Protein AF-0000000077480469 (afdb_homodimer)

pLDDT: mean 70.74, std 19.58, range [23.97, 96.94]

Solvent-accessible surface area (backbone atoms only — not comparable to full-atom values): 40826 Å² total; per-residue (Å²): 110,70,62,58,50,52,50,52,51,50,50,51,48,53,49,49,29,50,50,43,4,53,52,49,20,65,62,45,32,63,58,49,52,54,52,47,52,54,53,40,50,50,45,47,51,54,48,46,47,43,47,53,44,51,50,44,43,53,49,56,66,67,48,74,85,67,79,74,70,73,76,74,74,77,72,80,72,83,73,70,67,66,59,78,51,94,85,62,87,48,58,48,53,83,56,41,56,63,47,47,49,54,48,52,45,53,49,50,46,52,51,46,47,64,65,38,66,86,33,78,68,73,58,77,48,67,44,64,62,43,70,35,17,56,51,55,48,50,48,50,46,49,50,30,38,52,34,40,63,63,62,38,61,59,78,58,79,47,76,80,64,48,75,65,72,46,33,60,72,44,18,29,51,48,32,45,26,47,33,64,16,17,16,35,30,52,72,68,70,86,45,70,68,40,40,54,48,49,52,56,50,32,68,55,36,32,27,53,45,52,49,49,45,51,51,51,49,49,53,51,49,51,51,48,50,50,53,20,49,55,46,27,73,70,38,91,51,58,64,67,57,35,46,51,50,42,51,50,49,52,50,51,49,47,46,41,64,59,43,55,51,49,18,53,54,47,13,70,72,70,73,42,52,60,68,53,25,45,45,39,52,50,36,47,42,64,17,17,11,36,36,84,67,56,90,81,62,50,80,82,56,86,68,58,72,64,59,53,52,50,50,52,51,46,50,64,52,33,32,46,52,46,50,48,50,39,48,52,50,30,49,51,57,52,46,54,50,49,50,51,48,51,47,47,51,48,49,50,46,48,50,48,51,51,51,54,49,52,53,51,55,56,54,55,56,60,61,62,65,68,69,68,77,69,78,82,78,76,84,121,110,71,63,56,49,51,51,52,50,51,51,51,46,53,50,51,30,50,52,42,4,53,51,49,20,64,60,46,30,62,57,48,52,54,52,47,51,53,54,39,50,50,44,47,51,54,49,46,48,43,48,53,44,51,50,47,42,53,50,58,66,67,46,72,83,66,77,72,69,73,76,75,73,78,70,79,71,83,70,69,66,65,57,76,52,95,85,62,86,54,67,48,55,84,55,41,56,61,46,47,48,55,47,53,46,51,48,48,47,50,50,47,46,63,64,37,67,85,33,78,62,62,58,77,49,67,44,65,62,42,71,34,15,56,50,56,49,48,48,50,46,48,50,32,40,52,34,39,65,62,60,39,61,59,78,59,79,46,75,78,64,48,74,67,74,45,33,59,72,45,18,29,52,48,33,46,27,48,31,65,16,17,17,35,30,52,71,70,68,85,45,70,69,40,38,54,47,49,52,56,51,34,66,54,36,31,27,52,45,51,48,50,44,50,51,50,49,49,53,51,50,50,50,46,49,50,54,22,49,56,46,29,74,69,38,92,51,58,65,68,57,34,46,50,49,41,51,49,49,53,48,51,49,46,45,41,64,59,42,53,51,51,19,53,54,46,13,68,72,70,72,42,53,61,66,55,24,45,45,39,52,49,37,46,42,64,17,17,11,36,35,83,69,54,90,82,61,50,79,83,56,84,67,55,71,64,59,54,52,50,50,51,52,48,50,62,54,32,32,46,52,47,50,50,51,41,49,52,49,29,48,50,56,51,47,54,50,49,49,51,48,51,46,47,50,47,48,49,47,49,50,48,52,50,52,52,50,53,54,51,55,55,54,56,59,60,59,64,67,68,69,69,77,71,78,80,77,77,83,125

Structure (mmCIF, N/CA/C/O backbone):
data_AF-0000000077480469-model_v1
#
loop_
_entity.id
_entity.type
_entity.pdbx_description
1 polymer 'KCNK10 protein'
#
loop_
_atom_site.group_PDB
_atom_site.id
_atom_site.type_symbol
_atom_site.label_atom_id
_atom_site.label_alt_id
_atom_site.label_comp_id
_atom_site.label_asym_id
_atom_site.label_entity_id
_atom_site.label_seq_id
_atom_site.pdbx_PDB_ins_code
_atom_site.Cartn_x
_atom_site.Cartn_y
_atom_site.Cartn_z
_atom_site.occupancy
_atom_site.B_iso_or_equiv
_atom_site.auth_seq_id
_atom_site.auth_comp_id
_atom_site.auth_asym_id
_atom_site.auth_atom_id
_atom_site.pdbx_PDB_model_num
ATOM 1 N N . MET A 1 1 ? -15.312 21 28.672 1 48.06 1 MET A N 1
ATOM 2 C CA . MET A 1 1 ? -16.234 20.984 27.547 1 48.06 1 MET A CA 1
ATOM 3 C C . MET A 1 1 ? -15.523 20.594 26.266 1 48.06 1 MET A C 1
ATOM 5 O O . MET A 1 1 ? -16.016 19.766 25.5 1 48.06 1 MET A O 1
ATOM 9 N N . ARG A 1 2 ? -14.258 20.906 26.156 1 62.62 2 ARG A N 1
ATOM 10 C CA . ARG A 1 2 ? -13.492 20.578 24.969 1 62.62 2 ARG A CA 1
ATOM 11 C C . ARG A 1 2 ? -13.133 19.109 24.938 1 62.62 2 ARG A C 1
ATOM 13 O O . ARG A 1 2 ? -13.18 18.469 23.875 1 62.62 2 ARG A O 1
ATOM 20 N N . ASN A 1 3 ? -13.156 18.547 26.141 1 72 3 ASN A N 1
ATOM 21 C CA . ASN A 1 3 ? -12.812 17.125 26.219 1 72 3 ASN A CA 1
ATOM 22 C C . ASN A 1 3 ? -14.008 16.25 25.875 1 72 3 ASN A C 1
ATOM 24 O O . ASN A 1 3 ? -13.852 15.203 25.234 1 72 3 ASN A O 1
ATOM 28 N N . LEU A 1 4 ? -15.125 16.781 26.234 1 70 4 LEU A N 1
ATOM 29 C CA . LEU A 1 4 ? -16.328 16.016 25.938 1 70 4 LEU A CA 1
ATOM 30 C C . LEU A 1 4 ? -16.609 16.016 24.438 1 70 4 LEU A C 1
ATOM 32 O O . LEU A 1 4 ? -17.062 15.008 23.891 1 70 4 LEU A O 1
ATOM 36 N N . TRP A 1 5 ? -16.281 17.047 23.891 1 79.62 5 TRP A N 1
ATOM 37 C CA . TRP A 1 5 ? -16.453 17.141 22.438 1 79.62 5 TRP A CA 1
ATOM 38 C C . TRP A 1 5 ? -15.492 16.219 21.719 1 79.62 5 TRP A C 1
ATOM 40 O O . TRP A 1 5 ? -15.875 15.531 20.766 1 79.62 5 TRP A O 1
ATOM 50 N N . LEU A 1 6 ? -14.344 16.172 22.172 1 82.5 6 LEU A N 1
ATOM 51 C CA . LEU A 1 6 ? -13.352 15.289 21.562 1 82.5 6 LEU A CA 1
ATOM 52 C C . LEU A 1 6 ? -13.742 13.828 21.75 1 82.5 6 LEU A C 1
ATOM 54 O O . LEU A 1 6 ? -13.555 13.008 20.844 1 82.5 6 LEU A O 1
ATOM 58 N N . PHE A 1 7 ? -14.289 13.586 22.891 1 85.06 7 PHE A N 1
ATOM 59 C CA . PHE A 1 7 ? -14.727 12.227 23.156 1 85.06 7 PHE A CA 1
ATOM 60 C C . PHE A 1 7 ? -15.891 11.844 22.25 1 85.06 7 PHE A C 1
ATOM 62 O O . PHE A 1 7 ? -15.953 10.719 21.75 1 85.06 7 PHE A O 1
ATOM 69 N N . GLY A 1 8 ? -16.797 12.742 22.062 1 85.94 8 GLY A N 1
ATOM 70 C CA . GLY A 1 8 ? -17.891 12.508 21.141 1 85.94 8 GLY A CA 1
ATOM 71 C C . GLY A 1 8 ? -17.438 12.305 19.703 1 85.94 8 GLY A C 1
ATOM 72 O O . GLY A 1 8 ? -17.969 11.445 19 1 85.94 8 GLY A O 1
ATOM 73 N N . LEU A 1 9 ? -16.453 13.008 19.328 1 87.25 9 LEU A N 1
ATOM 74 C CA . LEU A 1 9 ? -15.922 12.898 17.984 1 87.25 9 LEU A CA 1
ATOM 75 C C . LEU A 1 9 ? -15.211 11.562 17.797 1 87.25 9 LEU A C 1
ATOM 77 O O . LEU A 1 9 ? -15.281 10.961 16.719 1 87.25 9 LEU A O 1
ATOM 81 N N . VAL A 1 10 ? -14.578 11.109 18.828 1 87.56 10 VAL A N 1
ATOM 82 C CA . VAL A 1 10 ? -13.883 9.828 18.766 1 87.56 10 VAL A CA 1
ATOM 83 C C . VAL A 1 10 ? -14.898 8.695 18.656 1 87.56 10 VAL A C 1
ATOM 85 O O . VAL A 1 10 ? -14.703 7.754 17.875 1 87.56 10 VAL A O 1
ATOM 88 N N . LEU A 1 11 ? -15.977 8.812 19.359 1 89.81 11 LEU A N 1
ATOM 89 C CA . LEU A 1 11 ? -17.031 7.809 19.281 1 89.81 11 LEU A CA 1
ATOM 90 C C . LEU A 1 11 ? -17.672 7.809 17.906 1 89.81 11 LEU A C 1
ATOM 92 O O . LEU A 1 11 ? -17.984 6.746 17.359 1 89.81 11 LEU A O 1
ATOM 96 N N . ALA A 1 12 ? -17.891 8.992 17.391 1 90.44 12 ALA A N 1
ATOM 97 C CA . ALA A 1 12 ? -18.453 9.109 16.047 1 90.44 12 ALA A CA 1
ATOM 98 C C . ALA A 1 12 ? -17.5 8.5 15.008 1 90.44 12 ALA A C 1
ATOM 100 O O . ALA A 1 12 ? -17.953 7.898 14.023 1 90.44 12 ALA A O 1
ATOM 101 N N . PHE A 1 13 ? -16.312 8.656 15.273 1 91.5 13 PHE A N 1
ATOM 102 C CA . PHE A 1 13 ? -15.312 8.109 14.367 1 91.5 13 PHE A CA 1
ATOM 103 C C . PHE A 1 13 ? -15.312 6.586 14.414 1 91.5 13 PHE A C 1
ATOM 105 O O . PHE A 1 13 ? -15.227 5.93 13.375 1 91.5 13 PHE A O 1
ATOM 112 N N . VAL A 1 14 ? -15.414 6 15.609 1 90.44 14 VAL A N 1
ATOM 113 C CA . VAL A 1 14 ? -15.461 4.547 15.758 1 90.44 14 VAL A CA 1
ATOM 114 C C . VAL A 1 14 ? -16.703 3.992 15.062 1 90.44 14 VAL A C 1
ATOM 116 O O . VAL A 1 14 ? -16.625 2.98 14.359 1 90.44 14 VAL A O 1
ATOM 119 N N . PHE A 1 15 ? -17.766 4.688 15.219 1 94.19 15 PHE A N 1
ATOM 120 C CA . PHE A 1 15 ? -18.984 4.281 14.547 1 94.19 15 PHE A CA 1
ATOM 121 C C . PHE A 1 15 ? -18.844 4.398 13.031 1 94.19 15 PHE A C 1
ATOM 123 O O . PHE A 1 15 ? -19.328 3.547 12.289 1 94.19 15 PHE A O 1
ATOM 130 N N . TYR A 1 16 ? -18.219 5.461 12.609 1 95.31 16 TYR A N 1
ATOM 131 C CA . TYR A 1 16 ? -17.969 5.672 11.188 1 95.31 16 TYR A CA 1
ATOM 132 C C . TYR A 1 16 ? -17.141 4.539 10.609 1 95.31 16 TYR A C 1
ATOM 134 O O . TYR A 1 16 ? -17.422 4.055 9.508 1 95.31 16 TYR A O 1
ATOM 142 N N . VAL A 1 17 ? -16.156 4.07 11.336 1 95 17 VAL A N 1
ATOM 143 C CA . VAL A 1 17 ? -15.281 3.004 10.883 1 95 17 VAL A CA 1
ATOM 144 C C . VAL A 1 17 ? -16.047 1.684 10.836 1 95 17 VAL A C 1
ATOM 1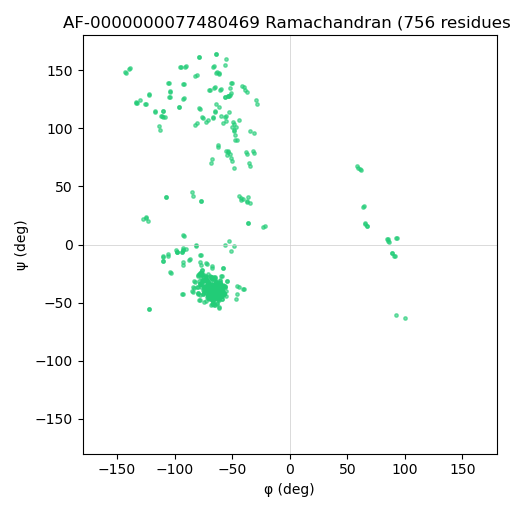46 O O . VAL A 1 17 ? -15.891 0.896 9.898 1 95 17 VAL A O 1
ATOM 149 N N . LEU A 1 18 ? -16.906 1.455 11.812 1 94.88 18 LEU A N 1
ATOM 150 C CA . LEU A 1 18 ? -17.703 0.226 11.852 1 94.88 18 LEU A CA 1
ATOM 151 C C . LEU A 1 18 ? -18.703 0.196 10.711 1 94.88 18 LEU A C 1
ATOM 153 O O . LEU A 1 18 ? -18.922 -0.848 10.086 1 94.88 18 LEU A O 1
ATOM 157 N N . VAL A 1 19 ? -19.297 1.36 10.43 1 95.88 19 VAL A N 1
ATOM 158 C CA . VAL A 1 19 ? -20.25 1.448 9.32 1 95.88 19 VAL A CA 1
ATOM 159 C C . VAL A 1 19 ? -19.531 1.185 8 1 95.88 19 VAL A C 1
ATOM 161 O O . VAL A 1 19 ? -20.047 0.48 7.133 1 95.88 19 VAL A O 1
ATOM 164 N N . GLY A 1 20 ? -18.375 1.766 7.879 1 96.19 20 GLY A N 1
ATOM 165 C CA . GLY A 1 20 ? -17.594 1.486 6.684 1 96.19 20 GLY A CA 1
ATOM 166 C C . GLY A 1 20 ? -17.266 0.016 6.52 1 96.19 20 GLY A C 1
ATOM 167 O O . GLY A 1 20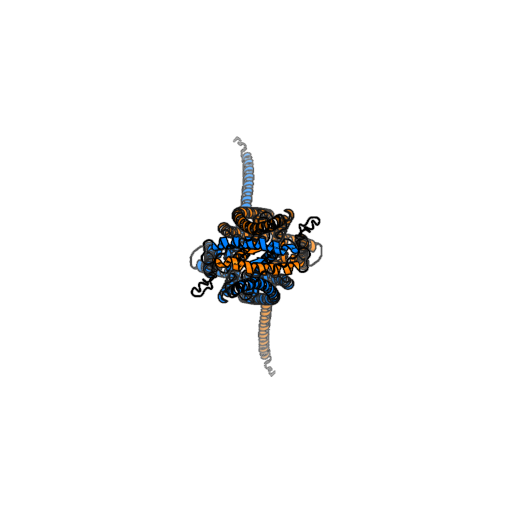 ? -17.359 -0.529 5.418 1 96.19 20 GLY A O 1
ATOM 168 N N . GLY A 1 21 ? -16.844 -0.607 7.648 1 94.88 21 GLY A N 1
ATOM 169 C CA . GLY A 1 21 ? -16.562 -2.031 7.609 1 94.88 21 GLY A CA 1
ATOM 170 C C . GLY A 1 21 ? -17.75 -2.871 7.184 1 94.88 21 GLY A C 1
ATOM 171 O O . GLY A 1 21 ? -17.609 -3.812 6.402 1 94.88 21 GLY A O 1
ATOM 172 N N . ALA A 1 22 ? -18.906 -2.529 7.637 1 95.19 22 ALA A N 1
ATOM 173 C CA . ALA A 1 22 ? -20.109 -3.27 7.301 1 95.19 22 ALA A CA 1
ATOM 174 C C . ALA A 1 22 ? -20.469 -3.1 5.828 1 95.19 22 ALA A C 1
ATOM 176 O O . ALA A 1 22 ? -20.844 -4.066 5.16 1 95.19 22 ALA A O 1
ATOM 177 N N . VAL A 1 23 ? -20.344 -1.902 5.332 1 95.69 23 VAL A N 1
ATOM 178 C CA . VAL A 1 23 ? -20.703 -1.63 3.939 1 95.69 23 VAL A CA 1
ATOM 179 C C . VAL A 1 23 ? -19.703 -2.334 3.014 1 95.69 23 VAL A C 1
ATOM 181 O O . VAL A 1 23 ? -20.109 -2.973 2.037 1 95.69 23 VAL A O 1
ATOM 184 N N . PHE A 1 24 ? -18.422 -2.268 3.312 1 94.75 24 PHE A N 1
ATOM 185 C CA . PHE A 1 24 ? -17.422 -2.924 2.486 1 94.75 24 PHE A CA 1
ATOM 186 C C . PHE A 1 24 ? -17.609 -4.438 2.508 1 94.75 24 PHE A C 1
ATOM 188 O O . PHE A 1 24 ? -17.406 -5.105 1.49 1 94.75 24 PHE A O 1
ATOM 195 N N . HIS A 1 25 ? -17.906 -4.922 3.73 1 92.5 25 HIS A N 1
ATOM 196 C CA . HIS A 1 25 ? -18.172 -6.352 3.836 1 92.5 25 HIS A CA 1
ATOM 197 C C . HIS A 1 25 ? -19.312 -6.766 2.93 1 92.5 25 HIS A C 1
ATOM 199 O O . HIS A 1 25 ? -19.234 -7.781 2.234 1 92.5 25 HIS A O 1
ATOM 205 N N . HIS A 1 26 ? -20.344 -5.984 2.896 1 92.25 26 HIS A N 1
ATOM 206 C CA . HIS A 1 26 ? -21.531 -6.312 2.102 1 92.25 26 HIS A CA 1
ATOM 207 C C . HIS A 1 26 ? -21.234 -6.168 0.609 1 92.25 26 HIS A C 1
ATOM 209 O O . HIS A 1 26 ? -21.703 -6.98 -0.196 1 92.25 26 HIS A O 1
ATOM 215 N N . LEU A 1 27 ? -20.484 -5.242 0.192 1 91.31 27 LEU A N 1
ATOM 216 C CA . LEU A 1 27 ? -20.25 -4.949 -1.219 1 91.31 27 LEU A CA 1
ATOM 217 C C . LEU A 1 27 ? -19.219 -5.914 -1.81 1 91.31 27 LEU A C 1
ATOM 219 O O . LEU A 1 27 ? -19.344 -6.316 -2.971 1 91.31 27 LEU A O 1
ATOM 223 N N . GLU A 1 28 ? -18.219 -6.293 -1.037 1 89.5 28 GLU A N 1
ATOM 224 C CA . GLU A 1 28 ? -17.094 -7.012 -1.609 1 89.5 28 GLU A CA 1
ATOM 225 C C . GLU A 1 28 ? -17.156 -8.5 -1.275 1 89.5 28 GLU A C 1
ATOM 227 O O . GLU A 1 28 ? -16.531 -9.32 -1.953 1 89.5 28 GLU A O 1
ATOM 232 N N . TYR A 1 29 ? -17.797 -8.883 -0.271 1 85 29 TYR A N 1
ATOM 233 C CA . TYR A 1 29 ? -17.828 -10.266 0.19 1 85 29 TYR A CA 1
ATOM 234 C C . TYR A 1 29 ? -18.391 -11.188 -0.88 1 85 29 TYR A C 1
ATOM 236 O O . TYR A 1 29 ? -17.875 -12.281 -1.114 1 85 29 TYR A O 1
ATOM 244 N N . ALA A 1 30 ? -19.438 -10.766 -1.524 1 82.12 30 ALA A N 1
ATOM 245 C CA . ALA A 1 30 ? -20.094 -11.594 -2.535 1 82.12 30 ALA A CA 1
ATOM 246 C C . ALA A 1 30 ? -19.156 -11.859 -3.711 1 82.12 30 ALA A C 1
ATOM 248 O O . ALA A 1 30 ? -19.109 -12.977 -4.23 1 82.12 30 ALA A O 1
ATOM 249 N N . GLU A 1 31 ? -18.453 -10.836 -4.137 1 80.19 31 GLU A N 1
ATOM 250 C CA . GLU A 1 31 ? -17.516 -10.992 -5.254 1 80.19 31 GLU A CA 1
ATOM 251 C C . GLU A 1 31 ? -16.359 -11.906 -4.879 1 80.19 31 GLU A C 1
ATOM 253 O O . GLU A 1 31 ? -15.891 -12.695 -5.699 1 80.19 31 GLU A O 1
ATOM 258 N N . GLU A 1 32 ? -15.891 -11.766 -3.672 1 79.31 32 GLU A N 1
ATOM 259 C CA . GLU A 1 32 ? -14.812 -12.633 -3.207 1 79.31 32 GLU A CA 1
ATOM 260 C C . GLU A 1 32 ? -15.234 -14.102 -3.213 1 79.31 32 GLU A C 1
ATOM 262 O O . GLU A 1 32 ? -14.445 -14.977 -3.574 1 79.31 32 GLU A O 1
ATOM 267 N N . GLU A 1 33 ? -16.438 -14.328 -2.801 1 76.88 33 GLU A N 1
ATOM 268 C CA . GLU A 1 33 ? -16.938 -15.695 -2.756 1 76.88 33 GLU A CA 1
ATOM 269 C C . GLU A 1 33 ? -17 -16.312 -4.152 1 76.88 33 GLU A C 1
ATOM 271 O O . GLU A 1 33 ? -16.703 -17.484 -4.332 1 76.88 33 GLU A O 1
ATOM 276 N N . LYS A 1 34 ? -17.359 -15.492 -5.051 1 75 34 LYS A N 1
ATOM 277 C CA . LYS A 1 34 ? -17.406 -15.961 -6.43 1 75 34 LYS A CA 1
ATOM 278 C C . LYS A 1 34 ? -16.016 -16.359 -6.926 1 75 34 LYS A C 1
ATOM 280 O O . LYS A 1 34 ? -15.844 -17.406 -7.555 1 75 34 LYS A O 1
ATOM 285 N N . ILE A 1 35 ? -15.039 -15.492 -6.602 1 70.81 35 ILE A N 1
ATOM 286 C CA . ILE A 1 35 ? -13.672 -15.734 -7.051 1 70.81 35 ILE A CA 1
ATOM 287 C C . ILE A 1 35 ? -13.109 -16.969 -6.355 1 70.81 35 ILE A C 1
ATOM 289 O O . ILE A 1 35 ? -12.414 -17.781 -6.977 1 70.81 35 ILE A O 1
ATOM 293 N N . ARG A 1 36 ? -13.383 -17.109 -5.086 1 73.06 36 ARG A N 1
ATOM 294 C CA . ARG A 1 36 ? -12.914 -18.266 -4.316 1 73.06 36 ARG A CA 1
ATOM 295 C C . ARG A 1 36 ? -13.453 -19.562 -4.898 1 73.06 36 ARG A C 1
ATOM 297 O O . ARG A 1 36 ? -12.734 -20.562 -4.973 1 73.06 36 ARG A O 1
ATOM 304 N N . LYS A 1 37 ? -14.656 -19.547 -5.309 1 70.56 37 LYS A N 1
ATOM 305 C CA . LYS A 1 37 ? -15.258 -20.734 -5.891 1 70.56 37 LYS A CA 1
ATOM 306 C C . LYS A 1 37 ? -14.586 -21.109 -7.207 1 70.56 37 LYS A C 1
ATOM 308 O O . LYS A 1 37 ? -14.383 -22.297 -7.488 1 70.56 37 LYS A O 1
ATOM 313 N N . GLU A 1 38 ? -14.203 -20.125 -7.891 1 67.06 38 GLU A N 1
ATOM 314 C CA . GLU A 1 38 ? -13.547 -20.375 -9.164 1 67.06 38 GLU A CA 1
ATOM 315 C C . GLU A 1 38 ? -12.148 -20.969 -8.961 1 67.06 38 GLU A C 1
ATOM 317 O O . GLU A 1 38 ? -11.742 -21.891 -9.68 1 67.06 38 GLU A O 1
ATOM 322 N N . VAL A 1 39 ? -11.445 -20.375 -7.988 1 64.19 39 VAL A N 1
ATOM 323 C CA . VAL A 1 39 ? -10.086 -20.844 -7.711 1 64.19 39 VAL A CA 1
ATOM 324 C C . VAL A 1 39 ? -10.133 -22.25 -7.145 1 64.19 39 VAL A C 1
ATOM 326 O O . VAL A 1 39 ? -9.297 -23.094 -7.488 1 64.19 39 VAL A O 1
ATOM 329 N N . PHE A 1 40 ? -11.086 -22.5 -6.289 1 65.31 40 PHE A N 1
ATOM 330 C CA . PHE A 1 40 ? -11.227 -23.828 -5.695 1 65.31 40 PHE A CA 1
ATOM 331 C C . PHE A 1 40 ? -11.578 -24.859 -6.75 1 65.31 40 PHE A C 1
ATOM 333 O O . PHE A 1 40 ? -11.109 -26 -6.695 1 65.31 40 PHE A O 1
ATOM 340 N N . LYS A 1 41 ? -12.344 -24.391 -7.641 1 64.56 41 LYS A N 1
ATOM 341 C CA . LYS A 1 41 ? -12.672 -25.297 -8.734 1 64.56 41 LYS A CA 1
ATOM 342 C C . LYS A 1 41 ? -11.422 -25.719 -9.5 1 64.56 41 LYS A C 1
ATOM 344 O O . LYS A 1 41 ? -11.273 -26.875 -9.883 1 64.56 41 LYS A O 1
ATOM 349 N N . MET A 1 42 ? -10.578 -24.812 -9.57 1 62.5 42 MET A N 1
ATOM 350 C CA . MET A 1 42 ? -9.328 -25.094 -10.266 1 62.5 42 MET A CA 1
ATOM 351 C C . MET A 1 42 ? -8.492 -26.109 -9.508 1 62.5 42 MET A C 1
ATOM 353 O O . MET A 1 42 ? -7.953 -27.047 -10.102 1 62.5 42 MET A O 1
ATOM 357 N N . HIS A 1 43 ? -8.359 -25.891 -8.188 1 61.97 43 HIS A N 1
ATOM 358 C CA . HIS A 1 43 ? -7.574 -26.812 -7.371 1 61.97 43 HIS A CA 1
ATOM 359 C C . HIS A 1 43 ? -8.211 -28.188 -7.336 1 61.97 43 HIS A C 1
ATOM 361 O O . HIS A 1 43 ? -7.512 -29.203 -7.32 1 61.97 43 HIS A O 1
ATOM 367 N N . LYS A 1 44 ? -9.5 -28.125 -7.328 1 63.09 44 LYS A N 1
ATOM 368 C CA . LYS A 1 44 ? -10.203 -29.406 -7.344 1 63.09 44 LYS A CA 1
ATOM 369 C C . LYS A 1 44 ? -9.898 -30.188 -8.625 1 63.09 44 LYS A C 1
ATOM 371 O O . LYS A 1 44 ? -9.742 -31.406 -8.594 1 63.09 44 LYS A O 1
ATOM 376 N N . ASP A 1 45 ? -9.742 -29.406 -9.641 1 61.28 45 ASP A N 1
ATOM 377 C CA . ASP A 1 45 ? -9.414 -30.047 -10.914 1 61.28 45 ASP A CA 1
ATOM 378 C C . ASP A 1 45 ? -8.039 -30.703 -10.859 1 61.28 45 ASP A C 1
ATOM 380 O O . ASP A 1 45 ? -7.859 -31.828 -11.336 1 61.28 45 ASP A O 1
ATOM 384 N N . VAL A 1 46 ? -7.105 -30.078 -10.18 1 60.94 46 VAL A N 1
ATOM 385 C CA . VAL A 1 46 ? -5.746 -30.594 -10.086 1 60.94 46 VAL A CA 1
ATOM 386 C C . VAL A 1 46 ? -5.715 -31.797 -9.148 1 60.94 46 VAL A C 1
ATOM 388 O O . VAL A 1 46 ? -5.035 -32.781 -9.422 1 60.94 46 VAL A O 1
ATOM 391 N N . ASP A 1 47 ? -6.5 -31.609 -8.031 1 60.25 47 ASP A N 1
ATOM 392 C CA . ASP A 1 47 ? -6.578 -32.719 -7.082 1 60.25 47 ASP A CA 1
ATOM 393 C C . ASP A 1 47 ? -7.238 -33.938 -7.715 1 60.25 47 ASP A C 1
ATOM 395 O O . ASP A 1 47 ? -6.828 -35.062 -7.461 1 60.25 47 ASP A O 1
ATOM 399 N N . ASP A 1 48 ? -8.258 -33.594 -8.461 1 60.75 48 ASP A N 1
ATOM 400 C CA . ASP A 1 48 ? -8.945 -34.688 -9.141 1 60.75 48 ASP A CA 1
ATOM 401 C C . ASP A 1 48 ? -8.016 -35.375 -10.141 1 60.75 48 ASP A C 1
ATOM 403 O O . ASP A 1 48 ? -8.039 -36.594 -10.266 1 60.75 48 ASP A O 1
ATOM 407 N N . MET A 1 49 ? -7.258 -34.656 -10.719 1 58.03 49 MET A N 1
ATOM 408 C CA . MET A 1 49 ? -6.293 -35.219 -11.656 1 58.03 49 MET A CA 1
ATOM 409 C C . MET A 1 49 ? -5.297 -36.125 -10.93 1 58.03 49 MET A C 1
ATOM 411 O O . MET A 1 49 ? -4.965 -37.219 -11.414 1 58.03 49 MET A O 1
ATOM 415 N N . LYS A 1 50 ? -4.902 -35.656 -9.758 1 55.47 50 LYS A N 1
ATOM 416 C CA . LYS A 1 50 ? -3.992 -36.438 -8.93 1 55.47 50 LYS A CA 1
ATOM 417 C C . LYS A 1 50 ? -4.664 -37.719 -8.438 1 55.47 50 LYS A C 1
ATOM 419 O O . LYS A 1 50 ? -4.078 -38.812 -8.508 1 55.47 50 LYS A O 1
ATOM 424 N N . ARG A 1 51 ? -5.844 -37.469 -7.879 1 57 51 ARG A N 1
ATOM 425 C CA . ARG A 1 51 ? -6.562 -38.625 -7.324 1 57 51 ARG A CA 1
ATOM 426 C C . ARG A 1 51 ? -6.84 -39.688 -8.398 1 57 51 ARG A C 1
ATOM 428 O O . ARG A 1 51 ? -6.703 -40.875 -8.148 1 57 51 ARG A O 1
ATOM 435 N N . ASN A 1 52 ? -7.277 -39.156 -9.508 1 54.66 52 ASN A N 1
ATOM 436 C CA . ASN A 1 52 ? -7.57 -40.094 -10.602 1 54.66 52 ASN A CA 1
ATOM 437 C C . ASN A 1 52 ? -6.324 -40.875 -11.023 1 54.66 52 ASN A C 1
ATOM 439 O O . ASN A 1 52 ? -6.406 -42.062 -11.328 1 54.66 52 ASN A O 1
ATOM 443 N N . THR A 1 53 ? -5.27 -40.219 -10.875 1 49.62 53 THR A N 1
ATOM 444 C CA . THR A 1 53 ? -4.027 -40.875 -11.258 1 49.62 53 THR A CA 1
ATOM 445 C C . THR A 1 53 ? -3.58 -41.875 -10.18 1 49.62 53 THR A C 1
ATOM 447 O O . THR A 1 53 ? -3.162 -43 -10.492 1 49.62 53 THR A O 1
ATOM 450 N N . THR A 1 54 ? -3.707 -41.406 -8.953 1 48.03 54 THR A N 1
ATOM 451 C CA . THR A 1 54 ? -3.295 -42.281 -7.852 1 48.03 54 THR A CA 1
ATOM 452 C C . THR A 1 54 ? -4.215 -43.5 -7.742 1 48.03 54 THR A C 1
ATOM 454 O O . THR A 1 54 ? -3.752 -44.594 -7.496 1 48.03 54 THR A O 1
ATOM 457 N N . GLU A 1 55 ? -5.516 -43.188 -7.848 1 52.19 55 GLU A N 1
ATOM 458 C CA . GLU A 1 55 ? -6.469 -44.312 -7.82 1 52.19 55 GLU A CA 1
ATOM 459 C C . GLU A 1 55 ? -6.254 -45.25 -8.992 1 52.19 55 GLU A C 1
ATOM 461 O O . GLU A 1 55 ? -6.367 -46.469 -8.844 1 52.19 55 GLU A O 1
ATOM 466 N N . GLY A 1 56 ? -6.023 -44.688 -10.141 1 46.62 56 GLY A N 1
ATOM 467 C CA . GLY A 1 56 ? -5.688 -45.531 -11.281 1 46.62 56 GLY A CA 1
ATOM 468 C C . GLY A 1 56 ? -4.465 -46.375 -11.047 1 46.62 56 GLY A C 1
ATOM 469 O O . GLY A 1 56 ? -4.441 -47.562 -11.438 1 46.62 56 GLY A O 1
ATOM 470 N N . MET A 1 57 ? -3.562 -45.812 -10.352 1 46.97 57 MET A N 1
ATOM 471 C CA . MET A 1 57 ? -2.352 -46.562 -10.023 1 46.97 57 MET A CA 1
ATOM 472 C C . MET A 1 57 ? -2.66 -47.719 -9.047 1 46.97 57 MET A C 1
ATOM 474 O O . MET A 1 57 ? -2.139 -48.812 -9.195 1 46.97 57 MET A O 1
ATOM 478 N N . GLU A 1 58 ? -3.459 -47.375 -8.062 1 47.03 58 GLU A N 1
ATOM 479 C CA . GLU A 1 58 ? -3.834 -48.375 -7.066 1 47.03 58 GLU A CA 1
ATOM 480 C C . GLU A 1 58 ? -4.613 -49.5 -7.707 1 47.03 58 GLU A C 1
ATOM 482 O O . GLU A 1 58 ? -4.402 -50.688 -7.371 1 47.03 58 GLU A O 1
ATOM 487 N N . ASN A 1 59 ? -5.555 -49.188 -8.562 1 46.28 59 ASN A N 1
ATOM 488 C CA . ASN A 1 59 ? -6.363 -50.188 -9.242 1 46.28 59 ASN A CA 1
ATOM 489 C C . ASN A 1 59 ? -5.52 -51.062 -10.195 1 46.28 59 ASN A C 1
ATOM 491 O O . ASN A 1 59 ? -5.777 -52.25 -10.359 1 46.28 59 ASN A O 1
ATOM 495 N N . ALA A 1 60 ? -4.645 -50.406 -10.797 1 43.75 60 ALA A N 1
ATOM 496 C CA . ALA A 1 60 ? -3.754 -51.156 -11.695 1 43.75 60 ALA A CA 1
ATOM 497 C C . ALA A 1 60 ? -2.896 -52.156 -10.922 1 43.75 60 ALA A C 1
ATOM 499 O O . ALA A 1 60 ? -2.531 -53.188 -11.453 1 43.75 60 ALA A O 1
ATOM 500 N N . CYS A 1 61 ? -2.65 -51.719 -9.797 1 41.41 61 CYS A N 1
ATOM 501 C CA . CYS A 1 61 ? -1.876 -52.625 -8.961 1 41.41 61 CYS A CA 1
ATOM 502 C C . CYS A 1 61 ? -2.719 -53.812 -8.531 1 41.41 61 CYS A C 1
ATOM 504 O O . CYS A 1 61 ? -2.193 -54.906 -8.32 1 41.41 61 CYS A O 1
ATOM 506 N N . LEU A 1 62 ? -4.023 -53.625 -8.258 1 37.44 62 LEU A N 1
ATOM 507 C CA . LEU A 1 62 ? -4.891 -54.719 -7.801 1 37.44 62 LEU A CA 1
ATOM 508 C C . LEU A 1 62 ? -5.293 -55.625 -8.953 1 37.44 62 LEU A C 1
ATOM 510 O O . LEU A 1 62 ? -5.777 -56.719 -8.742 1 37.44 62 LEU A O 1
ATOM 514 N N . LEU A 1 63 ? -5.523 -55.062 -10.172 1 32.81 63 LEU A N 1
ATOM 515 C CA . LEU A 1 63 ? -5.949 -55.938 -11.25 1 32.81 63 LEU A CA 1
ATOM 516 C C . LEU A 1 63 ? -4.852 -56.938 -11.602 1 32.81 63 LEU A C 1
ATOM 518 O O . LEU A 1 63 ? -3.676 -56.562 -11.672 1 32.81 63 LEU A O 1
ATOM 522 N N . PRO A 1 64 ? -5.094 -58.219 -11.383 1 29.59 64 PRO A N 1
ATOM 523 C CA . PRO A 1 64 ? -4.184 -59.25 -11.914 1 29.59 64 PRO A CA 1
ATOM 524 C C . PRO A 1 64 ? -3.68 -58.906 -13.312 1 29.59 64 PRO A C 1
ATOM 526 O O . PRO A 1 64 ? -4.344 -58.188 -14.055 1 29.59 64 PRO A O 1
ATOM 529 N N . THR A 1 65 ? -2.359 -59 -13.648 1 31.42 65 THR A N 1
ATOM 530 C CA . THR A 1 65 ? -1.643 -58.844 -14.906 1 31.42 65 THR A CA 1
ATOM 531 C C . THR A 1 65 ? -2.459 -59.375 -16.078 1 31.42 65 THR A C 1
ATOM 533 O O . THR A 1 65 ? -2.221 -60.5 -16.547 1 31.42 65 THR A O 1
ATOM 536 N N . SER A 1 66 ? -3.73 -59.594 -16.078 1 27.11 66 SER A N 1
ATOM 537 C CA . SER A 1 66 ? -4.148 -60.156 -17.375 1 27.11 66 SER A CA 1
ATOM 538 C C . SER A 1 66 ? -3.65 -59.281 -18.516 1 27.11 66 SER A C 1
ATOM 540 O O . SER A 1 66 ? -3.477 -58.062 -18.359 1 27.11 66 SER A O 1
ATOM 542 N N . THR A 1 67 ? -3.074 -59.906 -19.578 1 28.44 67 THR A N 1
ATOM 543 C CA . THR A 1 67 ? -2.551 -59.531 -20.891 1 28.44 67 THR A CA 1
ATOM 544 C C . THR A 1 67 ? -3.469 -58.531 -21.578 1 28.44 67 THR A C 1
ATOM 546 O O . THR A 1 67 ? -4.508 -58.906 -22.125 1 28.44 67 THR A O 1
ATOM 549 N N . GLN A 1 68 ? -4.016 -57.688 -21.047 1 28.05 68 GLN A N 1
ATOM 550 C CA . GLN A 1 68 ? -4.832 -56.906 -21.953 1 28.05 68 GLN A CA 1
ATOM 551 C C . GLN A 1 68 ? -4.055 -56.531 -23.219 1 28.05 68 GLN A C 1
ATOM 553 O O . GLN A 1 68 ? -3.021 -55.875 -23.141 1 28.05 68 GLN A O 1
ATOM 558 N N . ARG A 1 69 ? -4.121 -57.406 -24.266 1 27.28 69 ARG A N 1
ATOM 559 C CA . ARG A 1 69 ? -3.75 -57.25 -25.656 1 27.28 69 ARG A CA 1
ATOM 560 C C . ARG A 1 69 ? -4.105 -55.844 -26.156 1 27.28 69 ARG A C 1
ATOM 562 O O . ARG A 1 69 ? -5.273 -55.469 -26.141 1 27.28 69 ARG A O 1
ATOM 569 N N . LEU A 1 70 ? -3.365 -54.938 -25.875 1 27.73 70 LEU A N 1
ATOM 570 C CA . LEU A 1 70 ? -3.479 -53.75 -26.703 1 27.73 70 LEU A CA 1
ATOM 571 C C . LEU A 1 70 ? -3.867 -54.125 -28.141 1 27.73 70 LEU A C 1
ATOM 573 O O . LEU A 1 70 ? -3.166 -54.906 -28.797 1 27.73 70 LEU A O 1
ATOM 577 N N . VAL A 1 71 ? -5.164 -54.375 -28.375 1 25.5 71 VAL A N 1
ATOM 578 C CA . VAL A 1 71 ? -5.672 -54.562 -29.734 1 25.5 71 VAL A CA 1
ATOM 579 C C . VAL A 1 71 ? -4.895 -53.656 -30.703 1 25.5 71 VAL A C 1
ATOM 581 O O . VAL A 1 71 ? -4.832 -52.438 -30.5 1 25.5 71 VAL A O 1
ATOM 584 N N . ASN A 1 72 ? -3.902 -54.219 -31.375 1 25.11 72 ASN A N 1
ATOM 585 C CA . ASN A 1 72 ? -3.256 -53.781 -32.625 1 25.11 72 ASN A CA 1
ATOM 586 C C . ASN A 1 72 ? -4.281 -53.344 -33.656 1 25.11 72 ASN A C 1
ATOM 588 O O . ASN A 1 72 ? -4.832 -54.188 -34.375 1 25.11 72 ASN A O 1
ATOM 592 N N . SER A 1 73 ? -5.332 -52.625 -33.375 1 27.17 73 SER A N 1
ATOM 593 C CA . SER A 1 73 ? -6.02 -52.281 -34.625 1 27.17 73 SER A CA 1
ATOM 594 C C . SER A 1 73 ? -5.047 -51.719 -35.656 1 27.17 73 SER A C 1
ATOM 596 O O . SER A 1 73 ? -4.262 -50.812 -35.344 1 27.17 73 SER A O 1
ATOM 598 N N . LYS A 1 74 ? -4.699 -52.469 -36.656 1 30.12 74 LYS A N 1
ATOM 599 C CA . LYS A 1 74 ? -4.117 -52.25 -38 1 30.12 74 LYS A CA 1
ATOM 600 C C . LYS A 1 74 ? -4.676 -50.969 -38.656 1 30.12 74 LYS A C 1
ATOM 602 O O . LYS A 1 74 ? -5.66 -51.031 -39.375 1 30.12 74 LYS A O 1
ATOM 607 N N . VAL A 1 75 ? -4.938 -49.906 -38 1 29.52 75 VAL A N 1
ATOM 608 C CA . VAL A 1 75 ? -5.242 -48.812 -38.938 1 29.52 75 VAL A CA 1
ATOM 609 C C . VAL A 1 75 ? -4.066 -48.625 -39.906 1 29.52 75 VAL A C 1
ATOM 611 O O . VAL A 1 75 ? -2.91 -48.594 -39.469 1 29.52 75 VAL A O 1
ATOM 614 N N . GLY A 1 76 ? -4.199 -48.969 -41.188 1 27.5 76 GLY A N 1
ATOM 615 C CA . GLY A 1 76 ? -3.414 -48.688 -42.375 1 27.5 76 GLY A CA 1
ATOM 616 C C . GLY A 1 76 ? -2.682 -47.375 -42.344 1 27.5 76 GLY A C 1
ATOM 617 O O . GLY A 1 76 ? -3.162 -46.406 -41.719 1 27.5 76 GLY A O 1
ATOM 618 N N . SER A 1 77 ? -1.367 -47.375 -42.531 1 30.36 77 SER A N 1
ATOM 619 C CA . SER A 1 77 ? -0.12 -46.625 -42.5 1 30.36 77 SER A CA 1
ATOM 620 C C . SER A 1 77 ? -0.241 -45.312 -43.281 1 30.36 77 SER A C 1
ATOM 622 O O . SER A 1 77 ? 0.762 -44.656 -43.531 1 30.36 77 SER A O 1
ATOM 624 N N . LYS A 1 78 ? -1.282 -44.969 -43.969 1 34.72 78 LYS A N 1
ATOM 625 C CA . LYS A 1 78 ? -0.9 -43.875 -44.875 1 34.72 78 LYS A CA 1
ATOM 626 C C . LYS A 1 78 ? -0.574 -42.625 -44.062 1 34.72 78 LYS A C 1
ATOM 628 O O . LYS A 1 78 ? -1.473 -41.969 -43.531 1 34.72 78 LYS A O 1
ATOM 633 N N . ILE A 1 79 ? 0.479 -42.594 -43.438 1 33.25 79 ILE A N 1
ATOM 634 C CA . ILE A 1 79 ? 1.16 -41.594 -42.625 1 33.25 79 ILE A CA 1
ATOM 635 C C . ILE A 1 79 ? 1.363 -40.312 -43.438 1 33.25 79 ILE A C 1
ATOM 637 O O . ILE A 1 79 ? 2.053 -39.375 -43 1 33.25 79 ILE A O 1
ATOM 641 N N . ASP A 1 80 ? 0.959 -40.219 -44.688 1 30.34 80 ASP A N 1
ATOM 642 C CA . ASP A 1 80 ? 1.572 -39.188 -45.531 1 30.34 80 ASP A CA 1
ATOM 643 C C . ASP A 1 80 ? 1.393 -37.812 -44.906 1 30.34 80 ASP A C 1
ATOM 645 O O . ASP A 1 80 ? 2.113 -36.875 -45.25 1 30.34 80 ASP A O 1
ATOM 649 N N . ASP A 1 81 ? 0.185 -37.5 -44.344 1 31.75 81 ASP A N 1
ATOM 650 C CA . ASP A 1 81 ? -0.266 -36.188 -44.75 1 31.75 81 ASP A CA 1
ATOM 651 C C . ASP A 1 81 ? 0.341 -35.094 -43.844 1 31.75 81 ASP A C 1
ATOM 653 O O . ASP A 1 81 ? -0.092 -34.938 -42.719 1 31.75 81 ASP A O 1
ATOM 657 N N . VAL A 1 82 ? 1.64 -35.125 -43.531 1 33.19 82 VAL A N 1
ATOM 658 C CA . VAL A 1 82 ? 2.219 -33.844 -43.094 1 33.19 82 VAL A CA 1
ATOM 659 C C . VAL A 1 82 ? 1.571 -32.688 -43.875 1 33.19 82 VAL A C 1
ATOM 661 O O . VAL A 1 82 ? 1.604 -32.656 -45.094 1 33.19 82 VAL A O 1
ATOM 664 N N . CYS A 1 83 ? 0.332 -32.438 -43.594 1 32.81 83 CYS A N 1
ATOM 665 C CA . CYS A 1 83 ? -0.191 -31.312 -44.375 1 32.81 83 CYS A CA 1
ATOM 666 C C . CYS A 1 83 ? 0.699 -30.094 -44.219 1 32.81 83 CYS A C 1
ATOM 668 O O . CYS A 1 83 ? 1.009 -29.672 -43.094 1 32.81 83 CYS A O 1
ATOM 670 N N . GLU A 1 84 ? 1.814 -30 -44.938 1 32.28 84 GLU A N 1
ATOM 671 C CA . GLU A 1 84 ? 2.531 -28.75 -45.188 1 32.28 84 GLU A CA 1
ATOM 672 C C . GLU A 1 84 ? 1.567 -27.578 -45.312 1 32.28 84 GLU A C 1
ATOM 674 O O . GLU A 1 84 ? 0.992 -27.344 -46.375 1 32.28 84 GLU A O 1
ATOM 679 N N . LYS A 1 85 ? 0.459 -27.531 -44.562 1 33.06 85 LYS A N 1
ATOM 680 C CA . LYS A 1 85 ? -0.087 -26.234 -44.938 1 33.06 85 LYS A CA 1
ATOM 681 C C . LYS A 1 85 ? 0.932 -25.125 -44.688 1 33.06 85 LYS A C 1
ATOM 683 O O . LYS A 1 85 ? 1.855 -25.281 -43.906 1 33.06 85 LYS A O 1
ATOM 688 N N . GLU A 1 86 ? 0.846 -24.016 -45.406 1 29.94 86 GLU A N 1
ATOM 689 C CA . GLU A 1 86 ? 1.505 -22.719 -45.344 1 29.94 86 GLU A CA 1
ATOM 690 C C . GLU A 1 86 ? 1.598 -22.188 -43.906 1 29.94 86 GLU A C 1
ATOM 692 O O . GLU A 1 86 ? 0.578 -22.031 -43.25 1 29.94 86 GLU A O 1
ATOM 697 N N . GLY A 1 87 ? 2.84 -22.109 -43.062 1 35.66 87 GLY A N 1
ATOM 698 C CA . GLY A 1 87 ? 3.604 -21.594 -41.938 1 35.66 87 GLY A CA 1
ATOM 699 C C . GLY A 1 87 ? 3.488 -22.438 -40.688 1 35.66 87 GLY A C 1
ATOM 700 O O . GLY A 1 87 ? 4.34 -22.375 -39.812 1 35.66 87 GLY A O 1
ATOM 701 N N . ALA A 1 88 ? 2.287 -22.672 -40.062 1 36.41 88 ALA A N 1
ATOM 702 C CA . ALA A 1 88 ? 2.156 -23.25 -38.75 1 36.41 88 ALA A CA 1
ATOM 703 C C . ALA A 1 88 ? 2.258 -24.781 -38.812 1 36.41 88 ALA A C 1
ATOM 705 O O . ALA A 1 88 ? 1.709 -25.406 -39.719 1 36.41 88 ALA A O 1
ATOM 706 N N . SER A 1 89 ? 3.377 -25.359 -38.438 1 39.41 89 SER A N 1
ATOM 707 C CA . SER A 1 89 ? 3.605 -26.797 -38.375 1 39.41 89 SER A CA 1
ATOM 708 C C . SER A 1 89 ? 2.486 -27.5 -37.594 1 39.41 89 SER A C 1
ATOM 710 O O . SER A 1 89 ? 2.225 -27.188 -36.438 1 39.41 89 SER A O 1
ATOM 712 N N . CYS A 1 90 ? 1.348 -27.594 -38.156 1 44.25 90 CYS A N 1
ATOM 713 C CA . CYS A 1 90 ? 0.227 -28.281 -37.531 1 44.25 90 CYS A CA 1
ATOM 714 C C . CYS A 1 90 ? 0.45 -29.797 -37.5 1 44.25 90 CYS A C 1
ATOM 716 O O . CYS A 1 90 ? 0.984 -30.359 -38.469 1 44.25 90 CYS A O 1
ATOM 718 N N . ILE A 1 91 ? 0.722 -30.375 -36.438 1 47.53 91 ILE A N 1
ATOM 719 C CA . ILE A 1 91 ? 0.816 -31.812 -36.281 1 47.53 91 ILE A CA 1
ATOM 720 C C . ILE A 1 91 ? -0.549 -32.469 -36.531 1 47.53 91 ILE A C 1
ATOM 722 O O . ILE A 1 91 ? -1.573 -31.938 -36.094 1 47.53 91 ILE A O 1
ATOM 726 N N . SER A 1 92 ? -0.622 -33.312 -37.438 1 49.81 92 SER A N 1
ATOM 727 C CA . SER A 1 92 ? -1.849 -34.031 -37.781 1 49.81 92 SER A CA 1
ATOM 728 C C . SER A 1 92 ? -2.441 -34.719 -36.562 1 49.81 92 SER A C 1
ATOM 730 O O . SER A 1 92 ? -1.708 -35.25 -35.719 1 49.81 92 SER A O 1
ATOM 732 N N . VAL A 1 93 ? -3.691 -34.531 -36.25 1 55.81 93 VAL A N 1
ATOM 733 C CA . VAL A 1 93 ? -4.496 -35.031 -35.125 1 55.81 93 VAL A CA 1
ATOM 734 C C . VAL A 1 93 ? -4.422 -36.562 -35.062 1 55.81 93 VAL A C 1
ATOM 736 O O . VAL A 1 93 ? -4.473 -37.125 -33.969 1 55.81 93 VAL A O 1
ATOM 739 N N . GLN A 1 94 ? -4.27 -37.281 -36.25 1 51.66 94 GLN A N 1
ATOM 740 C CA . GLN A 1 94 ? -4.355 -38.75 -36.25 1 51.66 94 GLN A CA 1
ATOM 741 C C . GLN A 1 94 ? -3.096 -39.375 -35.656 1 51.66 94 GLN A C 1
ATOM 743 O O . GLN A 1 94 ? -3.166 -40.406 -34.969 1 51.66 94 GLN A O 1
ATOM 748 N N . SER A 1 95 ? -1.944 -38.719 -35.938 1 53.94 95 SER A N 1
ATOM 749 C CA . SER A 1 95 ? -0.683 -39.312 -35.5 1 53.94 95 SER A CA 1
ATOM 750 C C . SER A 1 95 ? -0.282 -38.781 -34.125 1 53.94 95 SER A C 1
ATOM 752 O O . SER A 1 95 ? 0.592 -39.344 -33.469 1 53.94 95 SER A O 1
ATOM 754 N N . LEU A 1 96 ? -1.022 -37.906 -33.594 1 59.62 96 LEU A N 1
ATOM 755 C CA . LEU A 1 96 ? -0.63 -37.156 -32.406 1 59.62 96 LEU A CA 1
ATOM 756 C C . LEU A 1 96 ? -0.626 -38.062 -31.188 1 59.62 96 LEU A C 1
ATOM 758 O O . LEU A 1 96 ? 0.326 -38.031 -30.406 1 59.62 96 LEU A O 1
ATOM 762 N N . PRO A 1 97 ? -1.717 -38.906 -31.125 1 60.34 97 PRO A N 1
ATOM 763 C CA . PRO A 1 97 ? -1.716 -39.719 -29.891 1 60.34 97 PRO A CA 1
ATOM 764 C C . PRO A 1 97 ? -0.547 -40.688 -29.828 1 60.34 97 PRO A C 1
ATOM 766 O O . PRO A 1 97 ? 0.05 -40.875 -28.766 1 60.34 97 PRO A O 1
ATOM 769 N N . ASN A 1 98 ? -0.191 -41.25 -30.984 1 59.12 98 ASN A N 1
ATOM 770 C CA . ASN A 1 98 ? 0.882 -42.25 -31 1 59.12 98 ASN A CA 1
ATOM 771 C C . ASN A 1 98 ? 2.244 -41.594 -30.781 1 59.12 98 ASN A C 1
ATOM 773 O O . ASN A 1 98 ? 3.094 -42.125 -30.078 1 59.12 98 ASN A O 1
ATOM 777 N N . ILE A 1 99 ? 2.406 -40.438 -31.297 1 58.59 99 ILE A N 1
ATOM 778 C CA . ILE A 1 99 ? 3.668 -39.719 -31.156 1 58.59 99 ILE A CA 1
ATOM 779 C C . ILE A 1 99 ? 3.832 -39.281 -29.703 1 58.59 99 ILE A C 1
ATOM 781 O O . ILE A 1 99 ? 4.906 -39.406 -29.109 1 58.59 99 ILE A O 1
ATOM 785 N N . LEU A 1 100 ? 2.76 -38.781 -29.25 1 62.97 100 LEU A N 1
ATOM 786 C CA . LEU A 1 100 ? 2.793 -38.281 -27.875 1 62.97 100 LEU A CA 1
ATOM 787 C C . LEU A 1 100 ? 3.027 -39.406 -26.875 1 62.97 100 LEU A C 1
ATOM 789 O O . LEU A 1 100 ? 3.744 -39.219 -25.891 1 62.97 100 LEU A O 1
ATOM 793 N N . LYS A 1 101 ? 2.395 -40.531 -27.172 1 62.78 101 LYS A N 1
ATOM 794 C CA . LYS A 1 101 ? 2.57 -41.688 -26.312 1 62.78 101 LYS A CA 1
ATOM 795 C C . LYS A 1 101 ? 4.043 -42.094 -26.203 1 62.78 101 LYS A C 1
ATOM 797 O O . LYS A 1 101 ? 4.547 -42.344 -25.109 1 62.78 101 LYS A O 1
ATOM 802 N N . GLY A 1 102 ? 4.742 -42.062 -27.359 1 59.12 102 GLY A N 1
ATOM 803 C CA . GLY A 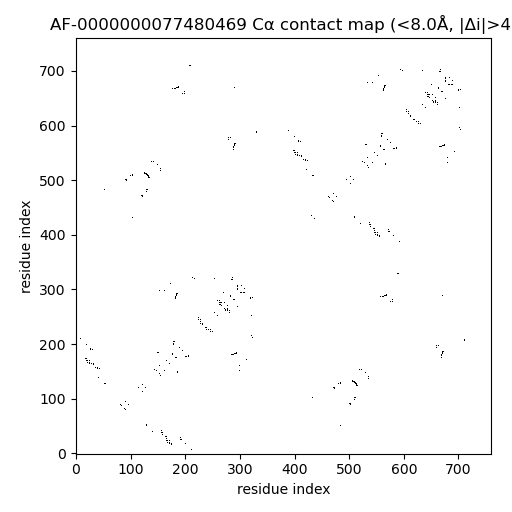1 102 ? 6.145 -42.438 -27.359 1 59.12 102 GLY A CA 1
ATOM 804 C C . GLY A 1 102 ? 7.035 -41.469 -26.625 1 59.12 102 GLY A C 1
ATOM 805 O O . GLY A 1 102 ? 7.891 -41.844 -25.828 1 59.12 102 GLY A O 1
ATOM 806 N N . ILE A 1 103 ? 6.824 -40.281 -26.797 1 61.59 103 ILE A N 1
ATOM 807 C CA . ILE A 1 103 ? 7.68 -39.25 -26.219 1 61.59 103 ILE A CA 1
ATOM 808 C C . ILE A 1 103 ? 7.438 -39.156 -24.719 1 61.59 103 ILE A C 1
ATOM 810 O O . ILE A 1 103 ? 8.391 -39.094 -23.938 1 61.59 103 ILE A O 1
ATOM 814 N N . ILE A 1 104 ? 6.137 -39.094 -24.375 1 63.69 104 ILE A N 1
ATOM 815 C CA . ILE A 1 104 ? 5.781 -38.906 -22.969 1 63.69 104 ILE A CA 1
ATOM 816 C C . ILE A 1 104 ? 6.262 -40.125 -22.156 1 63.69 104 ILE A C 1
ATOM 818 O O . ILE A 1 104 ? 6.75 -39.969 -21.047 1 63.69 104 ILE A O 1
ATOM 822 N N . LEU A 1 105 ? 6.195 -41.312 -22.828 1 65.31 105 LEU A N 1
ATOM 823 C CA . LEU A 1 105 ? 6.637 -42.5 -22.125 1 65.31 105 LEU A CA 1
ATOM 824 C C . LEU A 1 105 ? 8.141 -42.469 -21.906 1 65.31 105 LEU A C 1
ATOM 826 O O . LEU A 1 105 ? 8.617 -42.875 -20.844 1 65.31 105 LEU A O 1
ATOM 830 N N . ARG A 1 106 ? 8.844 -42.031 -22.875 1 63.34 106 ARG A N 1
ATOM 831 C CA . ARG A 1 106 ? 10.289 -41.969 -22.734 1 63.34 106 ARG A CA 1
ATOM 832 C C . ARG A 1 106 ? 10.68 -40.969 -21.641 1 63.34 106 ARG A C 1
ATOM 834 O O . ARG A 1 106 ? 11.586 -41.25 -20.844 1 63.34 106 ARG A O 1
ATOM 841 N N . ARG A 1 107 ? 10.008 -39.938 -21.594 1 65.44 107 ARG A N 1
ATOM 842 C CA . ARG A 1 107 ? 10.312 -38.906 -20.594 1 65.44 107 ARG A CA 1
ATOM 843 C C . ARG A 1 107 ? 9.914 -39.375 -19.203 1 65.44 107 ARG A C 1
ATOM 845 O O . ARG A 1 107 ? 10.633 -39.125 -18.234 1 65.44 107 ARG A O 1
ATOM 852 N N . LEU A 1 108 ? 8.766 -39.906 -19.188 1 67.69 108 LEU A N 1
ATOM 853 C CA . LEU A 1 108 ? 8.297 -40.406 -17.906 1 67.69 108 LEU A CA 1
ATOM 854 C C . LEU A 1 108 ? 9.25 -41.438 -17.344 1 67.69 108 LEU A C 1
ATOM 856 O O . LEU A 1 108 ? 9.57 -41.438 -16.156 1 67.69 108 LEU A O 1
ATOM 860 N N . THR A 1 109 ? 9.688 -42.281 -18.25 1 65.88 109 THR A N 1
ATOM 861 C CA . THR A 1 109 ? 10.602 -43.344 -17.828 1 65.88 109 THR A CA 1
ATOM 862 C C . THR A 1 109 ? 11.914 -42.75 -17.328 1 65.88 109 THR A C 1
ATOM 864 O O . THR A 1 109 ? 12.477 -43.188 -16.328 1 65.88 109 THR A O 1
ATOM 867 N N . ALA A 1 110 ? 12.328 -41.75 -18.062 1 67.94 110 ALA A N 1
ATOM 868 C CA . ALA A 1 110 ? 13.57 -41.094 -17.656 1 67.94 110 ALA A CA 1
ATOM 869 C C . ALA A 1 110 ? 13.414 -40.375 -16.328 1 67.94 110 ALA A C 1
ATOM 871 O O . ALA A 1 110 ? 14.305 -40.438 -15.469 1 67.94 110 ALA A O 1
ATOM 872 N N . GLN A 1 111 ? 12.352 -39.688 -16.094 1 71.5 111 GLN A N 1
ATOM 873 C CA . GLN A 1 111 ? 12.109 -38.969 -14.859 1 71.5 111 GLN A CA 1
ATOM 874 C C . GLN A 1 111 ? 11.953 -39.938 -13.68 1 71.5 111 GLN A C 1
ATOM 876 O O . GLN A 1 111 ? 12.445 -39.656 -12.578 1 71.5 111 GLN A O 1
ATOM 881 N N . VAL A 1 112 ? 11.242 -41 -13.906 1 68.19 112 VAL A N 1
ATOM 882 C CA . VAL A 1 112 ? 11.031 -41.969 -12.844 1 68.19 112 VAL A CA 1
ATOM 883 C C . VAL A 1 112 ? 12.352 -42.625 -12.484 1 68.19 112 VAL A C 1
ATOM 885 O O . VAL A 1 112 ? 12.633 -42.906 -11.312 1 68.19 112 VAL A O 1
ATOM 888 N N . ALA A 1 113 ? 13.109 -42.875 -13.555 1 68.06 113 ALA A N 1
ATOM 889 C CA . ALA A 1 113 ? 14.414 -43.469 -13.312 1 68.06 113 ALA A CA 1
ATOM 890 C C . ALA A 1 113 ? 15.297 -42.562 -12.461 1 68.06 113 ALA A C 1
ATOM 892 O O . ALA A 1 113 ? 16 -43.062 -11.57 1 68.06 113 ALA A O 1
ATOM 893 N N . ASN A 1 114 ? 15.219 -41.312 -12.758 1 70.31 114 ASN A N 1
ATOM 894 C CA . ASN A 1 114 ? 16 -40.344 -11.992 1 70.31 114 ASN A CA 1
ATOM 895 C C . ASN A 1 114 ? 15.477 -40.219 -10.555 1 70.31 114 ASN A C 1
ATOM 897 O O . ASN A 1 114 ? 16.266 -40.062 -9.625 1 70.31 114 ASN A O 1
ATOM 901 N N . LEU A 1 115 ? 14.172 -40.281 -10.414 1 71.25 115 LEU A N 1
ATOM 902 C CA . LEU A 1 115 ? 13.547 -40.156 -9.102 1 71.25 115 LEU A CA 1
ATOM 903 C C . LEU A 1 115 ? 13.82 -41.406 -8.25 1 71.25 115 LEU A C 1
ATOM 905 O O . LEU A 1 115 ? 13.977 -41.312 -7.027 1 71.25 115 LEU A O 1
ATOM 909 N N . THR A 1 116 ? 13.914 -42.656 -8.969 1 62.06 116 THR A N 1
ATOM 910 C CA . THR A 1 116 ? 14.047 -43.906 -8.242 1 62.06 116 THR A CA 1
ATOM 911 C C . THR A 1 116 ? 15.523 -44.281 -8.07 1 62.06 116 THR A C 1
ATOM 913 O O . THR A 1 116 ? 15.844 -45.219 -7.359 1 62.06 116 THR A O 1
ATOM 916 N N . ALA A 1 117 ? 16.359 -43.625 -8.828 1 61.84 117 ALA A N 1
ATOM 917 C CA . ALA A 1 117 ? 17.75 -44.094 -8.852 1 61.84 117 ALA A CA 1
ATOM 918 C C . ALA A 1 117 ? 18.266 -44.344 -7.438 1 61.84 117 ALA A C 1
ATOM 920 O O . ALA A 1 117 ? 18.938 -45.344 -7.195 1 61.84 117 ALA A O 1
ATOM 921 N N . ASP A 1 118 ? 18.062 -43.469 -6.52 1 56.56 118 ASP A N 1
ATOM 922 C CA . ASP A 1 118 ? 18.703 -43.688 -5.227 1 56.56 118 ASP A CA 1
ATOM 923 C C . ASP A 1 118 ? 17.672 -43.719 -4.105 1 56.56 118 ASP A C 1
ATOM 925 O O . ASP A 1 118 ? 18.016 -43.625 -2.928 1 56.56 118 ASP A O 1
ATOM 929 N N . LYS A 1 119 ? 16.484 -43.969 -4.555 1 58.75 119 LYS A N 1
ATOM 930 C CA . LYS A 1 119 ? 15.531 -43.938 -3.447 1 58.75 119 LYS A CA 1
ATOM 931 C C . LYS A 1 119 ? 14.641 -45.188 -3.441 1 58.75 119 LYS A C 1
ATOM 933 O O . LYS A 1 119 ? 14.266 -45.688 -4.5 1 58.75 119 LYS A O 1
ATOM 938 N N . ASP A 1 120 ? 14.609 -45.938 -2.332 1 52.5 120 ASP A N 1
ATOM 939 C CA . ASP A 1 120 ? 13.758 -47.125 -2.166 1 52.5 120 ASP A CA 1
ATOM 940 C C . ASP A 1 120 ? 12.289 -46.719 -2.105 1 52.5 120 ASP A C 1
ATOM 942 O O . ASP A 1 120 ? 11.414 -47.5 -2.465 1 52.5 120 ASP A O 1
ATOM 946 N N . CYS A 1 121 ? 12.039 -45.406 -1.589 1 51.22 121 CYS A N 1
ATOM 947 C CA . CYS A 1 121 ? 10.664 -44.969 -1.418 1 51.22 121 CYS A CA 1
ATOM 948 C C . CYS A 1 121 ? 10.484 -43.562 -1.979 1 51.22 121 CYS A C 1
ATOM 950 O O . CYS A 1 121 ? 11.344 -42.688 -1.8 1 51.22 121 CYS A O 1
ATOM 952 N N . ILE A 1 122 ? 9.562 -43.5 -2.904 1 60.56 122 ILE A N 1
ATOM 953 C CA . ILE A 1 122 ? 9.25 -42.188 -3.467 1 60.56 122 ILE A CA 1
ATOM 954 C C . ILE A 1 122 ? 7.93 -41.688 -2.889 1 60.56 122 ILE A C 1
ATOM 956 O O . ILE A 1 122 ? 6.961 -42.438 -2.791 1 60.56 122 ILE A O 1
ATOM 960 N N . GLU A 1 123 ? 7.926 -40.531 -2.352 1 61.94 123 GLU A N 1
ATOM 961 C CA . GLU A 1 123 ? 6.711 -39.906 -1.838 1 61.94 123 GLU A CA 1
ATOM 962 C C . GLU A 1 123 ? 5.688 -39.688 -2.949 1 61.94 123 GLU A C 1
ATOM 964 O O . GLU A 1 123 ? 6.055 -39.438 -4.102 1 61.94 123 GLU A O 1
ATOM 969 N N . ASP A 1 124 ? 4.402 -39.781 -2.645 1 61.22 124 ASP A N 1
ATOM 970 C CA . ASP A 1 124 ? 3.293 -39.656 -3.586 1 61.22 124 ASP A CA 1
ATOM 971 C C . ASP A 1 124 ? 3.357 -38.312 -4.332 1 61.22 124 ASP A C 1
ATOM 973 O O . ASP A 1 124 ? 3.096 -38.25 -5.535 1 61.22 124 ASP A O 1
ATOM 977 N N . ASP A 1 125 ? 3.783 -37.312 -3.602 1 64.31 125 ASP A N 1
ATOM 978 C CA . ASP A 1 125 ? 3.738 -35.969 -4.188 1 64.31 125 ASP A CA 1
ATOM 979 C C . ASP A 1 125 ? 4.895 -35.75 -5.164 1 64.31 125 ASP A C 1
ATOM 981 O O . ASP A 1 125 ? 4.879 -34.812 -5.965 1 64.31 125 ASP A O 1
ATOM 985 N N . ASP A 1 126 ? 5.812 -36.719 -5.168 1 66.62 126 ASP A N 1
ATOM 986 C CA . ASP A 1 126 ? 6.973 -36.594 -6.047 1 66.62 126 ASP A CA 1
ATOM 987 C C . ASP A 1 126 ? 6.781 -37.375 -7.336 1 66.62 126 ASP A C 1
ATOM 989 O O . ASP A 1 126 ? 7.598 -37.281 -8.258 1 66.62 126 ASP A O 1
ATOM 993 N N . ILE A 1 127 ? 5.688 -38.125 -7.398 1 65.88 127 ILE A N 1
ATOM 994 C CA . ILE A 1 127 ? 5.414 -38.906 -8.586 1 65.88 127 ILE A CA 1
ATOM 995 C C . ILE A 1 127 ? 4.848 -38.031 -9.695 1 65.88 127 ILE A C 1
ATOM 997 O O . ILE A 1 127 ? 3.914 -37.25 -9.461 1 65.88 127 ILE A O 1
ATOM 1001 N N . PRO A 1 128 ? 5.555 -37.906 -10.82 1 68.88 128 PRO A N 1
ATOM 1002 C CA . PRO A 1 128 ? 5.074 -37.094 -11.93 1 68.88 128 PRO A CA 1
ATOM 1003 C C . PRO A 1 128 ? 3.758 -37.594 -12.523 1 68.88 128 PRO A C 1
ATOM 1005 O O . PRO A 1 128 ? 3.764 -38.375 -13.477 1 68.88 128 PRO A O 1
ATOM 1008 N N . VAL A 1 129 ? 2.625 -37.156 -11.852 1 63.78 129 VAL A N 1
ATOM 1009 C CA . VAL A 1 129 ? 1.31 -37.656 -12.234 1 63.78 129 VAL A CA 1
ATOM 1010 C C . VAL A 1 129 ? 0.542 -36.594 -13 1 63.78 129 VAL A C 1
ATOM 1012 O O . VAL A 1 129 ? -0.436 -36.875 -13.688 1 63.78 129 VAL A O 1
ATOM 1015 N N . LEU A 1 130 ? 1.079 -35.438 -13.031 1 69.75 130 LEU A N 1
ATOM 1016 C CA . LEU A 1 130 ? 0.324 -34.312 -13.625 1 69.75 130 LEU A CA 1
ATOM 1017 C C . LEU A 1 130 ? 0.733 -34.125 -15.078 1 69.75 130 LEU A C 1
ATOM 1019 O O . LEU A 1 130 ? 1.917 -33.938 -15.375 1 69.75 130 LEU A O 1
ATOM 1023 N N . ILE A 1 131 ? -0.214 -34.281 -15.969 1 71.12 131 ILE A N 1
ATOM 1024 C CA . ILE A 1 131 ? -0.009 -34 -17.391 1 71.12 131 ILE A CA 1
ATOM 1025 C C . ILE A 1 131 ? -0.808 -32.75 -17.797 1 71.12 131 ILE A C 1
ATOM 1027 O O . ILE A 1 131 ? -2.025 -32.719 -17.609 1 71.12 131 ILE A O 1
ATOM 1031 N N . MET A 1 132 ? -0.117 -31.797 -18.141 1 73.12 132 MET A N 1
ATOM 1032 C CA . MET A 1 132 ? -0.805 -30.562 -18.5 1 73.12 132 MET A CA 1
ATOM 1033 C C . MET A 1 132 ? -0.15 -29.922 -19.734 1 73.12 132 MET A C 1
ATOM 1035 O O . MET A 1 132 ? 0.998 -30.219 -20.047 1 73.12 132 MET A O 1
ATOM 1039 N N 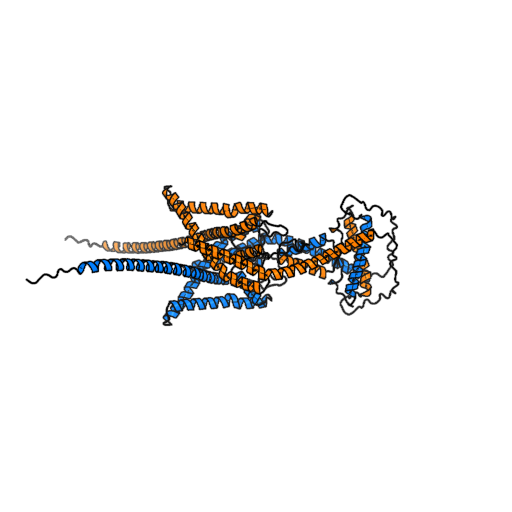. SER A 1 133 ? -1.01 -29.172 -20.5 1 71.44 133 SER A N 1
ATOM 1040 C CA . SER A 1 133 ? -0.484 -28.359 -21.594 1 71.44 133 SER A CA 1
ATOM 1041 C C . SER A 1 133 ? 0.123 -27.062 -21.062 1 71.44 133 SER A C 1
ATOM 1043 O O . SER A 1 133 ? -0.083 -26.688 -19.906 1 71.44 133 SER A O 1
ATOM 1045 N N . ARG A 1 134 ? 0.942 -26.438 -21.859 1 70.44 134 ARG A N 1
ATOM 1046 C CA . ARG A 1 134 ? 1.546 -25.172 -21.5 1 70.44 134 ARG A CA 1
ATOM 1047 C C . ARG A 1 134 ? 0.477 -24.125 -21.188 1 70.44 134 ARG A C 1
ATOM 1049 O O . ARG A 1 134 ? 0.598 -23.375 -20.219 1 70.44 134 ARG A O 1
ATOM 1056 N N . ARG A 1 135 ? -0.491 -24.125 -21.984 1 73 135 ARG A N 1
ATOM 1057 C CA . ARG A 1 135 ? -1.56 -23.141 -21.781 1 73 135 ARG A CA 1
ATOM 1058 C C . ARG A 1 135 ? -2.301 -23.391 -20.484 1 73 135 ARG A C 1
ATOM 1060 O O . ARG A 1 135 ? -2.646 -22.438 -19.766 1 73 135 ARG A O 1
ATOM 1067 N N . GLN A 1 136 ? -2.545 -24.688 -20.219 1 75.44 136 GLN A N 1
ATOM 1068 C CA . GLN A 1 136 ? -3.199 -25.016 -18.953 1 75.44 136 GLN A CA 1
ATOM 1069 C C . GLN A 1 136 ? -2.324 -24.641 -17.766 1 75.44 136 GLN A C 1
ATOM 1071 O O . GLN A 1 136 ? -2.822 -24.141 -16.766 1 75.44 136 GLN A O 1
ATOM 1076 N N . PHE A 1 137 ? -1.087 -24.938 -17.969 1 75.44 137 PHE A N 1
ATOM 1077 C CA . PHE A 1 137 ? -0.13 -24.594 -16.922 1 75.44 137 PHE A CA 1
ATOM 1078 C C . PHE A 1 137 ? -0.106 -23.094 -16.688 1 75.44 137 PHE A C 1
ATOM 1080 O O . PHE A 1 137 ? -0.194 -22.641 -15.547 1 75.44 137 PHE A O 1
ATOM 1087 N N . GLU A 1 138 ? -0.066 -22.344 -17.766 1 74.5 138 GLU A N 1
ATOM 1088 C CA . GLU A 1 138 ? -0.048 -20.891 -17.656 1 74.5 138 GLU A CA 1
ATOM 1089 C C . GLU A 1 138 ? -1.345 -20.359 -17.047 1 74.5 138 GLU A C 1
ATOM 1091 O O . GLU A 1 138 ? -1.332 -19.375 -16.297 1 74.5 138 GLU A O 1
ATOM 1096 N N . ARG A 1 139 ? -2.361 -21 -17.406 1 75.5 139 ARG A N 1
ATOM 1097 C CA . ARG A 1 139 ? -3.646 -20.594 -16.844 1 75.5 139 ARG A CA 1
ATOM 1098 C C . ARG A 1 139 ? -3.678 -20.812 -15.336 1 75.5 139 ARG A C 1
ATOM 1100 O O . ARG A 1 139 ? -4.184 -19.969 -14.594 1 75.5 139 ARG A O 1
ATOM 1107 N N . HIS A 1 140 ? -3.07 -21.906 -14.969 1 73.38 140 HIS A N 1
ATOM 1108 C CA . HIS A 1 140 ? -3.035 -22.188 -13.539 1 73.38 140 HIS A CA 1
ATOM 1109 C C . HIS A 1 140 ? -2.152 -21.188 -12.797 1 73.38 140 HIS A C 1
ATOM 1111 O O . HIS A 1 140 ? -2.496 -20.75 -11.703 1 73.38 140 HIS A O 1
ATOM 1117 N N . ILE A 1 141 ? -1.105 -20.859 -13.414 1 73.62 141 ILE A N 1
ATOM 1118 C CA . ILE A 1 141 ? -0.191 -19.891 -12.812 1 73.62 141 ILE A CA 1
ATOM 1119 C C . ILE A 1 141 ? -0.869 -18.531 -12.719 1 73.62 141 ILE A C 1
ATOM 1121 O O . ILE A 1 141 ? -0.757 -17.844 -11.695 1 73.62 141 ILE A O 1
ATOM 1125 N N . ARG A 1 142 ? -1.559 -18.172 -13.75 1 72.94 142 ARG A N 1
ATOM 1126 C CA . ARG A 1 142 ? -2.246 -16.891 -13.773 1 72.94 142 ARG A CA 1
ATOM 1127 C C . ARG A 1 142 ? -3.344 -16.844 -12.711 1 72.94 142 ARG A C 1
ATOM 1129 O O . ARG A 1 142 ? -3.512 -15.828 -12.031 1 72.94 142 ARG A O 1
ATOM 1136 N N . GLU A 1 143 ? -4.031 -17.906 -12.688 1 72.94 143 GLU A N 1
ATOM 1137 C CA . GLU A 1 143 ? -5.109 -17.969 -11.703 1 72.94 143 GLU A CA 1
ATOM 1138 C C . GLU A 1 143 ? -4.562 -17.922 -10.281 1 72.94 143 GLU A C 1
ATOM 1140 O O . GLU A 1 143 ? -5.141 -17.281 -9.398 1 72.94 143 GLU A O 1
ATOM 1145 N N . ALA A 1 144 ? -3.465 -18.672 -10.133 1 71.5 144 ALA A N 1
ATOM 1146 C CA . ALA A 1 144 ? -2.818 -18.641 -8.82 1 71.5 144 ALA A CA 1
ATOM 1147 C C . ALA A 1 144 ? -2.295 -17.234 -8.5 1 71.5 144 ALA A C 1
ATOM 1149 O O . ALA A 1 144 ? -2.377 -16.781 -7.359 1 71.5 144 ALA A O 1
ATOM 1150 N N . TYR A 1 145 ? -1.874 -16.578 -9.477 1 71.19 145 TYR A N 1
ATOM 1151 C CA . TYR A 1 145 ? -1.36 -15.227 -9.312 1 71.19 145 TYR A CA 1
ATOM 1152 C C . TYR A 1 145 ? -2.479 -14.258 -8.938 1 71.19 145 TYR A C 1
ATOM 1154 O O . TYR A 1 145 ? -2.314 -13.438 -8.031 1 71.19 145 TYR A O 1
ATOM 1162 N N . VAL A 1 146 ? -3.529 -14.414 -9.656 1 68.56 146 VAL A N 1
ATOM 1163 C CA . VAL A 1 146 ? -4.664 -13.539 -9.383 1 68.56 146 VAL A CA 1
ATOM 1164 C C . VAL A 1 146 ? -5.211 -13.812 -7.984 1 68.56 146 VAL A C 1
ATOM 1166 O O . VAL A 1 146 ? -5.578 -12.883 -7.262 1 68.56 146 VAL A O 1
ATOM 1169 N N . ALA A 1 147 ? -5.211 -15.078 -7.652 1 67.25 147 ALA A N 1
ATOM 1170 C CA . ALA A 1 147 ? -5.652 -15.445 -6.309 1 67.25 147 ALA A CA 1
ATOM 1171 C C . ALA A 1 147 ? -4.73 -14.852 -5.246 1 67.25 147 ALA A C 1
ATOM 1173 O O . ALA A 1 147 ? -5.199 -14.359 -4.219 1 67.25 147 ALA A O 1
ATOM 1174 N N . GLY A 1 148 ? -3.508 -14.906 -5.539 1 66.5 148 GLY A N 1
ATOM 1175 C CA . GLY A 1 148 ? -2.531 -14.344 -4.621 1 66.5 148 GLY A CA 1
ATOM 1176 C C . GLY A 1 148 ? -2.646 -12.836 -4.48 1 66.5 148 GLY A C 1
ATOM 1177 O O . GLY A 1 148 ? -2.504 -12.297 -3.381 1 66.5 148 GLY A O 1
ATOM 1178 N N . GLN A 1 149 ? -2.939 -12.203 -5.59 1 64.44 149 GLN A N 1
ATOM 1179 C CA . GLN A 1 149 ? -3.096 -10.75 -5.566 1 64.44 149 GLN A CA 1
ATOM 1180 C C . GLN A 1 149 ? -4.297 -10.336 -4.723 1 64.44 149 GLN A C 1
ATOM 1182 O O . GLN A 1 149 ? -4.32 -9.242 -4.156 1 64.44 149 GLN A O 1
ATOM 1187 N N . ARG A 1 150 ? -5.215 -11.273 -4.707 1 60.5 150 ARG A N 1
ATOM 1188 C CA . ARG A 1 150 ? -6.43 -10.984 -3.949 1 60.5 150 ARG A CA 1
ATOM 1189 C C . ARG A 1 150 ? -6.316 -11.484 -2.516 1 60.5 150 ARG A C 1
ATOM 1191 O O . ARG A 1 150 ? -7.316 -11.586 -1.805 1 60.5 150 ARG A O 1
ATOM 1198 N N . GLY A 1 151 ? -5.082 -11.953 -2.158 1 60.88 151 GLY A N 1
ATOM 1199 C CA . GLY A 1 151 ? -4.805 -12.297 -0.772 1 60.88 151 GLY A CA 1
ATOM 1200 C C . GLY A 1 151 ? -5.055 -13.758 -0.46 1 60.88 151 GLY A C 1
ATOM 1201 O O . GLY A 1 151 ? -5.105 -14.148 0.708 1 60.88 151 GLY A O 1
ATOM 1202 N N . MET A 1 152 ? -5.355 -14.508 -1.476 1 63.44 152 MET A N 1
ATOM 1203 C CA . MET A 1 152 ? -5.602 -15.93 -1.248 1 63.44 152 MET A CA 1
ATOM 1204 C C . MET A 1 152 ? -4.324 -16.734 -1.426 1 63.44 152 MET A C 1
ATOM 1206 O O . MET A 1 152 ? -3.449 -16.359 -2.209 1 63.44 152 MET A O 1
ATOM 1210 N N . ASP A 1 153 ? -4.121 -17.688 -0.542 1 62.81 153 ASP A N 1
ATOM 1211 C CA . ASP A 1 153 ? -2.994 -18.594 -0.735 1 62.81 153 ASP A CA 1
ATOM 1212 C C . ASP A 1 153 ? -3.193 -19.469 -1.975 1 62.81 153 ASP A C 1
ATOM 1214 O O . ASP A 1 153 ? -4.141 -20.25 -2.043 1 62.81 153 ASP A O 1
ATOM 1218 N N . PRO A 1 154 ? -2.424 -19.172 -2.922 1 63 154 PRO A N 1
ATOM 1219 C CA . PRO A 1 154 ? -2.613 -19.922 -4.16 1 63 154 PRO A CA 1
ATOM 1220 C C . PRO A 1 154 ? -2.471 -21.438 -3.955 1 63 154 PRO A C 1
ATOM 1222 O O . PRO A 1 154 ? -2.969 -22.219 -4.766 1 63 154 PRO A O 1
ATOM 1225 N N . MET A 1 155 ? -1.795 -21.766 -2.846 1 60.97 155 MET A N 1
ATOM 1226 C CA . MET A 1 155 ? -1.53 -23.172 -2.623 1 60.97 155 MET A CA 1
ATOM 1227 C C . MET A 1 155 ? -2.613 -23.797 -1.752 1 60.97 155 MET A C 1
ATOM 1229 O O . MET A 1 155 ? -2.631 -25.016 -1.555 1 60.97 155 MET A O 1
ATOM 1233 N N . SER A 1 156 ? -3.473 -23 -1.261 1 58.09 156 SER A N 1
ATOM 1234 C CA . SER A 1 156 ? -4.422 -23.562 -0.305 1 58.09 156 SER A CA 1
ATOM 1235 C C . SER A 1 156 ? -5.5 -24.375 -1.011 1 58.09 156 SER A C 1
ATOM 1237 O O . SER A 1 156 ? -6.066 -23.938 -2.01 1 58.09 156 SER A O 1
ATOM 1239 N N . THR A 1 157 ? -5.5 -25.672 -0.879 1 53.25 157 THR A N 1
ATOM 1240 C CA . THR A 1 157 ? -6.438 -26.641 -1.446 1 53.25 157 THR A CA 1
ATOM 1241 C C . THR A 1 157 ? -7.82 -26.484 -0.814 1 53.25 157 THR A C 1
ATOM 1243 O O . THR A 1 157 ? -8.797 -27.078 -1.289 1 53.25 157 THR A O 1
ATOM 1246 N N . ASP A 1 158 ? -8.008 -25.859 0.312 1 49.97 158 ASP A N 1
ATOM 1247 C CA . ASP A 1 158 ? -9.281 -25.844 1.023 1 49.97 158 ASP A CA 1
ATOM 1248 C C . ASP A 1 158 ? -9.906 -24.453 1.008 1 49.97 158 ASP A C 1
ATOM 1250 O O . ASP A 1 158 ? -9.219 -23.469 1.269 1 49.97 158 ASP A O 1
ATOM 1254 N N . THR A 1 159 ? -11.023 -24.328 0.251 1 52.97 159 THR A N 1
ATOM 1255 C CA . THR A 1 159 ? -11.797 -23.094 0.224 1 52.97 159 THR A CA 1
ATOM 1256 C C . THR A 1 159 ? -11.906 -22.484 1.623 1 52.97 159 THR A C 1
ATOM 1258 O O . THR A 1 159 ? -11.992 -21.266 1.776 1 52.97 159 THR A O 1
ATOM 1261 N N . ASN A 1 160 ? -12.055 -23.391 2.617 1 50.72 160 ASN A N 1
ATOM 1262 C CA . ASN A 1 160 ? -12.375 -22.969 3.975 1 50.72 160 ASN A CA 1
ATOM 1263 C C . ASN A 1 160 ? -11.125 -22.625 4.773 1 50.72 160 ASN A C 1
ATOM 1265 O O . ASN A 1 160 ? -11.211 -22.156 5.91 1 50.72 160 ASN A O 1
ATOM 1269 N N . SER A 1 161 ? -9.969 -23.016 4.211 1 53.62 161 SER A N 1
ATOM 1270 C CA . SER A 1 161 ? -8.781 -22.938 5.055 1 53.62 161 SER A CA 1
ATOM 1271 C C . SER A 1 161 ? -8.281 -21.5 5.164 1 53.62 161 SER A C 1
ATOM 1273 O O . SER A 1 161 ? -7.594 -21.141 6.129 1 53.62 161 SER A O 1
ATOM 1275 N N . SER A 1 162 ? -8.633 -20.688 4.164 1 61.19 162 SER A N 1
ATOM 1276 C CA . SER A 1 162 ? -8.133 -19.328 4.344 1 61.19 162 SER A CA 1
ATOM 1277 C C . SER A 1 162 ? -9.273 -18.359 4.633 1 61.19 162 SER A C 1
ATOM 1279 O O . SER A 1 162 ? -10.305 -18.375 3.959 1 61.19 162 SER A O 1
ATOM 1281 N N . PRO A 1 163 ? -9.258 -17.891 5.895 1 66.62 163 PRO A N 1
ATOM 1282 C CA . PRO A 1 163 ? -10.305 -16.922 6.195 1 66.62 163 PRO A CA 1
ATOM 1283 C C . PRO A 1 163 ? -10.516 -15.914 5.066 1 66.62 163 PRO A C 1
ATOM 1285 O O . PRO A 1 163 ? -9.57 -15.586 4.34 1 66.62 163 PRO A O 1
ATOM 1288 N N . PRO A 1 164 ? -11.898 -15.727 4.836 1 74.12 164 PRO A N 1
ATOM 1289 C CA . PRO A 1 164 ? -12.195 -14.727 3.805 1 74.12 164 PRO A CA 1
ATOM 1290 C C . PRO A 1 164 ? -11.461 -13.414 4.039 1 74.12 164 PRO A C 1
ATOM 1292 O O . PRO A 1 164 ? -11.273 -13 5.188 1 74.12 164 PRO A O 1
ATOM 1295 N N . GLN A 1 165 ? -10.977 -12.844 3.002 1 77.38 165 GLN A N 1
ATOM 1296 C CA . GLN A 1 165 ? -10.258 -11.578 3.09 1 77.38 165 GLN A CA 1
ATOM 1297 C C . GLN A 1 165 ? -11.195 -10.445 3.488 1 77.38 165 GLN A C 1
ATOM 1299 O O . GLN A 1 165 ? -10.781 -9.484 4.145 1 77.38 165 GLN A O 1
ATOM 1304 N N . TRP A 1 166 ? -12.492 -10.664 3.061 1 86.06 166 TRP A N 1
ATOM 1305 C CA . TRP A 1 166 ? -13.445 -9.602 3.352 1 86.06 166 TRP A CA 1
ATOM 1306 C C . TRP A 1 166 ? -14.414 -10.023 4.457 1 86.06 166 TRP A C 1
ATOM 1308 O O . TRP A 1 166 ? -15.617 -9.789 4.359 1 86.06 166 TRP A O 1
ATOM 1318 N N . SER A 1 167 ? -13.828 -10.703 5.469 1 83.62 167 SER A N 1
ATOM 1319 C CA . SER A 1 167 ? -14.602 -10.914 6.688 1 83.62 167 SER A CA 1
ATOM 1320 C C . SER A 1 167 ? -14.93 -9.586 7.367 1 83.62 167 SER A C 1
ATOM 1322 O O . SER A 1 167 ? -14.336 -8.555 7.043 1 83.62 167 SER A O 1
ATOM 1324 N N . PHE A 1 168 ? -15.891 -9.633 8.266 1 87.56 168 PHE A N 1
ATOM 1325 C CA . PHE A 1 168 ? -16.297 -8.391 8.914 1 87.56 168 PHE A CA 1
ATOM 1326 C C . PHE A 1 168 ? -15.109 -7.746 9.633 1 87.56 168 PHE A C 1
ATOM 1328 O O . PHE A 1 168 ? -14.883 -6.543 9.508 1 87.56 168 PHE A O 1
ATOM 1335 N N . SER A 1 169 ? -14.391 -8.547 10.383 1 85.69 169 SER A N 1
ATOM 1336 C CA . SER A 1 169 ? -13.25 -8.016 11.117 1 85.69 169 SER A CA 1
ATOM 1337 C C . SER A 1 169 ? -12.203 -7.441 10.172 1 85.69 169 SER A C 1
ATOM 1339 O O . SER A 1 169 ? -11.633 -6.383 10.438 1 85.69 169 SER A O 1
ATOM 1341 N N . SER A 1 170 ? -11.984 -8.102 9.047 1 86.75 170 SER A N 1
ATOM 1342 C CA . SER A 1 170 ? -11.008 -7.629 8.07 1 86.75 170 SER A CA 1
ATOM 1343 C C . SER A 1 170 ? -11.508 -6.379 7.355 1 86.75 170 SER A C 1
ATOM 1345 O O . SER A 1 170 ? -10.719 -5.488 7.031 1 86.75 170 SER A O 1
ATOM 1347 N N . ALA A 1 171 ? -12.82 -6.367 7.152 1 91.62 171 ALA A N 1
ATOM 1348 C CA . ALA A 1 171 ? -13.406 -5.203 6.5 1 91.62 171 ALA A CA 1
ATOM 1349 C C . ALA A 1 171 ? -13.312 -3.967 7.391 1 91.62 171 ALA A C 1
ATOM 1351 O O . ALA A 1 171 ? -13.094 -2.857 6.898 1 91.62 171 ALA A O 1
ATOM 1352 N N . VAL A 1 172 ? -13.438 -4.191 8.648 1 92 172 VAL A N 1
ATOM 1353 C CA . VAL A 1 172 ? -13.305 -3.094 9.602 1 92 172 VAL A CA 1
ATOM 1354 C C . VAL A 1 172 ? -11.859 -2.6 9.609 1 92 172 VAL A C 1
ATOM 1356 O O . VAL A 1 172 ? -11.609 -1.392 9.625 1 92 172 VAL A O 1
ATOM 1359 N N . GLY A 1 173 ? -10.977 -3.564 9.609 1 90.44 173 GLY A N 1
ATOM 1360 C CA . GLY A 1 173 ? -9.578 -3.191 9.508 1 90.44 173 GLY A CA 1
ATOM 1361 C C . GLY A 1 173 ? -9.258 -2.406 8.258 1 90.44 173 GLY A C 1
ATOM 1362 O O . GLY A 1 173 ? -8.516 -1.422 8.305 1 90.44 173 GLY A O 1
ATOM 1363 N N . PHE A 1 174 ? -9.883 -2.797 7.227 1 92.94 174 PHE A N 1
ATOM 1364 C CA . PHE A 1 174 ? -9.703 -2.107 5.953 1 92.94 174 PHE A CA 1
ATOM 1365 C C . PHE A 1 174 ? -10.242 -0.682 6.031 1 92.94 174 PHE A C 1
ATOM 1367 O O . PHE A 1 174 ? -9.586 0.258 5.574 1 92.94 174 PHE A O 1
ATOM 1374 N N . SER A 1 175 ? -11.359 -0.557 6.566 1 95.62 175 SER A N 1
ATOM 1375 C CA . SER A 1 175 ? -11.977 0.757 6.711 1 95.62 175 SER A CA 1
ATOM 1376 C C . SER A 1 175 ? -11.102 1.696 7.531 1 95.62 175 SER A C 1
ATOM 1378 O O . SER A 1 175 ? -10.977 2.879 7.207 1 95.62 175 SER A O 1
ATOM 1380 N N . LEU A 1 176 ? -10.508 1.187 8.516 1 94.06 176 LEU A N 1
ATOM 1381 C CA . LEU A 1 176 ? -9.625 1.979 9.359 1 94.06 176 LEU A CA 1
ATOM 1382 C C . LEU A 1 176 ? -8.391 2.426 8.586 1 94.06 176 LEU A C 1
ATOM 1384 O O . LEU A 1 176 ? -7.953 3.574 8.711 1 94.06 176 LEU A O 1
ATOM 1388 N N . THR A 1 177 ? -7.855 1.563 7.793 1 93.81 177 THR A N 1
ATOM 1389 C CA . THR A 1 177 ? -6.66 1.896 7.027 1 93.81 177 THR A CA 1
ATOM 1390 C C . THR A 1 177 ? -6.973 2.939 5.961 1 93.81 177 THR A C 1
ATOM 1392 O O . THR A 1 177 ? -6.102 3.727 5.582 1 93.81 177 THR A O 1
ATOM 1395 N N . VAL A 1 178 ? -8.18 2.957 5.504 1 96.38 178 VAL A N 1
ATOM 1396 C CA . VAL A 1 178 ? -8.602 3.926 4.492 1 96.38 178 VAL A CA 1
ATOM 1397 C C . VAL A 1 178 ? -8.664 5.32 5.113 1 96.38 178 VAL A C 1
ATOM 1399 O O . VAL A 1 178 ? -8.102 6.273 4.57 1 96.38 178 VAL A O 1
ATOM 1402 N N . VAL A 1 179 ? -9.258 5.406 6.246 1 95.38 179 VAL A N 1
ATOM 1403 C CA . VAL A 1 179 ? -9.492 6.711 6.859 1 95.38 179 VAL A CA 1
ATOM 1404 C C . VAL A 1 179 ? -8.195 7.242 7.457 1 95.38 179 VAL A C 1
ATOM 1406 O O . VAL A 1 179 ? -7.984 8.461 7.516 1 95.38 179 VAL A O 1
ATOM 1409 N N . THR A 1 180 ? -7.289 6.355 7.82 1 94.06 180 THR A N 1
ATOM 1410 C CA . THR A 1 180 ? -6 6.766 8.375 1 94.06 180 THR A CA 1
ATOM 1411 C C . THR A 1 180 ? -4.953 6.891 7.27 1 94.06 180 THR A C 1
ATOM 1413 O O . THR A 1 180 ? -3.805 7.25 7.535 1 94.06 180 THR A O 1
ATOM 1416 N N . THR A 1 181 ? -5.273 6.543 6.055 1 94.5 181 THR A N 1
ATOM 1417 C CA . THR A 1 181 ? -4.484 6.641 4.832 1 94.5 181 THR A CA 1
ATOM 1418 C C . THR A 1 181 ? -3.266 5.723 4.898 1 94.5 181 THR A C 1
ATOM 1420 O O . THR A 1 181 ? -2.25 5.984 4.254 1 94.5 181 THR A O 1
ATOM 1423 N N . ILE A 1 182 ? -3.26 4.742 5.789 1 94.94 182 ILE A N 1
ATOM 1424 C CA . ILE A 1 182 ? -2.205 3.732 5.805 1 94.94 182 ILE A CA 1
ATOM 1425 C C . ILE A 1 182 ? -2.215 2.955 4.488 1 94.94 182 ILE A C 1
ATOM 1427 O O . ILE A 1 182 ? -1.203 2.902 3.785 1 94.94 182 ILE A O 1
ATOM 1431 N N . GLY A 1 183 ? -3.363 2.365 4.094 1 92.88 183 GLY A N 1
ATOM 1432 C CA . GLY A 1 183 ? -3.578 1.729 2.803 1 92.88 183 GLY A CA 1
ATOM 1433 C C . GLY A 1 183 ? -2.621 0.583 2.535 1 92.88 183 GLY A C 1
ATOM 1434 O O . GLY A 1 183 ? -1.878 0.603 1.553 1 92.88 183 GLY A O 1
ATOM 1435 N N . TYR A 1 184 ? -2.629 -0.472 3.195 1 88.31 184 TYR A N 1
ATOM 1436 C CA . TYR A 1 184 ? -1.729 -1.607 3.025 1 88.31 184 TYR A CA 1
ATOM 1437 C C . TYR A 1 184 ? -1.821 -2.17 1.612 1 88.31 184 TYR A C 1
ATOM 1439 O O . TYR A 1 184 ? -0.821 -2.623 1.051 1 88.31 184 TYR A O 1
ATOM 1447 N N . GLY A 1 185 ? -3.023 -2.232 1.043 1 85.31 185 GLY A N 1
ATOM 1448 C CA . GLY A 1 185 ? -3.193 -2.645 -0.341 1 85.31 185 GLY A CA 1
ATOM 1449 C C . GLY A 1 185 ? -3.359 -4.145 -0.501 1 85.31 185 GLY A C 1
ATOM 1450 O O . GLY A 1 185 ? -3.551 -4.637 -1.615 1 85.31 185 GLY A O 1
ATOM 1451 N N . HIS A 1 186 ? -3.176 -4.898 0.592 1 78.62 186 HIS A N 1
ATOM 1452 C CA . HIS A 1 186 ? -3.389 -6.34 0.485 1 78.62 186 HIS A CA 1
ATOM 1453 C C . HIS A 1 186 ? -4.844 -6.656 0.156 1 78.62 186 HIS A C 1
ATOM 1455 O O . HIS A 1 186 ? -5.141 -7.711 -0.413 1 78.62 186 HIS A O 1
ATOM 1461 N N . ILE A 1 187 ? -5.738 -5.832 0.626 1 81.88 187 ILE A N 1
ATOM 1462 C CA . ILE A 1 187 ? -7.145 -5.883 0.236 1 81.88 187 ILE A CA 1
ATOM 1463 C C . ILE A 1 187 ? -7.566 -4.539 -0.352 1 81.88 187 ILE A C 1
ATOM 1465 O O . ILE A 1 187 ? -7.16 -3.484 0.138 1 81.88 187 ILE A O 1
ATOM 1469 N N . ALA A 1 188 ? -8.156 -4.586 -1.474 1 87.81 188 ALA A N 1
ATOM 1470 C CA . ALA A 1 188 ? -8.656 -3.381 -2.127 1 87.81 188 ALA A CA 1
ATOM 1471 C C . ALA A 1 188 ? -9.977 -3.656 -2.84 1 87.81 188 ALA A C 1
ATOM 1473 O O . ALA A 1 188 ? -10.242 -4.785 -3.254 1 87.81 188 ALA A O 1
ATOM 1474 N N . PRO A 1 189 ? -10.789 -2.684 -2.904 1 89.44 189 PRO A N 1
ATOM 1475 C CA . PRO A 1 189 ? -12.07 -2.885 -3.582 1 89.44 189 PRO A CA 1
ATOM 1476 C C . PRO A 1 189 ? -11.914 -3.268 -5.051 1 89.44 189 PRO A C 1
ATOM 1478 O O . PRO A 1 189 ? -11.086 -2.686 -5.758 1 89.44 189 PRO A O 1
ATOM 1481 N N . SER A 1 190 ? -12.641 -4.281 -5.449 1 84.06 190 SER A N 1
ATOM 1482 C CA . SER A 1 190 ? -12.57 -4.758 -6.824 1 84.06 190 SER A CA 1
ATOM 1483 C C . SER A 1 190 ? -13.852 -4.445 -7.586 1 84.06 190 SER A C 1
ATOM 1485 O O . SER A 1 190 ? -13.859 -4.445 -8.82 1 84.06 190 SER A O 1
ATOM 1487 N N . THR A 1 191 ? -14.883 -4.078 -6.844 1 88.19 191 THR A N 1
ATOM 1488 C CA . THR A 1 191 ? -16.172 -3.775 -7.469 1 88.19 191 THR A CA 1
ATOM 1489 C C . THR A 1 191 ? -16.312 -2.277 -7.715 1 88.19 191 THR A C 1
ATOM 1491 O O . THR A 1 191 ? -15.703 -1.466 -7.016 1 88.19 191 THR A O 1
ATOM 1494 N N . VAL A 1 192 ? -17.109 -1.916 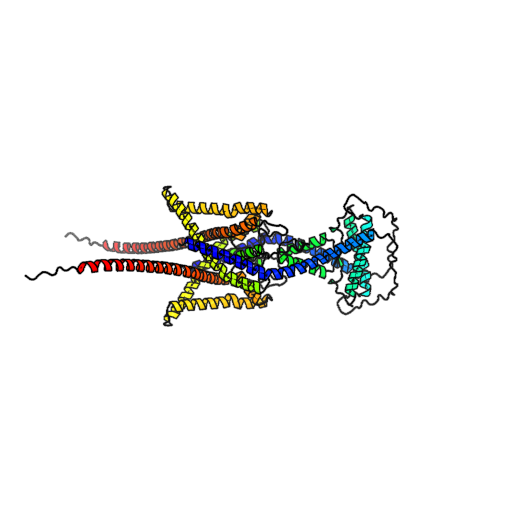-8.719 1 91.25 192 VAL A N 1
ATOM 1495 C CA . VAL A 1 192 ? -17.344 -0.513 -9.047 1 91.25 192 VAL A CA 1
ATOM 1496 C C . VAL A 1 192 ? -18 0.194 -7.871 1 91.25 192 VAL A C 1
ATOM 1498 O O . VAL A 1 192 ? -17.641 1.324 -7.535 1 91.25 192 VAL A O 1
ATOM 1501 N N . GLY A 1 193 ? -18.953 -0.545 -7.312 1 92.25 193 GLY A N 1
ATOM 1502 C CA . GLY A 1 193 ? -19.609 0.009 -6.133 1 92.25 193 GLY A CA 1
ATOM 1503 C C . GLY A 1 193 ? -18.656 0.211 -4.969 1 92.25 193 GLY A C 1
ATOM 1504 O O . GLY A 1 193 ? -18.719 1.231 -4.281 1 92.25 193 GLY A O 1
ATOM 1505 N N . GLY A 1 194 ? -17.781 -0.769 -4.738 1 93.75 194 GLY A N 1
ATOM 1506 C CA . GLY A 1 194 ? -16.797 -0.658 -3.678 1 93.75 194 GLY A CA 1
ATOM 1507 C C . GLY A 1 194 ? -15.797 0.469 -3.904 1 93.75 194 GLY A C 1
ATOM 1508 O O . GLY A 1 194 ? -15.43 1.174 -2.965 1 93.75 194 GLY A O 1
ATOM 1509 N N . MET A 1 195 ? -15.422 0.704 -5.176 1 95 195 MET A N 1
ATOM 1510 C CA . MET A 1 195 ? -14.477 1.762 -5.527 1 95 195 MET A CA 1
ATOM 1511 C C . MET A 1 195 ? -15.102 3.139 -5.316 1 95 195 MET A C 1
ATOM 1513 O O . MET A 1 195 ? -14.469 4.023 -4.734 1 95 195 MET A O 1
ATOM 1517 N N . ALA A 1 196 ? -16.281 3.258 -5.773 1 94.31 196 ALA A N 1
ATOM 1518 C CA . ALA A 1 196 ? -16.984 4.531 -5.617 1 94.31 196 ALA A CA 1
ATOM 1519 C C . ALA A 1 196 ? -17.219 4.848 -4.141 1 94.31 196 ALA A C 1
ATOM 1521 O O . ALA A 1 196 ? -17.016 5.98 -3.703 1 94.31 196 ALA A O 1
ATOM 1522 N N . PHE A 1 197 ? -17.688 3.828 -3.41 1 96.25 197 PHE A N 1
ATOM 1523 C CA . PHE A 1 197 ? -17.922 4.02 -1.983 1 96.25 197 PHE A CA 1
ATOM 1524 C C . PHE A 1 197 ? -16.625 4.379 -1.267 1 96.25 197 PHE A C 1
ATOM 1526 O O . PHE A 1 197 ? -16.625 5.195 -0.344 1 96.25 197 PHE A O 1
ATOM 1533 N N . CYS A 1 198 ? -15.531 3.73 -1.655 1 96.56 198 CYS A N 1
ATOM 1534 C CA . CYS A 1 198 ? -14.234 3.979 -1.033 1 96.56 198 CYS A CA 1
ATOM 1535 C C . CYS A 1 198 ? -13.836 5.441 -1.18 1 96.56 198 CYS A C 1
ATOM 1537 O O . CYS A 1 198 ? -13.344 6.051 -0.228 1 96.56 198 CYS A O 1
ATOM 1539 N N . VAL A 1 199 ? -14.094 6.031 -2.33 1 94.62 199 VAL A N 1
ATOM 1540 C CA . VAL A 1 199 ? -13.727 7.414 -2.607 1 94.62 199 VAL A CA 1
ATOM 1541 C C . VAL A 1 199 ? -14.539 8.352 -1.721 1 94.62 199 VAL A C 1
ATOM 1543 O O . VAL A 1 199 ? -13.984 9.219 -1.042 1 94.62 199 VAL A O 1
ATOM 1546 N N . VAL A 1 200 ? -15.789 8.141 -1.668 1 95.25 200 VAL A N 1
ATOM 1547 C CA . VAL A 1 200 ? -16.672 8.992 -0.876 1 95.25 200 VAL A CA 1
ATOM 1548 C C . VAL A 1 200 ? -16.375 8.805 0.61 1 95.25 200 VAL A C 1
ATOM 1550 O O . VAL A 1 200 ? -16.328 9.781 1.365 1 95.25 200 VAL A O 1
ATOM 1553 N N . TYR A 1 201 ? -16.219 7.555 0.999 1 96.94 201 TYR A N 1
ATOM 1554 C CA . TYR A 1 201 ? -15.914 7.203 2.381 1 96.94 201 TYR A CA 1
ATOM 1555 C C . TYR A 1 201 ? -14.633 7.891 2.844 1 96.94 201 TYR A C 1
ATOM 1557 O O . TYR A 1 201 ? -14.57 8.43 3.951 1 96.94 201 TYR A O 1
ATOM 1565 N N . ALA A 1 202 ? -13.648 7.902 1.981 1 96.5 202 ALA A N 1
ATOM 1566 C CA . ALA A 1 202 ? -12.352 8.5 2.312 1 96.5 202 ALA A CA 1
ATOM 1567 C C . ALA A 1 202 ? -12.453 10.023 2.35 1 96.5 202 ALA A C 1
ATOM 1569 O O . ALA A 1 202 ? -11.812 10.672 3.182 1 96.5 202 ALA A O 1
ATOM 1570 N N . LEU A 1 203 ? -13.219 10.57 1.49 1 93.5 203 LEU A N 1
ATOM 1571 C CA . LEU A 1 203 ? -13.375 12.023 1.406 1 93.5 203 LEU A CA 1
ATOM 1572 C C . LEU A 1 203 ? -13.922 12.586 2.711 1 93.5 203 LEU A C 1
ATOM 1574 O O . LEU A 1 203 ? -13.531 13.672 3.137 1 93.5 203 LEU A O 1
ATOM 1578 N N . ILE A 1 204 ? -14.727 11.836 3.336 1 93.69 204 ILE A N 1
ATOM 1579 C CA . ILE A 1 204 ? -15.352 12.289 4.574 1 93.69 204 ILE A CA 1
ATOM 1580 C C . ILE A 1 204 ? -14.516 11.828 5.77 1 93.69 204 ILE A C 1
ATOM 1582 O O . ILE A 1 204 ? -14.312 12.586 6.723 1 93.69 204 ILE A O 1
ATOM 1586 N N . GLY A 1 205 ? -14.094 10.672 5.699 1 95.12 205 GLY A N 1
ATOM 1587 C CA . GLY A 1 205 ? -13.43 10.047 6.832 1 95.12 205 GLY A CA 1
ATOM 1588 C C . GLY A 1 205 ? -12.07 10.648 7.125 1 95.12 205 GLY A C 1
ATOM 1589 O O . GLY A 1 205 ? -11.688 10.797 8.289 1 95.12 205 GLY A O 1
ATOM 1590 N N . ILE A 1 206 ? -11.25 11.031 6.133 1 94.12 206 ILE A N 1
ATOM 1591 C CA . ILE A 1 206 ? -9.883 11.5 6.316 1 94.12 206 ILE A CA 1
ATOM 1592 C C . ILE A 1 206 ? -9.891 12.828 7.062 1 94.12 206 ILE A C 1
ATOM 1594 O O . ILE A 1 206 ? -9.211 12.984 8.086 1 94.12 206 ILE A O 1
ATOM 1598 N N . PRO A 1 207 ? -10.703 13.805 6.633 1 92.38 207 PRO A N 1
ATOM 1599 C CA . PRO A 1 207 ? -10.742 15.055 7.395 1 92.38 207 PRO A CA 1
ATOM 1600 C C . PRO A 1 207 ? -11.234 14.859 8.828 1 92.38 207 PRO A C 1
ATOM 1602 O O . PRO A 1 207 ? -10.734 15.516 9.742 1 92.38 207 PRO A O 1
ATOM 1605 N N . LEU A 1 208 ? -12.164 13.992 8.961 1 91.25 208 LEU A N 1
ATOM 1606 C CA . LEU A 1 208 ? -12.648 13.688 10.297 1 91.25 208 LEU A CA 1
ATOM 1607 C C . LEU A 1 208 ? -11.523 13.148 11.172 1 91.25 208 LEU A C 1
ATOM 1609 O O . LEU A 1 208 ? -11.383 13.555 12.328 1 91.25 208 LEU A O 1
ATOM 1613 N N . TYR A 1 209 ? -10.789 12.312 10.656 1 92.12 209 TYR A N 1
ATOM 1614 C CA . TYR A 1 209 ? -9.664 11.727 11.375 1 92.12 209 TYR A CA 1
ATOM 1615 C C . TYR A 1 209 ? -8.617 12.781 11.688 1 92.12 209 TYR A C 1
ATOM 1617 O O . TYR A 1 209 ? -8.023 12.781 12.773 1 92.12 209 TYR A O 1
ATOM 1625 N N . LEU A 1 210 ? -8.367 13.664 10.773 1 88.75 210 LEU A N 1
ATOM 1626 C CA . LEU A 1 210 ? -7.375 14.711 10.961 1 88.75 210 LEU A CA 1
ATOM 1627 C C . LEU A 1 210 ? -7.77 15.633 12.109 1 88.75 210 LEU A C 1
ATOM 1629 O O . LEU A 1 210 ? -6.914 16.094 12.867 1 88.75 210 LEU A O 1
ATOM 1633 N N . VAL A 1 211 ? -9.062 15.883 12.211 1 89.25 211 VAL A N 1
ATOM 1634 C CA . VAL A 1 211 ? -9.562 16.719 13.297 1 89.25 211 VAL A CA 1
ATOM 1635 C C . VAL A 1 211 ? -9.312 16.031 14.641 1 89.25 211 VAL A C 1
ATOM 1637 O O . VAL A 1 211 ? -8.883 16.656 15.602 1 89.25 211 VAL A O 1
ATOM 1640 N N . ILE A 1 212 ? -9.562 14.797 14.633 1 87.69 212 ILE A N 1
ATOM 1641 C CA . ILE A 1 212 ? -9.367 14.016 15.852 1 87.69 212 ILE A CA 1
ATOM 1642 C C . ILE A 1 212 ? -7.887 13.984 16.219 1 87.69 212 ILE A C 1
ATOM 1644 O O . ILE A 1 212 ? -7.52 14.141 17.375 1 87.69 212 ILE A O 1
ATOM 1648 N N . LEU A 1 213 ? -7.074 13.789 15.211 1 85.62 213 LEU A N 1
ATOM 1649 C CA . LEU A 1 213 ? -5.629 13.742 15.43 1 85.62 213 LEU A CA 1
ATOM 1650 C C . LEU A 1 213 ? -5.125 15.047 16.031 1 85.62 213 LEU A C 1
ATOM 1652 O O . LEU A 1 213 ? -4.309 15.039 16.953 1 85.62 213 LEU A O 1
ATOM 1656 N N . ASP A 1 214 ? -5.629 16.062 15.539 1 83.06 214 ASP A N 1
ATOM 1657 C CA . ASP A 1 214 ? -5.246 17.375 16.047 1 83.06 214 ASP A CA 1
ATOM 1658 C C . ASP A 1 214 ? -5.719 17.578 17.484 1 83.06 214 ASP A C 1
ATOM 1660 O O . ASP A 1 214 ? -4.996 18.141 18.312 1 83.06 214 ASP A O 1
ATOM 1664 N N . GLY A 1 215 ? -6.945 17.156 17.719 1 83.12 215 GLY A N 1
ATOM 1665 C CA . GLY A 1 215 ? -7.496 17.281 19.062 1 83.12 215 GLY A CA 1
ATOM 1666 C C . GLY A 1 215 ? -6.746 16.453 20.078 1 83.12 215 GLY A C 1
ATOM 1667 O O . GLY A 1 215 ? -6.414 16.953 21.156 1 83.12 215 GLY A O 1
ATOM 1668 N N . VAL A 1 216 ? -6.414 15.297 19.734 1 82.75 216 VAL A N 1
ATOM 1669 C CA . VAL A 1 216 ? -5.695 14.406 20.656 1 82.75 216 VAL A CA 1
ATOM 1670 C C . VAL A 1 216 ? -4.273 14.914 20.859 1 82.75 216 VAL A C 1
ATOM 1672 O O . VAL A 1 216 ? -3.734 14.852 21.969 1 82.75 216 VAL A O 1
ATOM 1675 N N . GLY A 1 217 ? -3.691 15.398 19.812 1 78.69 217 GLY A N 1
ATOM 1676 C CA . GLY A 1 217 ? -2.371 15.992 19.922 1 78.69 217 GLY A CA 1
ATOM 1677 C C . GLY A 1 217 ? -2.328 17.172 20.875 1 78.69 217 GLY A C 1
ATOM 1678 O O . GLY A 1 217 ? -1.393 17.312 21.656 1 78.69 217 GLY A O 1
ATOM 1679 N N . THR A 1 218 ? -3.328 17.969 20.812 1 80 218 THR A N 1
ATOM 1680 C CA . THR A 1 218 ? -3.404 19.141 21.672 1 80 218 THR A CA 1
ATOM 1681 C C . THR A 1 218 ? -3.588 18.719 23.125 1 80 218 THR A C 1
ATOM 1683 O O . THR A 1 218 ? -3.008 19.328 24.031 1 80 218 THR A O 1
ATOM 1686 N N . LEU A 1 219 ? -4.402 17.75 23.297 1 80.94 219 LEU A N 1
ATOM 1687 C CA . LEU A 1 219 ? -4.617 17.234 24.641 1 80.94 219 LEU A CA 1
ATOM 1688 C C . LEU A 1 219 ? -3.324 16.688 25.234 1 80.94 219 LEU A C 1
ATOM 1690 O O . LEU A 1 219 ? -3.014 16.938 26.391 1 80.94 219 LEU A O 1
ATOM 1694 N N . LEU A 1 220 ? -2.602 16.016 24.438 1 77.69 220 LEU A N 1
ATOM 1695 C CA . LEU A 1 220 ? -1.33 15.445 24.875 1 77.69 220 LEU A CA 1
ATOM 1696 C C . LEU A 1 220 ? -0.313 16.547 25.141 1 77.69 220 LEU A C 1
ATOM 1698 O O . LEU A 1 220 ? 0.464 16.453 26.094 1 77.69 220 LEU A O 1
ATOM 1702 N N . GLY A 1 221 ? -0.313 17.5 24.344 1 76.38 221 GLY A N 1
ATOM 1703 C CA . GLY A 1 221 ? 0.547 18.656 24.562 1 76.38 221 GLY A CA 1
ATOM 1704 C C . GLY A 1 221 ? 0.26 19.375 25.875 1 76.38 221 GLY A C 1
ATOM 1705 O O . GLY A 1 221 ? 1.184 19.766 26.594 1 76.38 221 GLY A O 1
ATOM 1706 N N . LYS A 1 222 ? -0.95 19.531 26.125 1 79.31 222 LYS A N 1
ATOM 1707 C CA . LYS A 1 222 ? -1.358 20.172 27.375 1 79.31 222 LYS A CA 1
ATOM 1708 C C . LYS A 1 222 ? -0.937 19.328 28.578 1 79.31 222 LYS A C 1
ATOM 1710 O O . LYS A 1 222 ? -0.513 19.875 29.594 1 79.31 222 LYS A O 1
ATOM 1715 N N . MET A 1 223 ? -1.081 18.094 28.422 1 79 223 MET A N 1
ATOM 1716 C CA . MET A 1 223 ? -0.691 17.188 29.5 1 79 223 MET A CA 1
ATOM 1717 C C . MET A 1 223 ? 0.808 17.281 29.766 1 79 223 MET A C 1
ATOM 1719 O O . MET A 1 223 ? 1.236 17.312 30.922 1 79 223 MET A O 1
ATOM 1723 N N . VAL A 1 224 ? 1.579 17.328 28.734 1 78.12 224 VAL A N 1
ATOM 1724 C CA . VAL A 1 224 ? 3.031 17.406 28.844 1 78.12 224 VAL A CA 1
ATOM 1725 C C . VAL A 1 224 ? 3.43 18.734 29.484 1 78.12 224 VAL A C 1
ATOM 1727 O O . VAL A 1 224 ? 4.324 18.781 30.328 1 78.12 224 VAL A O 1
ATOM 1730 N N . ARG A 1 225 ? 2.73 19.75 29.078 1 77.94 225 ARG A N 1
ATOM 1731 C CA . ARG A 1 225 ? 3 21.078 29.641 1 77.94 225 ARG A CA 1
ATOM 1732 C C . ARG A 1 225 ? 2.648 21.125 31.125 1 77.94 225 ARG A C 1
ATOM 1734 O O . ARG A 1 225 ? 3.352 21.766 31.906 1 77.94 225 ARG A O 1
ATOM 1741 N N . ARG A 1 226 ? 1.595 20.453 31.406 1 79.31 226 ARG A N 1
ATOM 1742 C CA . ARG A 1 226 ? 1.18 20.406 32.812 1 79.31 226 ARG A CA 1
ATOM 1743 C C . ARG A 1 226 ? 2.209 19.672 33.656 1 79.31 226 ARG A C 1
ATOM 1745 O O . ARG A 1 226 ? 2.521 20.109 34.781 1 79.31 226 ARG A O 1
ATOM 1752 N N . ILE A 1 227 ? 2.689 18.641 33.188 1 78.12 227 ILE A N 1
ATOM 1753 C CA . ILE A 1 227 ? 3.686 17.844 33.906 1 78.12 227 ILE A CA 1
ATOM 1754 C C . ILE A 1 227 ? 4.984 18.641 34 1 78.12 227 ILE A C 1
ATOM 1756 O O . ILE A 1 227 ? 5.637 18.625 35.062 1 78.12 227 ILE A O 1
ATOM 1760 N N . ALA A 1 228 ? 5.312 19.312 32.906 1 77.56 228 ALA A N 1
ATOM 1761 C CA . ALA A 1 228 ? 6.516 20.141 32.906 1 77.56 228 ALA A CA 1
ATOM 1762 C C . ALA A 1 228 ? 6.41 21.297 33.906 1 77.56 228 ALA A C 1
ATOM 1764 O O . ALA A 1 228 ? 7.391 21.625 34.562 1 77.56 228 ALA A O 1
ATOM 1765 N N . GLN A 1 229 ? 5.281 21.875 34 1 78.12 229 GLN A N 1
ATOM 1766 C CA . GLN A 1 229 ? 5.066 22.984 34.906 1 78.12 229 GLN A CA 1
ATOM 1767 C C . GLN A 1 229 ? 5.152 22.531 36.344 1 78.12 229 GLN A C 1
ATOM 1769 O O . GLN A 1 229 ? 5.703 23.234 37.219 1 78.12 229 GLN A O 1
ATOM 1774 N N . LYS A 1 230 ? 4.617 21.422 36.562 1 77.38 230 LYS A N 1
ATOM 1775 C CA . LYS A 1 230 ? 4.695 20.875 37.938 1 77.38 230 LYS A CA 1
ATOM 1776 C C . LYS A 1 230 ? 6.141 20.578 38.312 1 77.38 230 LYS A C 1
ATOM 1778 O O . LYS A 1 230 ? 6.539 20.781 39.469 1 77.38 230 LYS A O 1
ATOM 1783 N N . ALA A 1 231 ? 6.918 20.109 37.312 1 73.75 231 ALA A N 1
ATOM 1784 C CA . ALA A 1 231 ? 8.32 19.781 37.531 1 73.75 231 ALA A CA 1
ATOM 1785 C C . ALA A 1 231 ? 9.164 21.047 37.719 1 73.75 231 ALA A C 1
ATOM 1787 O O . ALA A 1 231 ? 10.133 21.047 38.469 1 73.75 231 ALA A O 1
ATOM 1788 N N . HIS A 1 232 ? 8.734 22.062 36.906 1 71.69 232 HIS A N 1
ATOM 1789 C CA . HIS A 1 232 ? 9.422 23.344 37.031 1 71.69 232 HIS A CA 1
ATOM 1790 C C . HIS A 1 232 ? 9.25 23.938 38.406 1 71.69 232 HIS A C 1
ATOM 1792 O O . HIS A 1 232 ? 10.203 24.484 38.969 1 71.69 232 HIS A O 1
ATOM 1798 N N . VAL A 1 233 ? 8.094 23.859 38.844 1 69.81 233 VAL A N 1
ATOM 1799 C CA . VAL A 1 233 ? 7.805 24.438 40.125 1 69.81 233 VAL A CA 1
ATOM 1800 C C . VAL A 1 233 ? 8.57 23.672 41.219 1 69.81 233 VAL A C 1
ATOM 1802 O O . VAL A 1 233 ? 9.039 24.266 42.188 1 69.81 233 VAL A O 1
ATOM 1805 N N . SER A 1 234 ? 8.734 22.453 40.875 1 67 234 SER A N 1
ATOM 1806 C CA . SER A 1 234 ? 9.352 21.641 41.906 1 67 234 SER A CA 1
ATOM 1807 C C . SER A 1 234 ? 10.867 21.75 41.875 1 67 234 SER A C 1
ATOM 1809 O O . SER A 1 234 ? 11.539 21.609 42.906 1 67 234 SER A O 1
ATOM 1811 N N . HIS A 1 235 ? 11.297 21.75 40.562 1 65.12 235 HIS A N 1
ATOM 1812 C CA . HIS A 1 235 ? 12.75 21.75 40.438 1 65.12 235 HIS A CA 1
ATOM 1813 C C . HIS A 1 235 ? 13.266 23.062 39.844 1 65.12 235 HIS A C 1
ATOM 1815 O O . HIS A 1 235 ? 12.594 23.672 39.031 1 65.12 235 HIS A O 1
ATOM 1821 N N . LYS A 1 236 ? 13.758 24.062 40.562 1 63.56 236 LYS A N 1
ATOM 1822 C CA . LYS A 1 236 ? 14.391 25.328 40.219 1 63.56 236 LYS A CA 1
ATOM 1823 C C . LYS A 1 236 ? 14.961 25.297 38.812 1 63.56 236 LYS A C 1
ATOM 1825 O O . LYS A 1 236 ? 15.977 25.953 38.531 1 63.56 236 LYS A O 1
ATOM 1830 N N . TRP A 1 237 ? 14.602 24.406 38 1 62.31 237 TRP A N 1
ATOM 1831 C CA . TRP A 1 237 ? 15.203 24.344 36.688 1 62.31 237 TRP A CA 1
ATOM 1832 C C . TRP A 1 237 ? 14.539 25.328 35.719 1 62.31 237 TRP A C 1
ATOM 1834 O O . TRP A 1 237 ? 13.406 25.766 35.969 1 62.31 237 TRP A O 1
ATOM 1844 N N . SER A 1 238 ? 15.289 25.906 34.812 1 70.94 238 SER A N 1
ATOM 1845 C CA . SER A 1 238 ? 14.773 26.844 33.844 1 70.94 238 SER A CA 1
ATOM 1846 C C . SER A 1 238 ? 13.594 26.266 33.062 1 70.94 238 SER A C 1
ATOM 1848 O O . SER A 1 238 ? 13.562 25.062 32.812 1 70.94 238 SER A O 1
ATOM 1850 N N . ALA A 1 239 ? 12.523 26.938 33 1 71.62 239 ALA A N 1
ATOM 1851 C CA . ALA A 1 239 ? 11.25 26.562 32.375 1 71.62 239 ALA A CA 1
ATOM 1852 C C . ALA A 1 239 ? 11.477 25.938 31.016 1 71.62 239 ALA A C 1
ATOM 1854 O O . ALA A 1 239 ? 10.82 24.953 30.656 1 71.62 239 ALA A O 1
ATOM 1855 N N . ASN A 1 240 ? 12.445 26.422 30.281 1 75.38 240 ASN A N 1
ATOM 1856 C CA . ASN A 1 240 ? 12.703 25.938 28.922 1 75.38 240 ASN A CA 1
ATOM 1857 C C . ASN A 1 240 ? 13.344 24.547 28.938 1 75.38 240 ASN A C 1
ATOM 1859 O O . ASN A 1 240 ? 13.008 23.703 28.109 1 75.38 240 ASN A O 1
ATOM 1863 N N . ARG A 1 241 ? 14.156 24.391 29.891 1 75.94 241 ARG A N 1
ATOM 1864 C CA . ARG A 1 241 ? 14.844 23.094 30 1 75.94 241 ARG A CA 1
ATOM 1865 C C . ARG A 1 241 ? 13.883 22 30.453 1 75.94 241 ARG A C 1
ATOM 1867 O O . ARG A 1 241 ? 13.953 20.875 29.969 1 75.94 241 ARG A O 1
ATOM 1874 N N . VAL A 1 242 ? 13.016 22.375 31.344 1 76.25 242 VAL A N 1
ATOM 1875 C CA . VAL A 1 242 ? 12.055 21.406 31.875 1 76.25 242 VAL A CA 1
ATOM 1876 C C . VAL A 1 242 ? 11.102 20.984 30.75 1 76.25 242 VAL A C 1
ATOM 1878 O O . VAL A 1 242 ? 10.742 19.797 30.656 1 76.25 242 VAL A O 1
ATOM 1881 N N . LYS A 1 243 ? 10.758 22 29.891 1 76 243 LYS A N 1
ATOM 1882 C CA . LYS A 1 243 ? 9.883 21.688 28.75 1 76 243 LYS A CA 1
ATOM 1883 C C . LYS A 1 243 ? 10.562 20.734 27.766 1 76 243 LYS A C 1
ATOM 1885 O O . LYS A 1 243 ? 9.938 19.797 27.281 1 76 243 LYS A O 1
ATOM 1890 N N . GLN A 1 244 ? 11.789 20.969 27.609 1 77.62 244 GLN A N 1
ATOM 1891 C CA . GLN A 1 244 ? 12.539 20.141 26.672 1 77.62 244 GLN A CA 1
ATOM 1892 C C . GLN A 1 244 ? 12.711 18.719 27.203 1 77.62 244 GLN A C 1
ATOM 1894 O O . GLN A 1 244 ? 12.594 17.75 26.438 1 77.62 244 GLN A O 1
ATOM 1899 N N . ILE A 1 245 ? 12.938 18.672 28.453 1 79.88 245 ILE A N 1
ATOM 1900 C CA . ILE A 1 245 ? 13.141 17.359 29.078 1 79.88 245 ILE A CA 1
ATOM 1901 C C . ILE A 1 245 ? 11.82 16.594 29.109 1 79.88 245 ILE A C 1
ATOM 1903 O O . ILE A 1 245 ? 11.789 15.391 28.875 1 79.88 245 ILE A O 1
ATOM 1907 N N . ALA A 1 246 ? 10.773 17.312 29.406 1 78.5 246 ALA A N 1
ATOM 1908 C CA . ALA A 1 246 ? 9.461 16.688 29.438 1 78.5 246 ALA A CA 1
ATOM 1909 C C . ALA A 1 246 ? 9.086 16.125 28.062 1 78.5 246 ALA A C 1
ATOM 1911 O O . ALA A 1 246 ? 8.555 15.016 27.969 1 78.5 246 ALA A O 1
ATOM 1912 N N . TRP A 1 247 ? 9.422 16.859 27.047 1 77.69 247 TRP A N 1
ATOM 1913 C CA . TRP A 1 247 ? 9.141 16.406 25.688 1 77.69 247 TRP A CA 1
ATOM 1914 C C . TRP A 1 247 ? 10.008 15.203 25.328 1 77.69 247 TRP A C 1
ATOM 1916 O O . TRP A 1 247 ? 9.555 14.266 24.672 1 77.69 247 TRP A O 1
ATOM 1926 N N . ALA A 1 248 ? 11.172 15.273 25.781 1 80.25 248 ALA A N 1
ATOM 1927 C CA . ALA A 1 248 ? 12.094 14.172 25.516 1 80.25 248 ALA A CA 1
ATOM 1928 C C . ALA A 1 248 ? 11.633 12.883 26.188 1 80.25 248 ALA A C 1
ATOM 1930 O O . ALA A 1 248 ? 11.695 11.805 25.609 1 80.25 248 ALA A O 1
ATOM 1931 N N . ILE A 1 249 ? 11.117 13.039 27.375 1 81.88 249 ILE A N 1
ATOM 1932 C CA . ILE A 1 249 ? 10.656 11.875 28.125 1 81.88 249 ILE A CA 1
ATOM 1933 C C . ILE A 1 249 ? 9.391 11.32 27.484 1 81.88 249 ILE A C 1
ATOM 1935 O O . ILE A 1 249 ? 9.25 10.102 27.344 1 81.88 249 ILE A O 1
ATOM 1939 N N . THR A 1 250 ? 8.492 12.172 27.109 1 79.38 250 THR A N 1
ATOM 1940 C CA . THR A 1 250 ? 7.273 11.727 26.438 1 79.38 250 THR A CA 1
ATOM 1941 C C . THR A 1 250 ? 7.602 10.992 25.141 1 79.38 250 THR A C 1
ATOM 1943 O O . THR A 1 250 ? 6.977 9.977 24.812 1 79.38 250 THR A O 1
ATOM 1946 N N . PHE A 1 251 ? 8.57 11.508 24.469 1 82.19 251 PHE A N 1
ATOM 1947 C CA . PHE A 1 251 ? 8.984 10.867 23.219 1 82.19 251 PHE A CA 1
ATOM 1948 C C . PHE A 1 251 ? 9.602 9.5 23.5 1 82.19 251 PHE A C 1
ATOM 1950 O O . PHE A 1 251 ? 9.352 8.547 22.766 1 82.19 251 PHE A O 1
ATOM 1957 N N . ALA A 1 252 ? 10.375 9.477 24.5 1 85.19 252 ALA A N 1
ATOM 1958 C CA . ALA A 1 252 ? 11.016 8.219 24.859 1 85.19 252 ALA A CA 1
ATOM 1959 C C . ALA A 1 252 ? 9.992 7.172 25.281 1 85.19 252 ALA A C 1
ATOM 1961 O O . ALA A 1 252 ? 10.078 6.008 24.891 1 85.19 252 ALA A O 1
ATOM 1962 N N . ILE A 1 253 ? 9.047 7.629 25.969 1 84.5 253 ILE A N 1
ATOM 1963 C CA . ILE A 1 253 ? 7.992 6.73 26.422 1 84.5 253 ILE A CA 1
ATOM 1964 C C . ILE A 1 253 ? 7.156 6.277 25.234 1 84.5 253 ILE A C 1
ATOM 1966 O O . ILE A 1 253 ? 6.816 5.098 25.109 1 84.5 253 ILE A O 1
ATOM 1970 N N . GLY A 1 254 ? 6.844 7.23 24.375 1 85.19 254 GLY A N 1
ATOM 1971 C CA . GLY A 1 254 ? 6.105 6.883 23.172 1 85.19 254 GLY A CA 1
ATOM 1972 C C . GLY A 1 254 ? 6.848 5.902 22.281 1 85.19 254 GLY A C 1
ATOM 1973 O O . GLY A 1 254 ? 6.246 4.969 21.734 1 85.19 254 GLY A O 1
ATOM 1974 N N . LEU A 1 255 ? 8.102 6.125 22.141 1 86.25 255 LEU A N 1
ATOM 1975 C CA . LEU A 1 255 ? 8.93 5.234 21.328 1 86.25 255 LEU A CA 1
ATOM 1976 C C . LEU A 1 255 ? 8.93 3.822 21.906 1 86.25 255 LEU A C 1
ATOM 1978 O O . LEU A 1 255 ? 8.844 2.842 21.172 1 86.25 255 LEU A O 1
ATOM 1982 N N . CYS A 1 256 ? 9.008 3.701 23.188 1 88.12 256 CYS A N 1
ATOM 1983 C CA . CYS A 1 256 ? 9.023 2.4 23.844 1 88.12 256 CYS A CA 1
ATOM 1984 C C . CYS A 1 256 ? 7.652 1.736 23.766 1 88.12 256 CYS A C 1
ATOM 1986 O O . CYS A 1 256 ? 7.547 0.559 23.422 1 88.12 256 CYS A O 1
ATOM 1988 N N . LEU A 1 257 ? 6.645 2.48 24 1 87.88 257 LEU A N 1
ATOM 1989 C CA . LEU A 1 257 ? 5.297 1.934 24.109 1 87.88 257 LEU A CA 1
ATOM 1990 C C . LEU A 1 257 ? 4.715 1.633 22.734 1 87.88 257 LEU A C 1
ATOM 1992 O O . LEU A 1 257 ? 3.963 0.668 22.578 1 87.88 257 LEU A O 1
ATOM 1996 N N . PHE A 1 258 ? 5.102 2.451 21.766 1 88.5 258 PHE A N 1
ATOM 1997 C CA . PHE A 1 258 ? 4.41 2.314 20.484 1 88.5 258 PHE A CA 1
ATOM 1998 C C . PHE A 1 258 ? 5.336 1.724 19.438 1 88.5 258 PHE A C 1
ATOM 2000 O O . PHE A 1 258 ? 4.887 1.342 18.344 1 88.5 258 PHE A O 1
ATOM 2007 N N . TYR A 1 259 ? 6.516 1.657 19.75 1 89.5 259 TYR A N 1
ATOM 2008 C CA . TYR A 1 259 ? 7.422 1.17 18.703 1 89.5 259 TYR A CA 1
ATOM 2009 C C . TYR A 1 259 ? 8.18 -0.065 19.188 1 89.5 259 TYR A C 1
ATOM 2011 O O . TYR A 1 259 ? 7.934 -1.174 18.703 1 89.5 259 TYR A O 1
ATOM 2019 N N . LEU A 1 260 ? 8.906 -0.047 20.328 1 90.38 260 LEU A N 1
ATOM 2020 C CA . LEU A 1 260 ? 9.805 -1.116 20.75 1 90.38 260 LEU A CA 1
ATOM 2021 C C . LEU A 1 260 ? 9.031 -2.283 21.344 1 90.38 260 LEU A C 1
ATOM 2023 O O . LEU A 1 260 ? 9.242 -3.438 20.969 1 90.38 260 LEU A O 1
ATOM 2027 N N . LEU A 1 261 ? 8.141 -2.049 22.203 1 91.88 261 LEU A N 1
ATOM 2028 C CA . LEU A 1 261 ? 7.398 -3.111 22.875 1 91.88 261 LEU A CA 1
ATOM 2029 C C . LEU A 1 261 ? 6.473 -3.828 21.891 1 91.88 261 LEU A C 1
ATOM 2031 O O . LEU A 1 261 ? 6.496 -5.055 21.797 1 91.88 261 LEU A O 1
ATOM 2035 N N . PRO A 1 262 ? 5.703 -3.086 21.203 1 92.25 262 PRO A N 1
ATOM 2036 C CA . PRO A 1 262 ? 4.852 -3.785 20.234 1 92.25 262 PRO A CA 1
ATOM 2037 C C . PRO A 1 262 ? 5.656 -4.562 19.188 1 92.25 262 PRO A C 1
ATOM 2039 O O . PRO A 1 262 ? 5.188 -5.586 18.688 1 92.25 262 PRO A O 1
ATOM 2042 N N . ALA A 1 263 ? 6.809 -4.062 18.828 1 93.25 263 ALA A N 1
ATOM 2043 C CA . ALA A 1 263 ? 7.648 -4.77 17.859 1 93.25 263 ALA A CA 1
ATOM 2044 C C . ALA A 1 263 ? 8.047 -6.145 18.391 1 93.25 263 ALA A C 1
ATOM 2046 O O . ALA A 1 263 ? 8.125 -7.109 17.625 1 93.25 263 ALA A O 1
ATOM 2047 N N . PHE A 1 264 ? 8.25 -6.219 19.672 1 92.62 264 PHE A N 1
ATOM 2048 C CA . PHE A 1 264 ? 8.602 -7.492 20.297 1 92.62 264 PHE A CA 1
ATOM 2049 C C . PHE A 1 264 ? 7.418 -8.445 20.281 1 92.62 264 PHE A C 1
ATOM 2051 O O . PHE A 1 264 ? 7.578 -9.641 20.016 1 92.62 264 PHE A O 1
ATOM 2058 N N . ILE A 1 265 ? 6.262 -8.008 20.5 1 91.25 265 ILE A N 1
ATOM 2059 C CA . ILE A 1 265 ? 5.051 -8.82 20.5 1 91.25 265 ILE A CA 1
ATOM 2060 C C . ILE A 1 265 ? 4.77 -9.344 19.094 1 91.25 265 ILE A C 1
ATOM 2062 O O . ILE A 1 265 ? 4.488 -10.531 18.906 1 91.25 265 ILE A O 1
ATOM 2066 N N . VAL A 1 266 ? 4.895 -8.445 18.125 1 92.31 266 VAL A N 1
ATOM 2067 C CA . VAL A 1 266 ? 4.602 -8.812 16.75 1 92.31 266 VAL A CA 1
ATOM 2068 C C . VAL A 1 266 ? 5.656 -9.797 16.234 1 92.31 266 VAL A C 1
ATOM 2070 O O . VAL A 1 266 ? 5.336 -10.734 15.508 1 92.31 266 VAL A O 1
ATOM 2073 N N . SER A 1 267 ? 6.879 -9.531 16.641 1 92.5 267 SER A N 1
ATOM 2074 C CA . SER A 1 267 ? 7.949 -10.43 16.234 1 92.5 267 SER A CA 1
ATOM 2075 C C . SER A 1 267 ? 7.699 -11.852 16.719 1 92.5 267 SER A C 1
ATOM 2077 O O . SER A 1 267 ? 7.875 -12.812 15.961 1 92.5 267 SER A O 1
ATOM 2079 N N . SER A 1 268 ? 7.227 -12.008 17.891 1 89.88 268 SER A N 1
ATOM 2080 C CA . SER A 1 268 ? 6.988 -13.32 18.484 1 89.88 268 SER A CA 1
ATOM 2081 C C . SER A 1 268 ? 5.719 -13.953 17.922 1 89.88 268 SER A C 1
ATOM 2083 O O . SER A 1 268 ? 5.664 -15.172 17.719 1 89.88 268 SER A O 1
ATOM 2085 N N . THR A 1 269 ? 4.734 -13.164 17.625 1 87.94 269 THR A N 1
ATOM 2086 C CA . THR A 1 269 ? 3.449 -13.695 17.188 1 87.94 269 THR A CA 1
ATOM 2087 C C . THR A 1 269 ? 3.473 -14.008 15.695 1 87.94 269 THR A C 1
ATOM 2089 O O . THR A 1 269 ? 2.854 -14.977 15.25 1 87.94 269 THR A O 1
ATOM 2092 N N . GLU A 1 270 ? 4.109 -13.242 14.867 1 89.19 270 GLU A N 1
ATOM 2093 C CA . GLU A 1 270 ? 4.094 -13.398 13.414 1 89.19 270 GLU A CA 1
ATOM 2094 C C . GLU A 1 270 ? 5.324 -14.156 12.93 1 89.19 270 GLU A C 1
ATOM 2096 O O . GLU A 1 270 ? 5.449 -14.453 11.734 1 89.19 270 GLU A O 1
ATOM 2101 N N . ASP A 1 271 ? 6.316 -14.477 13.789 1 87.81 271 ASP A N 1
ATOM 2102 C CA . ASP A 1 271 ? 7.559 -15.156 13.43 1 87.81 271 ASP A CA 1
ATOM 2103 C C . ASP A 1 271 ? 8.398 -14.305 12.484 1 87.81 271 ASP A C 1
ATOM 2105 O O . ASP A 1 271 ? 8.883 -14.789 11.461 1 87.81 271 ASP A O 1
ATOM 2109 N N . TRP A 1 272 ? 8.336 -13.039 12.633 1 90.12 272 TRP A N 1
ATOM 2110 C CA . TRP A 1 272 ? 9.18 -12.086 11.922 1 90.12 272 TRP A CA 1
ATOM 2111 C C . TRP A 1 272 ? 10.453 -11.797 12.711 1 90.12 272 TRP A C 1
ATOM 2113 O O . TRP A 1 272 ? 10.492 -11.992 13.93 1 90.12 272 TRP A O 1
ATOM 2123 N N . THR A 1 273 ? 11.492 -11.445 12.07 1 92.31 273 THR A N 1
ATOM 2124 C CA . THR A 1 273 ? 12.656 -10.938 12.789 1 92.31 273 THR A CA 1
ATOM 2125 C C . THR A 1 273 ? 12.336 -9.609 13.469 1 92.31 273 THR A C 1
ATOM 2127 O O . THR A 1 273 ? 11.375 -8.938 13.102 1 92.31 273 THR A O 1
ATOM 2130 N N . TYR A 1 274 ? 13.016 -9.336 14.484 1 92.69 274 TYR A N 1
ATOM 2131 C CA . TYR A 1 274 ? 12.781 -8.094 15.203 1 92.69 274 TYR A CA 1
ATOM 2132 C C . TYR A 1 274 ? 12.945 -6.891 14.281 1 92.69 274 TYR A C 1
ATOM 2134 O O . TYR A 1 274 ? 12.188 -5.926 14.367 1 92.69 274 TYR A O 1
ATOM 2142 N N . THR A 1 275 ? 13.891 -6.988 13.344 1 91.88 275 THR A N 1
ATOM 2143 C CA . THR A 1 275 ? 14.125 -5.895 12.414 1 91.88 275 THR A CA 1
ATOM 2144 C C . THR A 1 275 ? 12.945 -5.73 11.461 1 91.88 275 THR A C 1
ATOM 2146 O O . THR A 1 275 ? 12.539 -4.605 11.156 1 91.88 275 THR A O 1
ATOM 2149 N N . GLU A 1 276 ? 12.398 -6.812 11.07 1 93.31 276 GLU A N 1
ATOM 2150 C CA . GLU A 1 276 ? 11.227 -6.777 10.195 1 93.31 276 GLU A CA 1
ATOM 2151 C C . GLU A 1 276 ? 10.023 -6.184 10.922 1 93.31 276 GLU A C 1
ATOM 2153 O O . GLU A 1 276 ? 9.234 -5.453 10.32 1 93.31 276 GLU A O 1
ATOM 2158 N N . SER A 1 277 ? 9.977 -6.52 12.156 1 94.25 277 SER A N 1
ATOM 2159 C CA . SER A 1 277 ? 8.859 -5.996 12.945 1 94.25 277 SER A CA 1
ATOM 2160 C C . SER A 1 277 ? 8.992 -4.492 13.148 1 94.25 277 SER A C 1
ATOM 2162 O O . SER A 1 277 ? 8 -3.762 13.07 1 94.25 277 SER A O 1
ATOM 2164 N N . LEU A 1 278 ? 10.18 -4.031 13.375 1 93.81 278 LEU A N 1
ATOM 2165 C CA . LEU A 1 278 ? 10.422 -2.602 13.531 1 93.81 278 LEU A CA 1
ATOM 2166 C C . LEU A 1 278 ? 10.125 -1.858 12.227 1 93.81 278 LEU A C 1
ATOM 2168 O O . LEU A 1 278 ? 9.547 -0.769 12.25 1 93.81 278 LEU A O 1
ATOM 2172 N N . TYR A 1 279 ? 10.539 -2.508 11.18 1 94.38 279 TYR A N 1
ATOM 2173 C CA . TYR A 1 279 ? 10.281 -1.96 9.852 1 94.38 279 TYR A CA 1
ATOM 2174 C C . TYR A 1 279 ? 8.781 -1.845 9.594 1 94.38 279 TYR A C 1
ATOM 2176 O O . TYR A 1 279 ? 8.297 -0.793 9.172 1 94.38 279 TYR A O 1
ATOM 2184 N N . TYR A 1 280 ? 8.078 -2.844 9.922 1 93.88 280 TYR A N 1
ATOM 2185 C CA . TYR A 1 280 ? 6.633 -2.857 9.742 1 93.88 280 TYR A CA 1
ATOM 2186 C C . TYR A 1 280 ? 5.965 -1.764 10.562 1 93.88 280 TYR A C 1
ATOM 2188 O O . TYR A 1 280 ? 5.082 -1.058 10.07 1 93.88 280 TYR A O 1
ATOM 2196 N N . MET A 1 281 ? 6.336 -1.685 11.766 1 93.25 281 MET A N 1
ATOM 2197 C CA . MET A 1 281 ? 5.703 -0.735 12.68 1 93.25 281 MET A CA 1
ATOM 2198 C C . MET A 1 281 ? 5.914 0.698 12.203 1 93.25 281 MET A C 1
ATOM 2200 O O . MET A 1 281 ? 4.984 1.508 12.227 1 93.25 281 MET A O 1
ATOM 2204 N N . PHE A 1 282 ? 7.078 0.995 11.758 1 93.94 282 PHE A N 1
ATOM 2205 C CA . PHE A 1 282 ? 7.352 2.348 11.281 1 93.94 282 PHE A CA 1
ATOM 2206 C C . PHE A 1 282 ? 6.582 2.639 10 1 93.94 282 PHE A C 1
ATOM 2208 O O . PHE A 1 282 ? 6.004 3.717 9.844 1 93.94 282 PHE A O 1
ATOM 2215 N N . ILE A 1 283 ? 6.605 1.706 9.086 1 95.31 283 ILE A N 1
ATOM 2216 C CA . ILE A 1 283 ? 5.945 1.882 7.797 1 95.31 283 ILE A CA 1
ATOM 2217 C C . ILE A 1 283 ? 4.438 2.031 8.008 1 95.31 283 ILE A C 1
ATOM 2219 O O . ILE A 1 283 ? 3.787 2.822 7.32 1 95.31 283 ILE A O 1
ATOM 2223 N N . SER A 1 284 ? 3.945 1.316 8.969 1 94.25 284 SER A N 1
ATOM 2224 C CA . SER A 1 284 ? 2.514 1.379 9.242 1 94.25 284 SER A CA 1
ATOM 2225 C C . SER A 1 284 ? 2.145 2.674 9.953 1 94.25 284 SER A C 1
ATOM 2227 O O . SER A 1 284 ? 1.185 3.348 9.578 1 94.25 284 SER A O 1
ATOM 2229 N N . LEU A 1 285 ? 2.926 3.078 10.898 1 93.56 285 LEU A N 1
ATOM 2230 C CA . LEU A 1 285 ? 2.584 4.246 11.703 1 93.56 285 LEU A CA 1
ATOM 2231 C C . LEU A 1 285 ? 2.885 5.535 10.938 1 93.56 285 LEU A C 1
ATOM 2233 O O . LEU A 1 285 ? 2.301 6.582 11.227 1 93.56 285 LEU A O 1
ATOM 2237 N N . SER A 1 286 ? 3.801 5.504 10.008 1 94 286 SER A N 1
ATOM 2238 C CA . SER A 1 286 ? 4.082 6.668 9.172 1 94 286 SER A CA 1
ATOM 2239 C C . SER A 1 286 ? 3.08 6.781 8.031 1 94 286 SER A C 1
ATOM 2241 O O . SER A 1 286 ? 3.168 7.695 7.211 1 94 286 SER A O 1
ATOM 2243 N N . THR A 1 287 ? 2.145 5.836 7.926 1 93.81 287 THR A N 1
ATOM 2244 C CA . THR A 1 287 ? 1.043 5.773 6.973 1 93.81 287 THR A CA 1
ATOM 2245 C C . THR A 1 287 ? 1.564 5.566 5.555 1 93.81 287 THR A C 1
ATOM 2247 O O . THR A 1 287 ? 0.882 5.895 4.582 1 93.81 287 THR A O 1
ATOM 2250 N N . ILE A 1 288 ? 2.861 5.141 5.406 1 95.5 288 ILE A N 1
ATOM 2251 C CA . ILE A 1 288 ? 3.357 4.734 4.094 1 95.5 288 ILE A CA 1
ATOM 2252 C C . ILE A 1 288 ? 2.619 3.479 3.629 1 95.5 288 ILE A C 1
ATOM 2254 O O . ILE A 1 288 ? 2.072 3.447 2.525 1 95.5 288 ILE A O 1
ATOM 2258 N N . GLY A 1 289 ? 2.588 2.473 4.473 1 93.75 289 GLY A N 1
ATOM 2259 C CA . GLY A 1 289 ? 1.732 1.309 4.316 1 93.75 289 GLY A CA 1
ATOM 2260 C C . GLY A 1 289 ? 2.014 0.532 3.043 1 93.75 289 GLY A C 1
ATOM 2261 O O . GLY A 1 289 ? 1.11 0.308 2.232 1 93.75 289 GLY A O 1
ATOM 2262 N N . PHE A 1 290 ? 3.121 -0.06 2.844 1 90.75 290 PHE A N 1
ATOM 2263 C CA . PHE A 1 290 ? 3.463 -0.832 1.654 1 90.75 290 PHE A CA 1
ATOM 2264 C C . PHE A 1 290 ? 2.57 -2.061 1.532 1 90.75 290 PHE A C 1
ATOM 2266 O O . PHE A 1 290 ? 2.25 -2.494 0.424 1 90.75 290 PHE A O 1
ATOM 2273 N N . GLY A 1 291 ? 2.234 -2.627 2.637 1 87.69 291 GLY A N 1
ATOM 2274 C CA . GLY A 1 291 ? 1.413 -3.826 2.637 1 87.69 291 GLY A CA 1
ATOM 2275 C C . GLY A 1 291 ? 2.219 -5.102 2.471 1 87.69 291 GLY A C 1
ATOM 2276 O O . GLY A 1 291 ? 1.65 -6.18 2.297 1 87.69 291 GLY A O 1
ATOM 2277 N N . ASP A 1 292 ? 3.596 -5.008 2.398 1 84.25 292 ASP A N 1
ATOM 2278 C CA . ASP A 1 292 ? 4.438 -6.199 2.318 1 84.25 292 ASP A CA 1
ATOM 2279 C C . ASP A 1 292 ? 4.375 -7.004 3.613 1 84.25 292 ASP A C 1
ATOM 2281 O O . ASP A 1 292 ? 4.418 -8.234 3.588 1 84.25 292 ASP A O 1
ATOM 2285 N N . TYR A 1 293 ? 4.324 -6.285 4.715 1 86.19 293 TYR A N 1
ATOM 2286 C CA . TYR A 1 293 ? 4.082 -6.891 6.016 1 86.19 293 TYR A CA 1
ATOM 2287 C C . TYR A 1 293 ? 2.781 -6.383 6.625 1 86.19 293 TYR A C 1
ATOM 2289 O O . TYR A 1 293 ? 2.574 -5.172 6.742 1 86.19 293 TYR A O 1
ATOM 2297 N N . VAL A 1 294 ? 1.881 -7.309 6.754 1 83.88 294 VAL A N 1
ATOM 2298 C CA . VAL A 1 294 ? 0.615 -6.945 7.383 1 83.88 294 VAL A CA 1
ATOM 2299 C C . VAL A 1 294 ? 0.328 -7.891 8.547 1 83.88 294 VAL A C 1
ATOM 2301 O O . VAL A 1 294 ? 0.322 -9.109 8.383 1 83.88 294 VAL A O 1
ATOM 2304 N N . VAL A 1 295 ? 0.2 -7.312 9.68 1 85.88 295 VAL A N 1
ATOM 2305 C CA . VAL A 1 295 ? -0.018 -8.102 10.883 1 85.88 295 VAL A CA 1
ATOM 2306 C C . VAL A 1 295 ? -1.37 -8.805 10.805 1 85.88 295 VAL A C 1
ATOM 2308 O O . VAL A 1 295 ? -2.363 -8.211 10.383 1 85.88 295 VAL A O 1
ATOM 2311 N N . GLY A 1 296 ? -1.472 -10.086 11.141 1 75.75 296 GLY A N 1
ATOM 2312 C CA . GLY A 1 296 ? -2.705 -10.844 11.266 1 75.75 296 GLY A CA 1
ATOM 2313 C C . GLY A 1 296 ? -3.186 -11.414 9.945 1 75.75 296 GLY A C 1
ATOM 2314 O O . GLY A 1 296 ? -4.328 -11.867 9.836 1 75.75 296 GLY A O 1
ATOM 2315 N N . LYS A 1 297 ? -2.375 -11.219 8.922 1 68.56 297 LYS A N 1
ATOM 2316 C CA . LYS A 1 297 ? -2.861 -11.672 7.625 1 68.56 297 LYS A CA 1
ATOM 2317 C C . LYS A 1 297 ? -1.872 -12.633 6.977 1 68.56 297 LYS A C 1
ATOM 2319 O O . LYS A 1 297 ? -1.863 -12.797 5.754 1 68.56 297 LYS A O 1
ATOM 2324 N N . GLN A 1 298 ? -1.153 -13.164 7.82 1 64.31 298 GLN A N 1
ATOM 2325 C CA . GLN A 1 298 ? -0.266 -14.172 7.238 1 64.31 298 GLN A CA 1
ATOM 2326 C C . GLN A 1 298 ? -1.049 -15.391 6.773 1 64.31 298 GLN A C 1
ATOM 2328 O O . GLN A 1 298 ? -2.004 -15.812 7.43 1 64.31 298 GLN A O 1
ATOM 2333 N N . MET A 1 299 ? -0.686 -15.703 5.641 1 60.94 299 MET A N 1
ATOM 2334 C CA . MET A 1 299 ? -1.386 -16.812 4.996 1 60.94 299 MET A CA 1
ATOM 2335 C C . MET A 1 299 ? -1.326 -18.078 5.855 1 60.94 299 MET A C 1
ATOM 2337 O O . MET A 1 299 ? -0.276 -18.391 6.41 1 60.94 299 MET A O 1
ATOM 2341 N N . GLY A 1 300 ? -2.475 -18.625 6.102 1 59.78 300 GLY A N 1
ATOM 2342 C CA . GLY A 1 300 ? -2.525 -19.922 6.758 1 59.78 300 GLY A CA 1
ATOM 2343 C C . GLY A 1 300 ? -2.596 -19.812 8.273 1 59.78 300 GLY A C 1
ATOM 2344 O O . GLY A 1 300 ? -2.762 -20.828 8.961 1 59.78 300 GLY A O 1
ATOM 2345 N N . ARG A 1 301 ? -2.418 -18.688 8.82 1 68.56 301 ARG A N 1
ATOM 2346 C CA . ARG A 1 301 ? -2.422 -18.547 10.273 1 68.56 301 ARG A CA 1
ATOM 2347 C C . ARG A 1 301 ? -3.727 -17.922 10.758 1 68.56 301 ARG A C 1
ATOM 2349 O O . ARG A 1 301 ? -4.273 -17.031 10.117 1 68.56 301 ARG A O 1
ATOM 2356 N N . GLN A 1 302 ? -4.297 -18.531 11.734 1 69.94 302 GLN A N 1
ATOM 2357 C CA . GLN A 1 302 ? -5.484 -17.969 12.367 1 69.94 302 GLN A CA 1
ATOM 2358 C C . GLN A 1 302 ? -5.109 -17.094 13.562 1 69.94 302 GLN A C 1
ATOM 2360 O O . GLN A 1 302 ? -4.277 -17.484 14.383 1 69.94 302 GLN A O 1
ATOM 2365 N N . TYR A 1 303 ? -5.535 -15.938 13.578 1 78.56 303 TYR A N 1
ATOM 2366 C CA . TYR A 1 303 ? -5.223 -15 14.648 1 78.56 303 TYR A CA 1
ATOM 2367 C C . TYR A 1 303 ? -6.422 -14.805 15.57 1 78.56 303 TYR A C 1
ATOM 2369 O O . TYR A 1 303 ? -7.57 -14.844 15.117 1 78.56 303 TYR A O 1
ATOM 2377 N N . GLY A 1 304 ? -6.16 -14.742 16.859 1 77.31 304 GLY A N 1
ATOM 2378 C CA . GLY A 1 304 ? -7.207 -14.469 17.828 1 77.31 304 GLY A CA 1
ATOM 2379 C C . GLY A 1 304 ? -7.82 -13.086 17.672 1 77.31 304 GLY A C 1
ATOM 2380 O O . GLY A 1 304 ? -7.168 -12.164 17.172 1 77.31 304 GLY A O 1
ATOM 2381 N N . SER A 1 305 ? -9.102 -13.016 18 1 80.19 305 SER A N 1
ATOM 2382 C CA . SER A 1 305 ? -9.828 -11.75 17.938 1 80.19 305 SER A CA 1
ATOM 2383 C C . SER A 1 305 ? -9.188 -10.695 18.828 1 80.19 305 SER A C 1
ATOM 2385 O O . SER A 1 305 ? -9.172 -9.508 18.484 1 80.19 305 SER A O 1
ATOM 2387 N N . ALA A 1 306 ? -8.523 -11.125 19.859 1 85 306 ALA A N 1
ATOM 2388 C CA . ALA A 1 306 ? -7.895 -10.188 20.781 1 85 306 ALA A CA 1
ATOM 2389 C C . ALA A 1 306 ? -6.664 -9.547 20.156 1 85 306 ALA A C 1
ATOM 2391 O O . ALA A 1 306 ? -6.414 -8.352 20.344 1 85 306 ALA A O 1
ATOM 2392 N N . TYR A 1 307 ? -5.961 -10.344 19.406 1 88 307 TYR A N 1
ATOM 2393 C CA . TYR A 1 307 ? -4.773 -9.836 18.734 1 88 307 TYR A CA 1
ATOM 2394 C C . TYR A 1 307 ? -5.145 -8.781 17.688 1 88 307 TYR A C 1
ATOM 2396 O O . TYR A 1 307 ? -4.496 -7.734 17.594 1 88 307 TYR A O 1
ATOM 2404 N N . LYS A 1 308 ? -6.234 -9 17.047 1 84.25 308 LYS A N 1
ATOM 2405 C CA . LYS A 1 308 ? -6.691 -8.047 16.047 1 84.25 308 LYS A CA 1
ATOM 2406 C C . LYS A 1 308 ? -7.168 -6.75 16.688 1 84.25 308 LYS A C 1
ATOM 2408 O O . LYS A 1 308 ? -6.871 -5.656 16.203 1 84.25 308 LYS A O 1
ATOM 2413 N N . ALA A 1 309 ? -7.844 -6.895 17.734 1 84.88 309 ALA A N 1
ATOM 2414 C CA . ALA A 1 309 ? -8.336 -5.719 18.453 1 84.88 309 ALA A CA 1
ATOM 2415 C C . ALA A 1 309 ? -7.176 -4.898 19.016 1 84.88 309 ALA A C 1
ATOM 2417 O O . ALA A 1 309 ? -7.195 -3.666 18.953 1 84.88 309 ALA A O 1
ATOM 2418 N N . LEU A 1 310 ? -6.211 -5.566 19.516 1 87.5 310 LEU A N 1
ATOM 2419 C CA . LEU A 1 310 ? -5.043 -4.887 20.078 1 87.5 310 LEU A CA 1
ATOM 2420 C C . LEU A 1 310 ? -4.289 -4.129 18.984 1 87.5 310 LEU A C 1
ATOM 2422 O O . LEU A 1 310 ? -3.787 -3.029 19.219 1 87.5 310 LEU A O 1
ATOM 2426 N N . MET A 1 311 ? -4.234 -4.695 17.875 1 88.38 311 MET A N 1
ATOM 2427 C CA . MET A 1 311 ? -3.543 -4.055 16.75 1 88.38 311 MET A CA 1
ATOM 2428 C C . MET A 1 311 ? -4.297 -2.814 16.281 1 88.38 311 MET A C 1
ATOM 2430 O O . MET A 1 311 ? -3.686 -1.812 15.914 1 88.38 311 MET A O 1
ATOM 2434 N N . PHE A 1 312 ? -5.605 -2.898 16.359 1 86.12 312 PHE A N 1
ATOM 2435 C CA . PHE A 1 312 ? -6.422 -1.749 15.977 1 86.12 312 PHE A CA 1
ATOM 2436 C C . PHE A 1 312 ? -6.188 -0.586 16.938 1 86.12 312 PHE A C 1
ATOM 2438 O O . PHE A 1 312 ? -6.031 0.558 16.5 1 86.12 312 PHE A O 1
ATOM 2445 N N . ILE A 1 313 ? -6.113 -0.918 18.109 1 85.75 313 ILE A N 1
ATOM 2446 C CA . ILE A 1 313 ? -5.891 0.099 19.125 1 85.75 313 ILE A CA 1
ATOM 2447 C C . ILE A 1 313 ? -4.477 0.664 19 1 85.75 313 ILE A C 1
ATOM 2449 O O . ILE A 1 313 ? -4.277 1.876 19.094 1 85.75 313 ILE A O 1
ATOM 2453 N N . TRP A 1 314 ? -3.541 -0.194 18.766 1 90.5 314 TRP A N 1
ATOM 2454 C CA . TRP A 1 314 ? -2.156 0.234 18.594 1 90.5 314 TRP A CA 1
ATOM 2455 C C . TRP A 1 314 ? -2.02 1.175 17.406 1 90.5 314 TRP A C 1
ATOM 2457 O O . TRP A 1 314 ? -1.337 2.199 17.484 1 90.5 314 TRP A O 1
ATOM 2467 N N . ILE A 1 315 ? -2.688 0.887 16.359 1 88.56 315 ILE A N 1
ATOM 2468 C CA . ILE A 1 315 ? -2.602 1.694 15.141 1 88.56 315 ILE A CA 1
ATOM 2469 C C . ILE A 1 315 ? -3.184 3.082 15.406 1 88.56 315 ILE A C 1
ATOM 2471 O O . ILE A 1 315 ? -2.557 4.094 15.086 1 88.56 315 ILE A O 1
ATOM 2475 N N . THR A 1 316 ? -4.336 3.115 16.016 1 84.19 316 THR A N 1
ATOM 2476 C CA . THR A 1 316 ? -5.02 4.387 16.25 1 84.19 316 THR A CA 1
ATOM 2477 C C . THR A 1 316 ? -4.207 5.277 17.188 1 84.19 316 THR A C 1
ATOM 2479 O O . THR A 1 316 ? -4.031 6.469 16.922 1 84.19 316 THR A O 1
ATOM 2482 N N . CYS A 1 317 ? -3.621 4.691 18.188 1 84 317 CYS A N 1
ATOM 2483 C CA . CYS A 1 317 ? -2.844 5.453 19.156 1 84 317 CYS A CA 1
ATOM 2484 C C . CYS A 1 317 ? -1.453 5.762 18.609 1 84 317 CYS A C 1
ATOM 2486 O O . CYS A 1 317 ? -0.926 6.855 18.844 1 84 317 CYS A O 1
ATOM 2488 N N . GLY A 1 318 ? -0.902 4.773 17.984 1 88.56 318 GLY A N 1
ATOM 2489 C CA . GLY A 1 318 ? 0.434 4.953 17.453 1 88.56 318 GLY A CA 1
ATOM 2490 C C . GLY A 1 318 ? 0.504 6.031 16.375 1 88.56 318 GLY A C 1
ATOM 2491 O O . GLY A 1 318 ? 1.495 6.758 16.281 1 88.56 318 GLY A O 1
ATOM 2492 N N . LEU A 1 319 ? -0.542 6.168 15.609 1 90.25 319 LEU A N 1
ATOM 2493 C CA . LEU A 1 319 ? -0.585 7.18 14.555 1 90.25 319 LEU A CA 1
ATOM 2494 C C . LEU A 1 319 ? -0.553 8.586 15.148 1 90.25 319 LEU A C 1
ATOM 2496 O O . LEU A 1 319 ? 0.093 9.477 14.602 1 90.25 319 LEU A O 1
ATOM 2500 N N . VAL A 1 320 ? -1.226 8.695 16.25 1 84.25 320 VAL A N 1
ATOM 2501 C CA . VAL A 1 320 ? -1.229 9.992 16.922 1 84.25 320 VAL A CA 1
ATOM 2502 C C . VAL A 1 320 ? 0.184 10.328 17.406 1 84.25 320 VAL A C 1
ATOM 2504 O O . VAL A 1 320 ? 0.651 11.461 17.219 1 84.25 320 VAL A O 1
ATOM 2507 N N . PHE A 1 321 ? 0.792 9.391 17.906 1 85.81 321 PHE A N 1
ATOM 2508 C CA . PHE A 1 321 ? 2.139 9.594 18.438 1 85.81 321 PHE A CA 1
ATOM 2509 C C . PHE A 1 321 ? 3.096 10 17.312 1 85.81 321 PHE A C 1
ATOM 2511 O O . PHE A 1 321 ? 3.855 10.961 17.453 1 85.81 321 PHE A O 1
ATOM 2518 N N . LEU A 1 322 ? 3.111 9.258 16.25 1 88.12 322 LEU A N 1
ATOM 2519 C CA . LEU A 1 322 ? 4.059 9.547 15.18 1 88.12 322 LEU A CA 1
ATOM 2520 C C . LEU A 1 322 ? 3.734 10.883 14.516 1 88.12 322 LEU A C 1
ATOM 2522 O O . LEU A 1 322 ? 4.637 11.602 14.078 1 88.12 322 LEU A O 1
ATOM 2526 N N . ALA A 1 323 ? 2.455 11.172 14.43 1 85.38 323 ALA A N 1
ATOM 2527 C CA . ALA A 1 323 ? 2.062 12.469 13.891 1 85.38 323 ALA A CA 1
ATOM 2528 C C . ALA A 1 323 ? 2.621 13.609 14.742 1 85.38 323 ALA A C 1
ATOM 2530 O O . ALA A 1 323 ? 3.033 14.641 14.219 1 85.38 323 ALA A O 1
ATOM 2531 N N . MET A 1 324 ? 2.652 13.367 16.031 1 82.81 324 MET A N 1
ATOM 2532 C CA . MET A 1 324 ? 3.213 14.367 16.938 1 82.81 324 MET A CA 1
ATOM 2533 C C . MET A 1 324 ? 4.719 14.508 16.734 1 82.81 324 MET A C 1
ATOM 2535 O O . MET A 1 324 ? 5.254 15.609 16.781 1 82.81 324 MET A O 1
ATOM 2539 N N . VAL A 1 325 ? 5.293 13.445 16.547 1 83.69 325 VAL A N 1
ATOM 2540 C CA . VAL A 1 325 ? 6.73 13.461 16.297 1 83.69 325 VAL A CA 1
ATOM 2541 C C . VAL A 1 325 ? 7.031 14.219 15.016 1 83.69 325 VAL A C 1
ATOM 2543 O O . VAL A 1 325 ? 7.938 15.055 14.977 1 83.69 325 VAL A O 1
ATOM 2546 N N . PHE A 1 326 ? 6.293 13.961 13.953 1 86.81 326 PHE A N 1
ATOM 2547 C CA . PHE A 1 326 ? 6.496 14.625 12.68 1 86.81 326 PHE A CA 1
ATOM 2548 C C . PHE A 1 326 ? 6.203 16.125 12.797 1 86.81 326 PHE A C 1
ATOM 2550 O O . PHE A 1 326 ? 6.879 16.938 12.172 1 86.81 326 PHE A O 1
ATOM 2557 N N . ASP A 1 327 ? 5.27 16.391 13.609 1 82.31 327 ASP A N 1
ATOM 2558 C CA . ASP A 1 327 ? 4.938 17.797 13.812 1 82.31 327 ASP A CA 1
ATOM 2559 C C . ASP A 1 327 ? 6.066 18.531 14.531 1 82.31 327 ASP A C 1
ATOM 2561 O O . ASP A 1 327 ? 6.371 19.688 14.203 1 82.31 327 ASP A O 1
ATOM 2565 N N . LEU A 1 328 ? 6.609 17.859 15.492 1 78.69 328 LEU A N 1
ATOM 2566 C CA . LEU A 1 328 ? 7.73 18.453 16.219 1 78.69 328 LEU A CA 1
ATOM 2567 C C . LEU A 1 328 ? 8.93 18.656 15.289 1 78.69 328 LEU A C 1
ATOM 2569 O O . LEU A 1 328 ? 9.602 19.688 15.352 1 78.69 328 LEU A O 1
ATOM 2573 N N . MET A 1 329 ? 9.164 17.719 14.492 1 84.06 329 MET A N 1
ATOM 2574 C CA . MET A 1 329 ? 10.266 17.828 13.539 1 84.06 329 MET A CA 1
ATOM 2575 C C . MET A 1 329 ? 10.008 18.922 12.523 1 84.06 329 MET A C 1
ATOM 2577 O O . MET A 1 329 ? 10.93 19.656 12.148 1 84.06 329 MET A O 1
ATOM 2581 N N . LYS A 1 330 ? 8.797 18.984 12.102 1 84.5 330 LYS A N 1
ATOM 2582 C CA . LYS A 1 330 ? 8.406 20.031 11.172 1 84.5 330 LYS A CA 1
ATOM 2583 C C . LYS A 1 330 ? 8.633 21.406 11.773 1 84.5 330 LYS A C 1
ATOM 2585 O O . LYS A 1 330 ? 9.172 22.297 11.117 1 84.5 330 LYS A O 1
ATOM 2590 N N . ARG A 1 331 ? 8.305 21.594 12.969 1 81.12 331 ARG A N 1
ATOM 2591 C CA . ARG A 1 331 ? 8.508 22.859 13.664 1 81.12 331 ARG A CA 1
ATOM 2592 C C . ARG A 1 331 ? 10 23.141 13.844 1 81.12 331 ARG A C 1
ATOM 2594 O O . ARG A 1 331 ? 10.422 24.297 13.766 1 81.12 331 ARG A O 1
ATOM 2601 N N . GLY A 1 332 ? 10.68 22.094 14.102 1 79.44 332 GLY A N 1
ATOM 2602 C CA . GLY A 1 332 ? 12.125 22.25 14.203 1 79.44 332 GLY A CA 1
ATOM 2603 C C . GLY A 1 332 ? 12.766 22.75 12.922 1 79.44 332 GLY A C 1
ATOM 2604 O O . GLY A 1 332 ? 13.633 23.625 12.953 1 79.44 332 GLY A O 1
ATOM 2605 N N . ILE A 1 333 ? 12.305 22.297 11.844 1 80.75 333 ILE A N 1
ATOM 2606 C CA . ILE A 1 333 ? 12.828 22.688 10.539 1 80.75 333 ILE A CA 1
ATOM 2607 C C . ILE A 1 333 ? 12.422 24.141 10.234 1 80.75 333 ILE A C 1
ATOM 2609 O O . ILE A 1 333 ? 13.219 24.922 9.719 1 80.75 333 ILE A O 1
ATOM 2613 N N . GLU A 1 334 ? 11.258 24.469 10.633 1 81.62 334 GLU A N 1
ATOM 2614 C CA . GLU A 1 334 ? 10.758 25.828 10.398 1 81.62 334 GLU A CA 1
ATOM 2615 C C . GLU A 1 334 ? 11.461 26.844 11.297 1 81.62 334 GLU A C 1
ATOM 2617 O O . GLU A 1 334 ? 11.664 27.984 10.898 1 81.62 334 GLU A O 1
ATOM 2622 N N . SER A 1 335 ? 11.758 26.406 12.484 1 76.44 335 SER A N 1
ATOM 2623 C CA . SER A 1 335 ? 12.43 27.297 13.422 1 76.44 335 SER A CA 1
ATOM 2624 C C . SER A 1 335 ? 13.859 27.594 12.984 1 76.44 335 SER A C 1
ATOM 2626 O O . SER A 1 335 ? 14.367 28.703 13.195 1 76.44 335 SER A O 1
ATOM 2628 N N . ILE A 1 336 ? 14.484 26.656 12.516 1 67.75 336 ILE A N 1
ATOM 2629 C CA . ILE A 1 336 ? 15.844 26.859 12.016 1 67.75 336 ILE A CA 1
ATOM 2630 C C . ILE A 1 336 ? 15.82 27.891 10.883 1 67.75 336 ILE A C 1
ATOM 2632 O O . ILE A 1 336 ? 16.688 28.75 10.805 1 67.75 336 ILE A O 1
ATOM 2636 N N . ASP A 1 337 ? 14.812 27.875 10.156 1 65.38 337 ASP A N 1
ATOM 2637 C CA . ASP A 1 337 ? 14.656 28.797 9.039 1 65.38 337 ASP A CA 1
ATOM 2638 C C . ASP A 1 337 ? 14.383 30.219 9.531 1 65.38 337 ASP A C 1
ATOM 2640 O O . ASP A 1 337 ? 14.93 31.188 8.992 1 65.38 337 ASP A O 1
ATOM 2644 N N . SER A 1 338 ? 13.594 30.297 10.562 1 65.75 338 SER A N 1
ATOM 2645 C CA . SER A 1 338 ? 13.258 31.609 11.102 1 65.75 338 SER A CA 1
ATOM 2646 C C . SER A 1 338 ? 14.461 32.25 11.789 1 65.75 338 SER A C 1
ATOM 2648 O O . SER A 1 338 ? 14.695 33.438 11.672 1 65.75 338 SER A O 1
ATOM 2650 N N . ASN A 1 339 ? 15.18 31.391 12.414 1 59.56 339 ASN A N 1
ATOM 2651 C CA . ASN A 1 339 ? 16.375 31.906 13.086 1 59.56 339 ASN A CA 1
ATOM 2652 C C . ASN A 1 339 ? 17.422 32.344 12.078 1 59.56 339 ASN A C 1
ATOM 2654 O O . ASN A 1 339 ? 18.125 33.344 12.312 1 59.56 339 ASN A O 1
ATOM 2658 N N . GLU A 1 340 ? 17.469 31.656 11.031 1 58.62 340 GLU A N 1
ATOM 2659 C CA . GLU A 1 340 ? 18.422 32.031 9.992 1 58.62 340 GLU A CA 1
ATOM 2660 C C . GLU A 1 340 ? 18.016 33.344 9.305 1 58.62 340 GLU A C 1
ATOM 2662 O O . GLU A 1 340 ? 18.859 34.188 8.984 1 58.62 340 GLU A O 1
ATOM 2667 N N . GLN A 1 341 ? 16.688 33.469 9.195 1 58.5 341 GLN A N 1
ATOM 2668 C CA . GLN A 1 341 ? 16.188 34.719 8.617 1 58.5 341 GLN A CA 1
ATOM 2669 C C . GLN A 1 341 ? 16.391 35.906 9.57 1 58.5 341 GLN A C 1
ATOM 2671 O O . GLN A 1 341 ? 16.766 37 9.141 1 58.5 341 GLN A O 1
ATOM 2676 N N . ASP A 1 342 ? 16.078 35.625 10.844 1 54.56 342 ASP A N 1
ATOM 2677 C CA . ASP A 1 342 ? 16.312 36.656 11.844 1 54.56 342 ASP A CA 1
ATOM 2678 C C . ASP A 1 342 ? 17.797 37 11.953 1 54.56 342 ASP A C 1
ATOM 2680 O O . ASP A 1 342 ? 18.156 38.156 12.102 1 54.56 342 ASP A O 1
ATOM 2684 N N . ALA A 1 343 ? 18.594 36.031 11.852 1 55.25 343 ALA A N 1
ATOM 2685 C CA . ALA A 1 343 ? 20.047 36.281 11.922 1 55.25 343 ALA A CA 1
ATOM 2686 C C . ALA A 1 343 ? 20.547 37.031 10.703 1 55.25 343 ALA A C 1
ATOM 2688 O O . ALA A 1 343 ? 21.391 37.906 10.82 1 55.25 343 ALA A O 1
ATOM 2689 N N . LYS A 1 344 ? 19.969 36.781 9.648 1 60.16 344 LYS A N 1
ATOM 2690 C CA . LYS A 1 344 ? 20.375 37.469 8.43 1 60.16 344 LYS A CA 1
ATOM 2691 C C . LYS A 1 344 ? 19.875 38.906 8.414 1 60.16 344 LYS A C 1
ATOM 2693 O O . LYS A 1 344 ? 20.578 39.812 7.961 1 60.16 344 LYS A O 1
ATOM 2698 N N . ASP A 1 345 ? 18.641 38.906 8.93 1 53.69 345 ASP A N 1
ATOM 2699 C CA . ASP A 1 345 ? 18.109 40.25 9.062 1 53.69 345 ASP A CA 1
ATOM 2700 C C . ASP A 1 345 ? 18.922 41.062 10.078 1 53.69 345 ASP A C 1
ATOM 2702 O O . ASP A 1 345 ? 19.156 42.25 9.875 1 53.69 345 ASP A O 1
ATOM 2706 N N . SER A 1 346 ? 19.234 40.344 11.102 1 54.25 346 SER A N 1
ATOM 2707 C CA . SER A 1 346 ? 20.062 41.031 12.109 1 54.25 346 SER A CA 1
ATOM 2708 C C . SER A 1 346 ? 21.453 41.312 11.578 1 54.25 346 SER A C 1
ATOM 2710 O O . SER A 1 346 ? 22.047 42.344 11.906 1 54.25 346 SER A O 1
ATOM 2712 N N . GLY A 1 347 ? 21.953 40.312 10.906 1 52.97 347 GLY A N 1
ATOM 2713 C CA . GLY A 1 347 ? 23.25 40.594 10.297 1 52.97 347 GLY A CA 1
ATOM 2714 C C . GLY A 1 347 ? 23.219 41.719 9.281 1 52.97 347 GLY A C 1
ATOM 2715 O O . GLY A 1 347 ? 24.156 42.5 9.188 1 52.97 347 GLY A O 1
ATOM 2716 N N . ALA A 1 348 ? 22.188 41.781 8.562 1 55.47 348 ALA A N 1
ATOM 2717 C CA . ALA A 1 348 ? 22 42.906 7.621 1 55.47 348 ALA A CA 1
ATOM 2718 C C . ALA A 1 348 ? 21.875 44.219 8.352 1 55.47 348 ALA A C 1
ATOM 2720 O O . ALA A 1 348 ? 22.391 45.25 7.895 1 55.47 348 ALA A O 1
ATOM 2721 N N . CYS A 1 349 ? 21.188 44.156 9.438 1 52.22 349 CYS A N 1
ATOM 2722 C CA . CYS A 1 349 ? 21.094 45.375 10.25 1 52.22 349 CYS A CA 1
ATOM 2723 C C . CYS A 1 349 ? 22.453 45.781 10.797 1 52.22 349 CYS A C 1
ATOM 2725 O O . CYS A 1 349 ? 22.797 46.938 10.844 1 52.22 349 CYS A O 1
ATOM 2727 N N . GLU A 1 350 ? 23.141 44.781 11.164 1 51.56 350 GLU A N 1
ATOM 2728 C CA . GLU A 1 350 ? 24.469 45.062 11.664 1 51.56 350 GLU A CA 1
ATOM 2729 C C . GLU A 1 350 ? 25.359 45.656 10.562 1 51.56 350 GLU A C 1
ATOM 2731 O O . GLU A 1 350 ? 26.125 46.594 10.797 1 51.56 350 GLU A O 1
ATOM 2736 N N . ASP A 1 351 ? 25.234 45.188 9.445 1 54.41 351 ASP A N 1
ATOM 2737 C CA . ASP A 1 351 ? 26 45.688 8.328 1 54.41 351 ASP A CA 1
ATOM 2738 C C . ASP A 1 351 ? 25.562 47.125 7.957 1 54.41 351 ASP A C 1
ATOM 2740 O O . ASP A 1 351 ? 26.375 47.969 7.621 1 54.41 351 ASP A O 1
ATOM 2744 N N . GLN A 1 352 ? 24.312 47.312 8.117 1 52.12 352 GLN A N 1
ATOM 2745 C CA . GLN A 1 352 ? 23.797 48.656 7.855 1 52.12 352 GLN A CA 1
ATOM 2746 C C . GLN A 1 352 ? 24.234 49.625 8.953 1 52.12 352 GLN A C 1
ATOM 2748 O O . GLN A 1 352 ? 24.547 50.781 8.672 1 52.12 352 GLN A O 1
ATOM 2753 N N . GLU A 1 353 ? 24.219 49.156 10.133 1 50.41 353 GLU A N 1
ATOM 2754 C CA . GLU A 1 353 ? 24.688 50 11.234 1 50.41 353 GLU A CA 1
ATOM 2755 C C . GLU A 1 353 ? 26.188 50.281 11.125 1 50.41 353 GLU A C 1
ATOM 2757 O O . GLU A 1 353 ? 26.625 51.406 11.391 1 50.41 353 GLU A O 1
ATOM 2762 N N . MET A 1 354 ? 26.859 49.344 10.672 1 54.81 354 MET A N 1
ATOM 2763 C CA . MET A 1 354 ? 28.281 49.531 10.477 1 54.81 354 MET A CA 1
ATOM 2764 C C . MET A 1 354 ? 28.547 50.5 9.32 1 54.81 354 MET A C 1
ATOM 2766 O O . MET A 1 354 ? 29.453 51.344 9.391 1 54.81 354 MET A O 1
ATOM 2770 N N . ALA A 1 355 ? 27.75 50.438 8.352 1 55.62 355 ALA A N 1
ATOM 2771 C CA . ALA A 1 355 ? 27.875 51.344 7.211 1 55.62 355 ALA A CA 1
ATOM 2772 C C . ALA A 1 355 ? 27.516 52.781 7.602 1 55.62 355 ALA A C 1
ATOM 2774 O O . ALA A 1 355 ? 28.141 53.719 7.145 1 55.62 355 ALA A O 1
ATOM 2775 N N . SER A 1 356 ? 26.531 52.812 8.484 1 54.03 356 SER A N 1
ATOM 2776 C CA . SER A 1 356 ? 26.125 54.125 8.969 1 54.03 356 SER A CA 1
ATOM 2777 C C . SER A 1 356 ? 27.172 54.719 9.906 1 54.03 356 SER A C 1
ATOM 2779 O O . SER A 1 356 ? 27.422 55.938 9.883 1 54.03 356 SER A O 1
ATOM 2781 N N . MET A 1 357 ? 27.844 53.906 10.586 1 54.59 357 MET A N 1
ATOM 2782 C CA . MET A 1 357 ? 28.891 54.344 11.492 1 54.59 357 MET A CA 1
ATOM 2783 C C . MET A 1 357 ? 30.141 54.75 10.711 1 54.59 357 MET A C 1
ATOM 2785 O O . MET A 1 357 ? 30.812 55.719 11.078 1 54.59 357 MET A O 1
ATOM 2789 N N . GLU A 1 358 ? 30.375 54.156 9.656 1 52.66 358 GLU A N 1
ATOM 2790 C CA . GLU A 1 358 ? 31.516 54.531 8.805 1 52.66 358 GLU A CA 1
ATOM 2791 C C . GLU A 1 358 ? 31.297 55.875 8.117 1 52.66 358 GLU A C 1
ATOM 2793 O O . GLU A 1 358 ? 32.219 56.656 7.961 1 52.66 358 GLU A O 1
ATOM 2798 N N . THR A 1 359 ? 30.047 56.156 7.828 1 53.97 359 THR A N 1
ATOM 2799 C CA . THR A 1 359 ? 29.719 57.438 7.207 1 53.97 359 THR A CA 1
ATOM 2800 C C . THR A 1 359 ? 29.781 58.562 8.227 1 53.97 359 THR A C 1
ATOM 2802 O O . THR A 1 359 ? 30.203 59.688 7.891 1 53.97 359 THR A O 1
ATOM 2805 N N . LEU A 1 360 ? 29.5 58.25 9.484 1 49.81 360 LEU A N 1
ATOM 2806 C CA . LEU A 1 360 ? 29.578 59.25 10.547 1 49.81 360 LEU A CA 1
ATOM 2807 C C . LEU A 1 360 ? 31.031 59.531 10.922 1 49.81 360 LEU A C 1
ATOM 2809 O O . LEU A 1 360 ? 31.406 60.688 11.203 1 49.81 360 LEU A O 1
ATOM 2813 N N . SER A 1 361 ? 31.828 58.562 10.805 1 49.91 361 SER A N 1
ATOM 2814 C CA . SER A 1 361 ? 33.25 58.75 11.117 1 49.91 361 SER A CA 1
ATOM 2815 C C . SER A 1 361 ? 33.938 59.562 10.055 1 49.91 361 SER A C 1
ATOM 2817 O O . SER A 1 361 ? 34.812 60.406 10.367 1 49.91 361 SER A O 1
ATOM 2819 N N . ASP A 1 362 ? 33.469 59.5 8.859 1 49.59 362 ASP A N 1
ATOM 2820 C CA . ASP A 1 362 ? 34.062 60.281 7.781 1 49.59 362 ASP A CA 1
ATOM 2821 C C . ASP A 1 362 ? 33.625 61.75 7.867 1 49.59 362 ASP A C 1
ATOM 2823 O O . ASP A 1 362 ? 34.406 62.625 7.523 1 49.59 362 ASP A O 1
ATOM 2827 N N . GLN A 1 363 ? 32.438 62 8.414 1 47.94 363 GLN A N 1
ATOM 2828 C CA . GLN A 1 363 ? 31.969 63.375 8.516 1 47.94 363 GLN A CA 1
ATOM 2829 C C . GLN A 1 363 ? 32.594 64.125 9.711 1 47.94 363 GLN A C 1
ATOM 2831 O O . GLN A 1 363 ? 32.875 65.312 9.656 1 47.94 363 GLN A O 1
ATOM 2836 N N . ALA A 1 364 ? 32.969 63.406 10.742 1 47.25 364 ALA A N 1
ATOM 2837 C CA . ALA A 1 364 ? 33.594 64 11.914 1 47.25 364 ALA A CA 1
ATOM 2838 C C . ALA A 1 364 ? 35.062 64.375 11.609 1 47.25 364 ALA A C 1
ATOM 2840 O O . ALA A 1 364 ? 35.562 65.375 12.164 1 47.25 364 ALA A O 1
ATOM 2841 N N . GLY A 1 365 ? 35.656 63.688 10.641 1 45.62 365 GLY A N 1
ATOM 2842 C CA . GLY A 1 365 ? 37 64 10.25 1 45.62 365 GLY A CA 1
ATOM 2843 C C . GLY A 1 365 ? 37.094 65.312 9.492 1 45.62 365 GLY A C 1
ATOM 2844 O O . GLY A 1 365 ? 38.125 66 9.555 1 45.62 365 GLY A O 1
ATOM 2845 N N . VAL A 1 366 ? 36.125 65.688 8.742 1 48.94 366 VAL A N 1
ATOM 2846 C CA . VAL A 1 366 ? 36.188 66.875 7.918 1 48.94 366 VAL A CA 1
ATOM 2847 C C . VAL A 1 366 ? 35.938 68.125 8.789 1 48.94 366 VAL A C 1
ATOM 2849 O O . VAL A 1 366 ? 36.562 69.188 8.57 1 48.94 366 VAL A O 1
ATOM 2852 N N . ASP A 1 367 ? 35.156 68 9.797 1 42.78 367 ASP A N 1
ATOM 2853 C CA . ASP A 1 367 ? 34.812 69.188 10.562 1 42.78 367 ASP A CA 1
ATOM 2854 C C . ASP A 1 367 ? 35.969 69.562 11.523 1 42.78 367 ASP A C 1
ATOM 2856 O O . ASP A 1 367 ? 36.062 70.688 11.961 1 42.78 367 ASP A O 1
ATOM 2860 N N . ALA A 1 368 ? 36.812 68.625 11.945 1 41.88 368 ALA A N 1
ATOM 2861 C CA . ALA A 1 368 ? 37.875 68.938 12.898 1 41.88 368 ALA A CA 1
ATOM 2862 C C . ALA A 1 368 ? 39 69.75 12.242 1 41.88 368 ALA A C 1
ATOM 2864 O O . ALA A 1 368 ? 39.812 70.375 12.93 1 41.88 368 ALA A O 1
ATOM 2865 N N . GLN A 1 369 ? 39.156 69.562 10.945 1 39.44 369 GLN A N 1
ATOM 2866 C CA . GLN A 1 369 ? 40.25 70.312 10.312 1 39.44 369 GLN A CA 1
ATOM 2867 C C . GLN A 1 369 ? 40 71.812 10.258 1 39.44 369 GLN A C 1
ATOM 2869 O O . GLN A 1 369 ? 40.938 72.562 10.094 1 39.44 369 GLN A O 1
ATOM 2874 N N . ARG A 1 370 ? 38.781 72.25 10.211 1 39.25 370 ARG A N 1
ATOM 2875 C CA . ARG A 1 370 ? 38.531 73.688 9.969 1 39.25 370 ARG A CA 1
ATOM 2876 C C . ARG A 1 370 ? 38.781 74.5 11.219 1 39.25 370 ARG A C 1
ATOM 2878 O O . ARG A 1 370 ? 38.812 75.75 11.164 1 39.25 370 ARG A O 1
ATOM 2885 N N . LYS A 1 371 ? 38.688 73.938 12.391 1 37.28 371 LYS A N 1
ATOM 2886 C CA . LYS A 1 371 ? 38.656 74.812 13.555 1 37.28 371 LYS A CA 1
ATOM 2887 C C . LYS A 1 371 ? 40.031 75.312 13.891 1 37.28 371 LYS A C 1
ATOM 2889 O O . LYS A 1 371 ? 40.219 76.062 14.859 1 37.28 371 LYS A O 1
ATOM 2894 N N . GLY A 1 372 ? 41.094 74.688 13.336 1 33.88 372 GLY A N 1
ATOM 2895 C CA . GLY A 1 372 ? 42.406 75 13.898 1 33.88 372 GLY A CA 1
ATOM 2896 C C . GLY A 1 372 ? 42.844 76.438 13.508 1 33.88 372 GLY A C 1
ATOM 2897 O O . GLY A 1 372 ? 44 76.812 13.781 1 33.88 372 GLY A O 1
ATOM 2898 N N . GLN A 1 373 ? 42.25 77.062 12.516 1 33.41 373 GLN A N 1
ATOM 2899 C CA . GLN A 1 373 ? 42.969 78.188 11.992 1 33.41 373 GLN A CA 1
ATOM 2900 C C . GLN A 1 373 ? 42.812 79.375 12.914 1 33.41 373 GLN A C 1
ATOM 2902 O O . GLN A 1 373 ? 41.844 80.188 12.773 1 33.41 373 GLN A O 1
ATOM 2907 N N . PHE A 1 374 ? 42.781 79.25 14.242 1 31.77 374 PHE A N 1
ATOM 2908 C CA . PHE A 1 374 ? 42.688 80.375 15.133 1 31.77 374 PHE A CA 1
ATOM 2909 C C . PHE A 1 374 ? 43.844 81.375 14.93 1 31.77 374 PHE A C 1
ATOM 2911 O O . PHE A 1 374 ? 45 80.938 14.844 1 31.77 374 PHE A O 1
ATOM 2918 N N . ARG A 1 375 ? 43.594 82.562 14.258 1 33.47 375 ARG A N 1
ATOM 2919 C CA . ARG A 1 375 ? 44.5 83.688 13.961 1 33.47 375 ARG A CA 1
ATOM 2920 C C . ARG A 1 375 ? 45.188 84.188 15.234 1 33.47 375 ARG A C 1
ATOM 2922 O O . ARG A 1 375 ? 44.531 84.312 16.281 1 33.47 375 ARG A O 1
ATOM 2929 N N . PRO A 1 376 ? 46.531 84.062 15.406 1 36.62 376 PRO A N 1
ATOM 2930 C CA . PRO A 1 376 ? 47.375 84.562 16.5 1 36.62 376 PRO A CA 1
ATOM 2931 C C . PRO A 1 376 ? 47.219 86.062 16.719 1 36.62 376 PRO A C 1
ATOM 2933 O O . PRO A 1 376 ? 47.344 86.812 15.773 1 36.62 376 PRO A O 1
ATOM 2936 N N . THR A 1 377 ? 46.156 86.5 17.344 1 30.45 377 THR A N 1
ATOM 2937 C CA . THR A 1 377 ? 45.969 87.938 17.625 1 30.45 377 THR A CA 1
ATOM 2938 C C . THR A 1 377 ? 47.25 88.5 18.281 1 30.45 377 THR A C 1
ATOM 2940 O O . THR A 1 377 ? 47.75 87.938 19.266 1 30.45 377 THR A O 1
ATOM 2943 N N . THR A 1 378 ? 48.094 89.188 17.5 1 31.45 378 THR A N 1
ATOM 2944 C CA . THR A 1 378 ? 49.25 90 17.844 1 31.45 378 THR A CA 1
ATOM 2945 C C . THR A 1 378 ? 48.906 91 19 1 31.45 378 THR A C 1
ATOM 2947 O O . THR A 1 378 ? 47.906 91.688 18.953 1 31.45 378 THR A O 1
ATOM 2950 N N . VAL A 1 379 ? 49.281 90.625 20.203 1 31.94 379 VAL A N 1
ATOM 2951 C CA . VAL A 1 379 ? 49.375 91.5 21.391 1 31.94 379 VAL A CA 1
ATOM 2952 C C . VAL A 1 379 ? 50.125 92.75 21.062 1 31.94 379 VAL A C 1
ATOM 2954 O O . VAL A 1 379 ? 51.312 92.688 20.734 1 31.94 379 VAL A O 1
ATOM 2957 N N . ALA A 1 380 ? 49.594 93.688 20.141 1 23.97 380 ALA A N 1
ATOM 2958 C CA . ALA A 1 380 ? 50.125 95 20.438 1 23.97 380 ALA A CA 1
ATOM 2959 C C . ALA A 1 380 ? 49.531 95.562 21.734 1 23.97 380 ALA A C 1
ATOM 2961 O O . ALA A 1 380 ? 48.344 95.375 22.016 1 23.97 380 ALA A O 1
ATOM 2962 N N . MET B 1 1 ? 11.484 37.125 -0.079 1 48.12 1 MET B N 1
ATOM 2963 C CA . MET B 1 1 ? 12.461 36.312 0.637 1 48.12 1 MET B CA 1
ATOM 2964 C C . MET B 1 1 ? 11.859 34.969 1.062 1 48.12 1 MET B C 1
ATOM 2966 O O . MET B 1 1 ? 12.484 33.938 0.899 1 48.12 1 MET B O 1
ATOM 2970 N N . ARG B 1 2 ? 10.57 34.969 1.314 1 62.69 2 ARG B N 1
ATOM 2971 C CA . ARG B 1 2 ? 9.906 33.75 1.732 1 62.69 2 ARG B CA 1
ATOM 2972 C C . ARG B 1 2 ? 9.703 32.812 0.552 1 62.69 2 ARG B C 1
ATOM 2974 O O . ARG B 1 2 ? 9.875 31.594 0.687 1 62.69 2 ARG B O 1
ATOM 2981 N N . ASN B 1 3 ? 9.727 33.438 -0.608 1 72.12 3 ASN B N 1
ATOM 2982 C CA . ASN B 1 3 ? 9.539 32.594 -1.8 1 72.12 3 ASN B CA 1
ATOM 2983 C C . ASN B 1 3 ? 10.836 31.938 -2.232 1 72.12 3 ASN B C 1
ATOM 2985 O O . ASN B 1 3 ? 10.828 30.797 -2.691 1 72.12 3 ASN B O 1
ATOM 2989 N N . LEU B 1 4 ? 11.875 32.688 -1.961 1 69.94 4 LEU B N 1
ATOM 2990 C CA . LEU B 1 4 ? 13.164 32.094 -2.324 1 69.94 4 LEU B CA 1
ATOM 2991 C C . LEU B 1 4 ? 13.523 30.938 -1.406 1 69.94 4 LEU B C 1
ATOM 2993 O O . LEU B 1 4 ? 14.109 29.953 -1.852 1 69.94 4 LEU B O 1
ATOM 2997 N N . TRP B 1 5 ? 13.125 31.078 -0.275 1 79.5 5 TRP B N 1
ATOM 2998 C CA . TRP B 1 5 ? 13.352 30.016 0.69 1 79.5 5 TRP B CA 1
ATOM 2999 C C . TRP B 1 5 ? 12.539 28.766 0.336 1 79.5 5 TRP B C 1
ATOM 3001 O O . TRP B 1 5 ? 13.047 27.641 0.384 1 79.5 5 TRP B O 1
ATOM 3011 N N . LEU B 1 6 ? 11.383 28.969 -0.042 1 82.44 6 LEU B N 1
ATOM 3012 C CA . LEU B 1 6 ? 10.531 27.859 -0.43 1 82.44 6 LEU B CA 1
ATOM 3013 C C . LEU B 1 6 ? 11.062 27.172 -1.686 1 82.44 6 LEU B C 1
ATOM 3015 O O . LEU B 1 6 ? 11.023 25.938 -1.798 1 82.44 6 LEU B O 1
ATOM 3019 N N . PHE B 1 7 ? 11.57 28 -2.539 1 84.94 7 PHE B N 1
ATOM 3020 C CA . PHE B 1 7 ? 12.141 27.453 -3.758 1 84.94 7 PHE B CA 1
ATOM 3021 C C . PHE B 1 7 ? 13.391 26.625 -3.445 1 84.94 7 PHE B C 1
ATOM 3023 O O . PHE B 1 7 ? 13.602 25.562 -4.039 1 84.94 7 PHE B O 1
ATOM 3030 N N . GLY B 1 8 ? 14.195 27.109 -2.559 1 85.81 8 GLY B N 1
ATOM 3031 C CA . GLY B 1 8 ? 15.359 26.344 -2.133 1 85.81 8 GLY B CA 1
ATOM 3032 C C . GLY B 1 8 ? 15.008 25.047 -1.455 1 85.81 8 GLY B C 1
ATOM 3033 O O . GLY B 1 8 ? 15.664 24.016 -1.676 1 85.81 8 GLY B O 1
ATOM 3034 N N . LEU B 1 9 ? 13.977 25.062 -0.73 1 87.06 9 LEU B N 1
ATOM 3035 C CA . LEU B 1 9 ? 13.523 23.859 -0.037 1 87.06 9 LEU B CA 1
ATOM 3036 C C . LEU B 1 9 ? 12.977 22.844 -1.026 1 87.06 9 LEU B C 1
ATOM 3038 O O . LEU B 1 9 ? 13.172 21.625 -0.849 1 87.06 9 LEU B O 1
ATOM 3042 N N . VAL B 1 10 ? 12.336 23.312 -2.041 1 87.44 10 VAL B N 1
ATOM 3043 C CA . VAL B 1 10 ? 11.797 22.438 -3.064 1 87.44 10 VAL B CA 1
ATOM 3044 C C . VAL B 1 10 ? 12.938 21.781 -3.84 1 87.44 10 VAL B C 1
ATOM 3046 O O . VAL B 1 10 ? 12.883 20.578 -4.137 1 87.44 10 VAL B O 1
ATOM 3049 N N . LEU B 1 11 ? 13.953 22.531 -4.105 1 89.62 11 LEU B N 1
ATOM 3050 C CA . LEU B 1 11 ? 15.117 21.984 -4.801 1 89.62 11 LEU B CA 1
ATOM 3051 C C . LEU B 1 11 ? 15.836 20.953 -3.934 1 89.62 11 LEU B C 1
ATOM 3053 O O . LEU B 1 11 ? 16.281 19.922 -4.43 1 89.62 11 LEU B O 1
ATOM 3057 N N . ALA B 1 12 ? 15.953 21.281 -2.672 1 90.44 12 ALA B N 1
ATOM 3058 C CA . ALA B 1 12 ? 16.562 20.328 -1.734 1 90.44 12 ALA B CA 1
ATOM 3059 C C . ALA B 1 12 ? 15.742 19.047 -1.649 1 90.44 12 ALA B C 1
ATOM 3061 O O . ALA B 1 12 ? 16.297 17.953 -1.509 1 90.44 12 ALA B O 1
ATOM 3062 N N . PHE B 1 13 ? 14.531 19.219 -1.753 1 91.31 13 PHE B N 1
ATOM 3063 C CA . PHE B 1 13 ? 13.633 18.078 -1.702 1 91.31 13 PHE B CA 1
ATOM 3064 C C . PHE B 1 13 ? 13.812 17.203 -2.939 1 91.31 13 PHE B C 1
ATOM 3066 O O . PHE B 1 13 ? 13.852 15.969 -2.838 1 91.31 13 PHE B O 1
ATOM 3073 N N . VAL B 1 14 ? 13.906 17.812 -4.125 1 90.38 14 VAL B N 1
ATOM 3074 C CA . VAL B 1 14 ? 14.109 17.078 -5.363 1 90.38 14 VAL B CA 1
ATOM 3075 C C . VAL B 1 14 ? 15.43 16.312 -5.312 1 90.38 14 VAL B C 1
ATOM 3077 O O . VAL B 1 14 ? 15.508 15.148 -5.695 1 90.38 14 VAL B O 1
ATOM 3080 N N . PHE B 1 15 ? 16.406 16.969 -4.785 1 94.12 15 PHE B N 1
ATOM 3081 C CA . PHE B 1 15 ? 17.703 16.328 -4.633 1 94.12 15 PHE B CA 1
ATOM 3082 C C . PHE B 1 15 ? 17.625 15.18 -3.637 1 94.12 15 PHE B C 1
ATOM 3084 O O . PHE B 1 15 ? 18.234 14.133 -3.836 1 94.12 15 PHE B O 1
ATOM 3091 N N . TYR B 1 16 ? 16.906 15.406 -2.574 1 95.25 16 TYR B N 1
ATOM 3092 C CA . TYR B 1 16 ? 16.719 14.375 -1.562 1 95.25 16 TYR B CA 1
ATOM 3093 C C . TYR B 1 16 ? 16.047 13.148 -2.156 1 95.25 16 TYR B C 1
ATOM 3095 O O . TYR B 1 16 ? 16.438 12.016 -1.864 1 95.25 16 TYR B O 1
ATOM 3103 N N . VAL B 1 17 ? 15.094 13.344 -3.025 1 94.94 17 VAL B N 1
ATOM 3104 C CA . VAL B 1 17 ? 14.359 12.25 -3.648 1 94.94 17 VAL B CA 1
ATOM 3105 C C . VAL B 1 17 ? 15.273 11.508 -4.629 1 94.94 17 VAL B C 1
ATOM 3107 O O . VAL B 1 17 ? 15.242 10.281 -4.699 1 94.94 17 VAL B O 1
ATOM 3110 N N . LEU B 1 18 ? 16.109 12.242 -5.352 1 94.75 18 LEU B N 1
ATOM 3111 C CA . LEU B 1 18 ? 17.016 11.625 -6.309 1 94.75 18 LEU B CA 1
ATOM 3112 C C . LEU B 1 18 ? 18.078 10.812 -5.586 1 94.75 18 LEU B C 1
ATOM 3114 O O . LEU B 1 18 ? 18.438 9.711 -6.031 1 94.75 18 LEU B O 1
ATOM 3118 N N . VAL B 1 19 ? 18.547 11.344 -4.457 1 95.75 19 VAL B N 1
ATOM 3119 C CA . VAL B 1 19 ? 19.547 10.617 -3.668 1 95.75 19 VAL B CA 1
ATOM 3120 C C . VAL B 1 19 ? 18.922 9.336 -3.117 1 95.75 19 VAL B C 1
ATOM 3122 O O . VAL B 1 19 ? 19.562 8.281 -3.121 1 95.75 19 VAL B O 1
ATOM 3125 N N . GLY B 1 20 ? 17.719 9.453 -2.648 1 96.12 20 GLY B N 1
ATOM 3126 C CA . GLY B 1 20 ? 17.047 8.258 -2.191 1 96.12 20 GLY B CA 1
ATOM 3127 C C . GLY B 1 20 ? 16.875 7.211 -3.279 1 96.12 20 GLY B C 1
ATOM 3128 O O . GLY B 1 20 ? 17.094 6.02 -3.041 1 96.12 20 GLY B O 1
ATOM 3129 N N . GLY B 1 21 ? 16.484 7.699 -4.48 1 94.88 21 GLY B N 1
ATOM 3130 C CA . GLY B 1 21 ? 16.344 6.785 -5.605 1 94.88 21 GLY B CA 1
ATOM 3131 C C . GLY B 1 21 ? 17.641 6.074 -5.949 1 94.88 21 GLY B C 1
ATOM 3132 O O . GLY B 1 21 ? 17.641 4.871 -6.23 1 94.88 21 GLY B O 1
ATOM 3133 N N . ALA B 1 22 ? 18.719 6.754 -5.887 1 95.06 22 ALA B N 1
ATOM 3134 C CA . ALA B 1 22 ? 20.031 6.18 -6.207 1 95.06 22 ALA B CA 1
ATOM 3135 C C . ALA B 1 22 ? 20.438 5.145 -5.164 1 95.06 22 ALA B C 1
ATOM 3137 O O . ALA B 1 22 ? 20.953 4.082 -5.504 1 95.06 22 ALA B O 1
ATOM 3138 N N . VAL B 1 23 ? 20.219 5.453 -3.916 1 95.62 23 VAL B N 1
ATOM 3139 C CA . VAL B 1 23 ? 20.609 4.551 -2.84 1 95.62 23 VAL B CA 1
ATOM 3140 C C . VAL B 1 23 ? 19.766 3.285 -2.891 1 95.62 23 VAL B C 1
ATOM 3142 O O . VAL B 1 23 ? 20.281 2.172 -2.789 1 95.62 23 VAL B O 1
ATOM 3145 N N . PHE B 1 24 ? 18.453 3.426 -3.09 1 94.69 24 PHE B N 1
ATOM 3146 C CA . PHE B 1 24 ? 17.578 2.268 -3.164 1 94.69 24 PHE B CA 1
ATOM 3147 C C . PHE B 1 24 ? 17.922 1.4 -4.371 1 94.69 24 PHE B C 1
ATOM 3149 O O . PHE B 1 24 ? 17.859 0.172 -4.297 1 94.69 24 PHE B O 1
ATOM 3156 N N . HIS B 1 25 ? 18.203 2.117 -5.473 1 92.38 25 HIS B N 1
ATOM 3157 C CA . HIS B 1 25 ? 18.625 1.375 -6.66 1 92.38 25 HIS B CA 1
ATOM 3158 C C . HIS B 1 25 ? 19.859 0.534 -6.379 1 92.38 25 HIS B C 1
ATOM 3160 O O . HIS B 1 25 ? 19.922 -0.632 -6.773 1 92.38 25 HIS B O 1
ATOM 3166 N N . HIS B 1 26 ? 20.797 1.083 -5.684 1 92.19 26 HIS B N 1
ATOM 3167 C CA . HIS B 1 26 ? 22.047 0.385 -5.395 1 92.19 26 HIS B CA 1
ATOM 3168 C C . HIS B 1 26 ? 21.828 -0.745 -4.395 1 92.19 26 HIS B C 1
ATOM 3170 O O . HIS B 1 26 ? 22.422 -1.819 -4.527 1 92.19 26 HIS B O 1
ATOM 3176 N N . LEU B 1 27 ? 20.984 -0.603 -3.453 1 91.25 27 LEU B N 1
ATOM 3177 C CA . LEU B 1 27 ? 20.797 -1.577 -2.383 1 91.25 27 LEU B CA 1
ATOM 3178 C C . LEU B 1 27 ? 19.922 -2.732 -2.852 1 91.25 27 LEU B C 1
ATOM 3180 O O . LEU B 1 27 ? 20.141 -3.883 -2.463 1 91.25 27 LEU B O 1
ATOM 3184 N N . GLU B 1 28 ? 18.922 -2.463 -3.672 1 89.31 28 GLU B N 1
ATOM 3185 C CA . GLU B 1 28 ? 17.906 -3.467 -3.963 1 89.31 28 GLU B CA 1
ATOM 3186 C C . GLU B 1 28 ? 18.125 -4.082 -5.344 1 89.31 28 GLU B C 1
ATOM 3188 O O . GLU B 1 28 ? 17.625 -5.18 -5.621 1 89.31 28 GLU B O 1
ATOM 3193 N N . TYR B 1 29 ? 18.75 -3.434 -6.219 1 84.75 29 TYR B N 1
ATOM 3194 C CA . TYR B 1 29 ? 18.891 -3.891 -7.594 1 84.75 29 TYR B CA 1
ATOM 3195 C C . TYR B 1 29 ? 19.625 -5.227 -7.648 1 84.75 29 TYR B C 1
ATOM 3197 O O . TYR B 1 29 ? 19.234 -6.121 -8.406 1 84.75 29 TYR B O 1
ATOM 3205 N N . ALA B 1 30 ? 20.656 -5.367 -6.863 1 81.56 30 ALA B N 1
ATOM 3206 C CA . ALA B 1 30 ? 21.453 -6.594 -6.875 1 81.56 30 ALA B CA 1
ATOM 3207 C C . ALA B 1 30 ? 20.609 -7.789 -6.43 1 81.56 30 ALA B C 1
ATOM 3209 O O . ALA B 1 30 ? 20.719 -8.875 -7.008 1 81.56 30 ALA B O 1
ATOM 3210 N N . GLU B 1 31 ? 19.828 -7.602 -5.402 1 80 31 GLU B N 1
ATOM 3211 C CA . GLU B 1 31 ? 18.984 -8.688 -4.906 1 80 31 GLU B CA 1
ATOM 3212 C C . GLU B 1 31 ? 17.906 -9.055 -5.922 1 80 31 GLU B C 1
ATOM 3214 O O . GLU B 1 31 ? 17.578 -10.234 -6.078 1 80 31 GLU B O 1
ATOM 3219 N N . GLU B 1 32 ? 17.359 -8.07 -6.566 1 79 32 GLU B N 1
ATOM 3220 C CA . GLU B 1 32 ? 16.359 -8.336 -7.59 1 79 32 GLU B CA 1
ATOM 3221 C C . GLU B 1 32 ? 16.938 -9.164 -8.734 1 79 32 GLU B C 1
ATOM 3223 O O . GLU B 1 32 ? 16.266 -10.062 -9.258 1 79 32 GLU B O 1
ATOM 3228 N N . GLU B 1 33 ? 18.125 -8.836 -9.102 1 76.56 33 GLU B N 1
ATOM 3229 C CA . GLU B 1 33 ? 18.766 -9.562 -10.195 1 76.56 33 GLU B CA 1
ATOM 3230 C C . GLU B 1 33 ? 18.984 -11.031 -9.836 1 76.56 33 GLU B C 1
ATOM 3232 O O . GLU B 1 33 ? 18.828 -11.914 -10.68 1 76.56 33 GLU B O 1
ATOM 3237 N N . LYS B 1 34 ? 19.297 -11.219 -8.617 1 74.69 34 LYS B N 1
ATOM 3238 C CA . LYS B 1 34 ? 19.469 -12.594 -8.156 1 74.69 34 LYS B CA 1
ATOM 3239 C C . LYS B 1 34 ? 18.172 -13.375 -8.242 1 74.69 34 LYS B C 1
ATOM 3241 O O . LYS B 1 34 ? 18.141 -14.516 -8.711 1 74.69 34 LYS B O 1
ATOM 3246 N N . ILE B 1 35 ? 17.078 -12.719 -7.809 1 70.62 35 ILE B N 1
ATOM 3247 C CA . ILE B 1 35 ? 15.773 -13.367 -7.801 1 70.62 35 ILE B CA 1
ATOM 3248 C C . ILE B 1 35 ? 15.312 -13.609 -9.234 1 70.62 35 ILE B C 1
ATOM 3250 O O . ILE B 1 35 ? 14.742 -14.664 -9.539 1 70.62 35 ILE B O 1
ATOM 3254 N N . ARG B 1 36 ? 15.531 -12.656 -10.094 1 72.81 36 ARG B N 1
ATOM 3255 C CA . ARG B 1 36 ? 15.148 -12.781 -11.5 1 72.81 36 ARG B CA 1
ATOM 3256 C C . ARG B 1 36 ? 15.859 -13.961 -12.156 1 72.81 36 ARG B C 1
ATOM 3258 O O . ARG B 1 36 ? 15.258 -14.695 -12.938 1 72.81 36 ARG B O 1
ATOM 3265 N N . LYS B 1 37 ? 17.062 -14.141 -11.82 1 70.25 37 LYS B N 1
ATOM 3266 C CA . LYS B 1 37 ? 17.828 -15.25 -12.391 1 70.25 37 LYS B CA 1
ATOM 3267 C C . LYS B 1 37 ? 17.266 -16.594 -11.938 1 70.25 37 LYS B C 1
ATOM 3269 O O . LYS B 1 37 ? 17.219 -17.547 -12.719 1 70.25 37 LYS B O 1
ATOM 3274 N N . GLU B 1 38 ? 16.828 -16.594 -10.766 1 66.75 38 GLU B N 1
ATOM 3275 C CA . GLU B 1 38 ? 16.266 -17.828 -10.227 1 66.75 38 GLU B CA 1
ATOM 3276 C C . GLU B 1 38 ? 14.93 -18.156 -10.891 1 66.75 38 GLU B C 1
ATOM 3278 O O . GLU B 1 38 ? 14.672 -19.328 -11.219 1 66.75 38 GLU B O 1
ATOM 3283 N N . VAL B 1 39 ? 14.109 -17.109 -11.023 1 64.31 39 VAL B N 1
ATOM 3284 C CA . VAL B 1 39 ? 12.797 -17.297 -11.625 1 64.31 39 VAL B CA 1
ATOM 3285 C C . VAL B 1 39 ? 12.961 -17.688 -13.094 1 64.31 39 VAL B C 1
ATOM 3287 O O . VAL B 1 39 ? 12.242 -18.547 -13.602 1 64.31 39 VAL B O 1
ATOM 3290 N N . PHE B 1 40 ? 13.891 -17.047 -13.766 1 65.06 40 PHE B N 1
ATOM 3291 C CA . PHE B 1 40 ? 14.133 -17.344 -15.172 1 65.06 40 PHE B CA 1
ATOM 3292 C C . PHE B 1 40 ? 14.656 -18.766 -15.344 1 65.06 40 PHE B C 1
ATOM 3294 O O . PHE B 1 40 ? 14.305 -19.438 -16.312 1 65.06 40 PHE B O 1
ATOM 3301 N N . LYS B 1 41 ? 15.422 -19.109 -14.398 1 64.5 41 LYS B N 1
ATOM 3302 C CA . LYS B 1 41 ? 15.906 -20.484 -14.453 1 64.5 41 LYS B CA 1
ATOM 3303 C C . LYS B 1 41 ? 14.75 -21.484 -14.383 1 64.5 41 LYS B C 1
ATOM 3305 O O . LYS B 1 41 ? 14.75 -22.5 -15.086 1 64.5 41 LYS B O 1
ATOM 3310 N N . MET B 1 42 ? 13.82 -21.094 -13.664 1 62.47 42 MET B N 1
ATOM 3311 C CA . MET B 1 42 ? 12.648 -21.953 -13.531 1 62.47 42 MET B CA 1
ATOM 3312 C C . MET B 1 42 ? 11.883 -22.031 -14.852 1 62.47 42 MET B C 1
ATOM 3314 O O . MET B 1 42 ? 11.477 -23.125 -15.266 1 62.47 42 MET B O 1
ATOM 3318 N N . HIS B 1 43 ? 11.664 -20.875 -15.461 1 61.88 43 HIS B N 1
ATOM 3319 C CA . HIS B 1 43 ? 10.93 -20.859 -16.719 1 61.88 43 HIS B CA 1
ATOM 3320 C C . HIS B 1 43 ? 11.711 -21.578 -17.812 1 61.88 43 HIS B C 1
ATOM 3322 O O . HIS B 1 43 ? 11.117 -22.234 -18.672 1 61.88 43 HIS B O 1
ATOM 3328 N N . LYS B 1 44 ? 12.984 -21.391 -17.719 1 62.91 44 LYS B N 1
ATOM 3329 C CA . LYS B 1 44 ? 13.812 -22.094 -18.688 1 62.91 44 LYS B CA 1
ATOM 3330 C C . LYS B 1 44 ? 13.664 -23.594 -18.547 1 62.91 44 LYS B C 1
ATOM 3332 O O . LYS B 1 44 ? 13.633 -24.312 -19.547 1 62.91 44 LYS B O 1
ATOM 3337 N N . ASP B 1 45 ? 13.484 -23.969 -17.328 1 61.16 45 ASP B N 1
ATOM 3338 C CA . ASP B 1 45 ? 13.289 -25.391 -17.078 1 61.16 45 ASP B CA 1
ATOM 3339 C C . ASP B 1 45 ? 11.992 -25.891 -17.703 1 61.16 45 ASP B C 1
ATOM 3341 O O . ASP B 1 45 ? 11.961 -26.953 -18.328 1 61.16 45 ASP B O 1
ATOM 3345 N N . VAL B 1 46 ? 10.977 -25.078 -17.672 1 61 46 VAL B N 1
ATOM 3346 C CA . VAL B 1 46 ? 9.672 -25.453 -18.203 1 61 46 VAL B CA 1
ATOM 3347 C C . VAL B 1 46 ? 9.711 -25.422 -19.734 1 61 46 VAL B C 1
ATOM 3349 O O . VAL B 1 46 ? 9.156 -26.297 -20.391 1 61 46 VAL B O 1
ATOM 3352 N N . ASP B 1 47 ? 10.406 -24.328 -20.219 1 60.28 47 ASP B N 1
ATOM 3353 C CA . ASP B 1 47 ? 10.547 -24.203 -21.656 1 60.28 47 ASP B CA 1
ATOM 3354 C C . ASP B 1 47 ? 11.367 -25.375 -22.234 1 60.28 47 ASP B C 1
ATOM 3356 O O . ASP B 1 47 ? 11.062 -25.875 -23.297 1 60.28 47 ASP B O 1
ATOM 3360 N N . ASP B 1 48 ? 12.398 -25.641 -21.438 1 60.66 48 ASP B N 1
ATOM 3361 C CA . ASP B 1 48 ? 13.227 -26.766 -21.875 1 60.66 48 ASP B CA 1
ATOM 3362 C C . ASP B 1 48 ? 12.438 -28.062 -21.891 1 60.66 48 ASP B C 1
ATOM 3364 O O . ASP B 1 48 ? 12.602 -28.891 -22.781 1 60.66 48 ASP B O 1
ATOM 3368 N N . MET B 1 49 ? 11.641 -28.188 -21 1 57.97 49 MET B N 1
ATOM 3369 C CA . MET B 1 49 ? 10.797 -29.391 -20.953 1 57.97 49 MET B CA 1
ATOM 3370 C C . MET B 1 49 ? 9.859 -29.438 -22.156 1 57.97 49 MET B C 1
ATOM 3372 O O . MET B 1 49 ? 9.672 -30.5 -22.75 1 57.97 49 MET B O 1
ATOM 3376 N N . LYS B 1 50 ? 9.359 -28.266 -22.5 1 55.66 50 LYS B N 1
ATOM 3377 C CA . LYS B 1 50 ? 8.492 -28.156 -23.672 1 55.66 50 LYS B CA 1
ATOM 3378 C C . LYS B 1 50 ? 9.266 -28.453 -24.953 1 55.66 50 LYS B C 1
ATOM 3380 O O . LYS B 1 50 ? 8.805 -29.203 -25.812 1 55.66 50 LYS B O 1
ATOM 3385 N N . ARG B 1 51 ? 10.375 -27.734 -25.031 1 57.03 51 ARG B N 1
ATOM 3386 C CA . ARG B 1 51 ? 11.18 -27.875 -26.25 1 57.03 51 ARG B CA 1
ATOM 3387 C C . ARG B 1 51 ? 11.625 -29.328 -26.438 1 57.03 51 ARG B C 1
ATOM 3389 O O . ARG B 1 51 ? 11.602 -29.844 -27.547 1 57.03 51 ARG B O 1
ATOM 3396 N N . ASN B 1 52 ? 12.062 -29.859 -25.328 1 54.56 52 ASN B N 1
ATOM 3397 C CA . ASN B 1 52 ? 12.508 -31.25 -25.406 1 54.56 52 ASN B CA 1
ATOM 3398 C C . ASN B 1 52 ? 11.375 -32.188 -25.844 1 54.56 52 ASN B C 1
ATOM 3400 O O . ASN B 1 52 ? 11.602 -33.125 -26.609 1 54.56 52 ASN B O 1
ATOM 3404 N N . THR B 1 53 ? 10.266 -31.797 -25.484 1 49.28 53 THR B N 1
ATOM 3405 C CA . THR B 1 53 ? 9.125 -32.625 -25.844 1 49.28 53 THR B CA 1
ATOM 3406 C C . THR B 1 53 ? 8.719 -32.375 -27.297 1 49.28 53 THR B C 1
ATOM 3408 O O . THR B 1 53 ? 8.445 -33.344 -28.031 1 49.28 53 THR B O 1
ATOM 3411 N N . THR B 1 54 ? 8.727 -31.109 -27.656 1 47.88 54 THR B N 1
ATOM 3412 C CA . THR B 1 54 ? 8.344 -30.781 -29.016 1 47.88 54 THR B CA 1
ATOM 3413 C C . THR B 1 54 ? 9.375 -31.312 -30.016 1 47.88 54 THR B C 1
ATOM 3415 O O . THR B 1 54 ? 9.016 -31.812 -31.078 1 47.88 54 THR B O 1
ATOM 3418 N N . GLU B 1 55 ? 10.633 -31.062 -29.672 1 52.16 55 GLU B N 1
ATOM 3419 C CA . GLU B 1 55 ? 11.695 -31.594 -30.531 1 52.16 55 GLU B CA 1
ATOM 3420 C C . GLU B 1 55 ? 11.648 -33.125 -30.594 1 52.16 55 GLU B C 1
ATOM 3422 O O . GLU B 1 55 ? 11.883 -33.688 -31.656 1 52.16 55 GLU B O 1
ATOM 3427 N N . GLY B 1 56 ? 11.43 -33.719 -29.469 1 46.28 56 GLY B N 1
ATOM 3428 C CA . GLY B 1 56 ? 11.25 -35.156 -29.484 1 46.28 56 GLY B CA 1
ATOM 3429 C C . GLY B 1 56 ? 10.109 -35.625 -30.375 1 46.28 56 GLY B C 1
ATOM 3430 O O . GLY B 1 56 ? 10.227 -36.625 -31.094 1 46.28 56 GLY B O 1
ATOM 3431 N N . MET B 1 57 ? 9.125 -34.812 -30.391 1 46.56 57 MET B N 1
ATOM 3432 C CA . MET B 1 57 ? 7.977 -35.125 -31.234 1 46.56 57 MET B CA 1
ATOM 3433 C C . MET B 1 57 ? 8.344 -34.969 -32.719 1 46.56 57 MET B C 1
ATOM 3435 O O . MET B 1 57 ? 7.949 -35.781 -33.531 1 46.56 57 MET B O 1
ATOM 3439 N N . GLU B 1 58 ? 9.039 -33.875 -33 1 46.84 58 GLU B N 1
ATOM 3440 C CA . GLU B 1 58 ? 9.453 -33.625 -34.375 1 46.84 58 GLU B CA 1
ATOM 3441 C C . GLU B 1 58 ? 10.383 -34.75 -34.875 1 46.84 58 GLU B C 1
ATOM 3443 O O . GLU B 1 58 ? 10.273 -35.188 -36.031 1 46.84 58 GLU B O 1
ATOM 3448 N N . ASN B 1 59 ? 11.336 -35.125 -34.062 1 45.84 59 ASN B N 1
ATOM 3449 C CA . ASN B 1 59 ? 12.281 -36.156 -34.438 1 45.84 59 ASN B CA 1
ATOM 3450 C C . ASN B 1 59 ? 11.586 -37.531 -34.594 1 45.84 59 ASN B C 1
ATOM 3452 O O . ASN B 1 59 ? 11.969 -38.312 -35.469 1 45.84 59 ASN B O 1
ATOM 3456 N N . ALA B 1 60 ? 10.664 -37.719 -33.781 1 43.34 60 ALA B N 1
ATOM 3457 C CA . ALA B 1 60 ? 9.906 -38.969 -33.875 1 43.34 60 ALA B CA 1
ATOM 3458 C C . ALA B 1 60 ? 9.109 -39 -35.188 1 43.34 60 ALA B C 1
ATOM 3460 O O . ALA B 1 60 ? 8.891 -40.094 -35.75 1 43.34 60 ALA B O 1
ATOM 3461 N N . CYS B 1 61 ? 8.75 -37.875 -35.5 1 40.94 61 CYS B N 1
ATOM 3462 C CA . CYS B 1 61 ? 8.023 -37.812 -36.781 1 40.94 61 CYS B CA 1
ATOM 3463 C C . CYS B 1 61 ? 8.953 -38.062 -37.938 1 40.94 61 CYS B C 1
ATOM 3465 O O . CYS B 1 61 ? 8.531 -38.562 -38.969 1 40.94 61 CYS B O 1
ATOM 3467 N N . LEU B 1 62 ? 10.211 -37.562 -37.906 1 37.03 62 LEU B N 1
ATOM 3468 C CA . LEU B 1 62 ? 11.156 -37.719 -39 1 37.03 62 LEU B CA 1
ATOM 3469 C C . LEU B 1 62 ? 11.703 -39.156 -39.031 1 37.03 62 LEU B C 1
ATOM 3471 O O . LEU B 1 62 ? 12.289 -39.562 -40.062 1 37.03 62 LEU B O 1
ATOM 3475 N N . LEU B 1 63 ? 11.938 -39.781 -37.875 1 32.53 63 LEU B N 1
ATOM 3476 C CA . LEU B 1 63 ? 12.5 -41.125 -37.969 1 32.53 63 LEU B CA 1
ATOM 3477 C C . LEU B 1 63 ? 11.523 -42.094 -38.625 1 32.53 63 LEU B C 1
ATOM 3479 O O . LEU B 1 63 ? 10.32 -42.062 -38.344 1 32.53 63 LEU B O 1
ATOM 3483 N N . PRO B 1 64 ? 11.883 -42.594 -39.812 1 29.3 64 PRO B N 1
ATOM 3484 C CA . PRO B 1 64 ? 11.102 -43.688 -40.375 1 29.3 64 PRO B CA 1
ATOM 3485 C C . PRO B 1 64 ? 10.617 -44.688 -39.344 1 29.3 64 PRO B C 1
ATOM 3487 O O . PRO B 1 64 ? 11.227 -44.812 -38.25 1 29.3 64 PRO B O 1
ATOM 3490 N N . THR B 1 65 ? 9.32 -45.094 -39.312 1 31.36 65 THR B N 1
ATOM 3491 C CA . THR B 1 65 ? 8.633 -46.094 -38.469 1 31.36 65 THR B CA 1
ATOM 3492 C C . THR B 1 65 ? 9.531 -47.281 -38.188 1 31.36 65 THR B C 1
ATOM 3494 O O . THR B 1 65 ? 9.406 -48.312 -38.812 1 31.36 65 THR B O 1
ATOM 3497 N N . SER B 1 66 ? 10.82 -47.281 -38.312 1 27.12 66 SER B N 1
ATOM 3498 C CA . SER B 1 66 ? 11.344 -48.594 -37.969 1 27.12 66 SER B CA 1
ATOM 3499 C C . SER B 1 66 ? 10.82 -49.062 -36.625 1 27.12 66 SER B C 1
ATOM 3501 O O . SER B 1 66 ? 10.547 -48.25 -35.75 1 27.12 66 SER B O 1
ATOM 3503 N N . THR B 1 67 ? 10.305 -50.312 -36.562 1 28.48 67 THR B N 1
ATOM 3504 C CA . THR B 1 67 ? 9.812 -51.188 -35.5 1 28.48 67 THR B CA 1
ATOM 3505 C C . THR B 1 67 ? 10.688 -51.094 -34.281 1 28.48 67 THR B C 1
ATOM 3507 O O . THR B 1 67 ? 11.781 -51.656 -34.219 1 28.48 67 THR B O 1
ATOM 3510 N N . GLN B 1 68 ? 11.156 -50.094 -33.906 1 28.31 68 GLN B N 1
ATOM 3511 C CA . GLN B 1 68 ? 11.938 -50.344 -32.688 1 28.31 68 GLN B CA 1
ATOM 3512 C C . GLN B 1 68 ? 11.18 -51.219 -31.703 1 28.31 68 GLN B C 1
ATOM 3514 O O . GLN B 1 68 ? 10.094 -50.844 -31.25 1 28.31 68 GLN B O 1
ATOM 3519 N N . ARG B 1 69 ? 11.352 -52.531 -31.812 1 27.48 69 ARG B N 1
ATOM 3520 C CA . ARG B 1 69 ? 11.016 -53.625 -30.875 1 27.48 69 ARG B CA 1
ATOM 3521 C C . ARG B 1 69 ? 11.258 -53.188 -29.438 1 27.48 69 ARG B C 1
ATOM 3523 O O . ARG B 1 69 ? 12.375 -52.844 -29.062 1 27.48 69 ARG B O 1
ATOM 3530 N N . LEU B 1 70 ? 10.43 -52.469 -28.938 1 27.88 70 LEU B N 1
ATOM 3531 C CA . LEU B 1 70 ? 10.461 -52.438 -27.469 1 27.88 70 LEU B CA 1
ATOM 3532 C C . LEU B 1 70 ? 10.938 -53.781 -26.922 1 27.88 70 LEU B C 1
ATOM 3534 O O . LEU B 1 70 ? 10.344 -54.844 -27.203 1 27.88 70 LEU B O 1
ATOM 3538 N N . VAL B 1 71 ? 12.273 -54.031 -26.953 1 25.66 71 VAL B N 1
ATOM 3539 C CA . VAL B 1 71 ? 12.844 -55.188 -26.281 1 25.66 71 VAL B CA 1
ATOM 3540 C C . VAL B 1 71 ? 12.008 -55.531 -25.047 1 25.66 71 VAL B C 1
ATOM 3542 O O . VAL B 1 71 ? 11.812 -54.688 -24.172 1 25.66 71 VAL B O 1
ATOM 3545 N N . ASN B 1 72 ? 11.086 -56.469 -25.203 1 25.47 72 ASN B N 1
ATOM 3546 C CA . ASN B 1 72 ? 10.453 -57.312 -24.188 1 25.47 72 ASN B CA 1
ATOM 3547 C C . ASN B 1 72 ? 11.477 -57.812 -23.188 1 25.47 72 ASN B C 1
ATOM 3549 O O . ASN B 1 72 ? 12.125 -58.844 -23.438 1 25.47 72 ASN B O 1
ATOM 3553 N N . SER B 1 73 ? 12.438 -57.094 -22.719 1 27.56 73 SER B N 1
ATOM 3554 C CA . SER B 1 73 ? 13.141 -57.844 -21.688 1 27.56 73 SER B CA 1
ATOM 3555 C C . SER B 1 73 ? 12.164 -58.469 -20.688 1 27.56 73 SER B C 1
ATOM 3557 O O . SER B 1 73 ? 11.281 -57.781 -20.172 1 27.56 73 SER B O 1
ATOM 3559 N N . LYS B 1 74 ? 11.898 -59.75 -20.75 1 32.06 74 LYS B N 1
ATOM 3560 C CA . LYS B 1 74 ? 11.383 -60.75 -19.828 1 32.06 74 LYS B CA 1
ATOM 3561 C C . LYS B 1 74 ? 11.891 -60.5 -18.406 1 32.06 74 LYS B C 1
ATOM 3563 O O . LYS B 1 74 ? 12.922 -61.031 -18.016 1 32.06 74 LYS B O 1
ATOM 3568 N N . VAL B 1 75 ? 11.969 -59.344 -17.891 1 30.19 75 VAL B N 1
ATOM 3569 C CA . VAL B 1 75 ? 12.188 -59.438 -16.453 1 30.19 75 VAL B CA 1
ATOM 3570 C C . VAL B 1 75 ? 11.086 -60.281 -15.812 1 30.19 75 VAL B C 1
ATOM 3572 O O . VAL B 1 75 ? 9.898 -60.094 -16.094 1 30.19 75 VAL B O 1
ATOM 3575 N N . GLY B 1 76 ? 11.344 -61.5 -15.398 1 27.89 76 GLY B N 1
ATOM 3576 C CA . GLY B 1 76 ? 10.617 -62.406 -14.531 1 27.89 76 GLY B CA 1
ATOM 3577 C C . GLY B 1 76 ? 9.766 -61.719 -13.5 1 27.89 76 GLY B C 1
ATOM 3578 O O . GLY B 1 76 ? 10.117 -60.625 -13.039 1 27.89 76 GLY B O 1
ATOM 3579 N N . SER B 1 77 ? 8.469 -61.969 -13.5 1 30.78 77 SER B N 1
ATOM 3580 C CA . SER B 1 77 ? 7.164 -61.625 -12.938 1 30.78 77 SER B CA 1
ATOM 3581 C C . SER B 1 77 ? 7.215 -61.562 -11.422 1 30.78 77 SER B C 1
ATOM 3583 O O . SER B 1 77 ? 6.172 -61.531 -10.758 1 30.78 77 SER B O 1
ATOM 3585 N N . LYS B 1 78 ? 8.266 -61.812 -10.703 1 35.03 78 LYS B N 1
ATOM 3586 C CA . LYS B 1 78 ? 7.848 -61.969 -9.312 1 35.03 78 LYS B CA 1
ATOM 3587 C C . LYS B 1 78 ? 7.371 -60.625 -8.742 1 35.03 78 LYS B C 1
ATOM 3589 O O . LYS B 1 78 ? 8.18 -59.719 -8.477 1 35.03 78 LYS B O 1
ATOM 3594 N N . ILE B 1 79 ? 6.312 -60.156 -9.164 1 33.75 79 ILE B N 1
ATOM 3595 C CA . ILE B 1 79 ? 5.508 -59 -8.805 1 33.75 79 ILE B CA 1
ATOM 3596 C C . ILE B 1 79 ? 5.227 -59.031 -7.305 1 33.75 79 ILE B C 1
ATOM 3598 O O . ILE B 1 79 ? 4.383 -58.25 -6.816 1 33.75 79 ILE B O 1
ATOM 3602 N N . ASP B 1 80 ? 5.73 -59.969 -6.531 1 30.7 80 ASP B N 1
ATOM 3603 C CA . ASP B 1 80 ? 5.117 -60.125 -5.219 1 30.7 80 ASP B CA 1
ATOM 3604 C C . ASP B 1 80 ? 5.117 -58.812 -4.438 1 30.7 80 ASP B C 1
ATOM 3606 O O . ASP B 1 80 ? 4.379 -58.688 -3.463 1 30.7 80 ASP B O 1
ATOM 3610 N N . ASP B 1 81 ? 6.219 -58.031 -4.523 1 32.22 81 ASP B N 1
ATOM 3611 C CA . ASP B 1 81 ? 6.59 -57.562 -3.201 1 32.22 81 ASP B CA 1
ATOM 3612 C C . ASP B 1 81 ? 5.781 -56.312 -2.834 1 32.22 81 ASP B C 1
ATOM 3614 O O . ASP B 1 81 ? 6.102 -55.188 -3.271 1 32.22 81 ASP B O 1
ATOM 3618 N N . VAL B 1 82 ? 4.484 -56.188 -3.094 1 33.28 82 VAL B N 1
ATOM 3619 C CA . VAL B 1 82 ? 3.729 -55.25 -2.289 1 33.28 82 VAL B CA 1
ATOM 3620 C C . VAL B 1 82 ? 4.277 -55.219 -0.864 1 33.28 82 VAL B C 1
ATOM 3622 O O . VAL B 1 82 ? 4.316 -56.25 -0.192 1 33.28 82 VAL B O 1
ATOM 3625 N N . CYS B 1 83 ? 5.465 -54.719 -0.704 1 32.84 83 CYS B N 1
ATOM 3626 C CA . CYS B 1 83 ? 5.891 -54.719 0.691 1 32.84 83 CYS B CA 1
ATOM 3627 C C . CYS B 1 83 ? 4.859 -54.031 1.583 1 32.84 83 CYS B C 1
ATOM 3629 O O . CYS B 1 83 ? 4.449 -52.906 1.312 1 32.84 83 CYS B O 1
ATOM 3631 N N . GLU B 1 84 ? 3.781 -54.75 1.942 1 32.47 84 GLU B N 1
ATOM 3632 C CA . GLU B 1 84 ? 2.945 -54.344 3.072 1 32.47 84 GLU B CA 1
ATOM 3633 C C . GLU B 1 84 ? 3.785 -53.75 4.203 1 32.47 84 GLU B C 1
ATOM 3635 O O . GLU B 1 84 ? 4.383 -54.5 4.988 1 32.47 84 GLU B O 1
ATOM 3640 N N . LYS B 1 85 ? 4.852 -52.969 3.938 1 33.28 85 LYS B N 1
ATOM 3641 C CA . LYS B 1 85 ? 5.238 -52.562 5.285 1 33.28 85 LYS B CA 1
ATOM 3642 C C . LYS B 1 85 ? 4.074 -51.906 6.02 1 33.28 85 LYS B C 1
ATOM 3644 O O . LYS B 1 85 ? 3.129 -51.438 5.387 1 33.28 85 LYS B O 1
ATOM 3649 N N . GLU B 1 86 ? 4.09 -51.844 7.336 1 29.58 86 GLU B N 1
ATOM 3650 C CA . GLU B 1 86 ? 3.25 -51.219 8.359 1 29.58 86 GLU B CA 1
ATOM 3651 C C . GLU B 1 86 ? 2.932 -49.781 8.008 1 29.58 86 GLU B C 1
ATOM 3653 O O . GLU B 1 86 ? 3.834 -48.938 7.91 1 29.58 86 GLU B O 1
ATOM 3658 N N . GLY B 1 87 ? 1.654 -49.312 7.43 1 35.81 87 GLY B N 1
ATOM 3659 C CA . GLY B 1 87 ? 0.718 -48.219 7.199 1 35.81 87 GLY B CA 1
ATOM 3660 C C . GLY B 1 87 ? 0.842 -47.625 5.816 1 35.81 87 GLY B C 1
ATOM 3661 O O . GLY B 1 87 ? -0.087 -46.969 5.336 1 35.81 87 GLY B O 1
ATOM 3662 N N . ALA B 1 88 ? 1.995 -47 5.383 1 36.38 88 ALA B N 1
ATOM 3663 C CA . ALA B 1 88 ? 2.088 -46.156 4.18 1 36.38 88 ALA B CA 1
ATOM 3664 C C . ALA B 1 88 ? 2.23 -47.031 2.934 1 36.38 88 ALA B C 1
ATOM 3666 O O . ALA B 1 88 ? 2.947 -48.031 2.947 1 36.38 88 ALA B O 1
ATOM 3667 N N . SER B 1 89 ? 1.185 -47.188 2.143 1 39.12 89 SER B N 1
ATOM 3668 C CA . SER B 1 89 ? 1.175 -47.938 0.886 1 39.12 89 SER B CA 1
ATOM 3669 C C . SER B 1 89 ? 2.324 -47.5 -0.019 1 39.12 89 SER B C 1
ATOM 3671 O O . SER B 1 89 ? 2.453 -46.312 -0.351 1 39.12 89 SER B O 1
ATOM 3673 N N . CYS B 1 90 ? 3.494 -47.906 0.313 1 44.09 90 CYS B N 1
ATOM 3674 C CA . CYS B 1 90 ? 4.648 -47.562 -0.508 1 44.09 90 CYS B CA 1
ATOM 3675 C C . CYS B 1 90 ? 4.656 -48.344 -1.803 1 44.09 90 CYS B C 1
ATOM 3677 O O . CYS B 1 90 ? 4.305 -49.531 -1.808 1 44.09 90 CYS B O 1
ATOM 3679 N N . ILE B 1 91 ? 4.359 -47.812 -2.889 1 47.78 91 ILE B N 1
ATOM 3680 C CA . ILE B 1 91 ? 4.488 -48.438 -4.195 1 47.78 91 ILE B CA 1
ATOM 3681 C C . ILE B 1 91 ? 5.953 -48.781 -4.469 1 47.78 91 ILE B C 1
ATOM 3683 O O . ILE B 1 91 ? 6.84 -47.969 -4.215 1 47.78 91 ILE B O 1
ATOM 3687 N N . SER B 1 92 ? 6.234 -50 -4.633 1 50.22 92 SER B N 1
ATOM 3688 C CA . SER B 1 92 ? 7.586 -50.469 -4.922 1 50.22 92 SER B CA 1
ATOM 3689 C C . SER B 1 92 ? 8.188 -49.719 -6.113 1 50.22 92 SER B C 1
ATOM 3691 O O . SER B 1 92 ? 7.477 -49.406 -7.074 1 50.22 92 SER B O 1
ATOM 3693 N N . VAL B 1 93 ? 9.344 -49.188 -6.012 1 55.78 93 VAL B N 1
ATOM 3694 C CA . VAL B 1 93 ? 10.117 -48.406 -6.973 1 55.78 93 VAL B CA 1
ATOM 3695 C C . VAL B 1 93 ? 10.258 -49.188 -8.281 1 55.78 93 VAL B C 1
ATOM 3697 O O . VAL B 1 93 ? 10.312 -48.594 -9.359 1 55.78 93 VAL B O 1
ATOM 3700 N N . GLN B 1 94 ? 10.297 -50.594 -8.234 1 51.97 94 GLN B N 1
ATOM 3701 C CA . GLN B 1 94 ? 10.57 -51.375 -9.43 1 51.97 94 GLN B CA 1
ATOM 3702 C C . GLN B 1 94 ? 9.352 -51.406 -10.352 1 51.97 94 GLN B C 1
ATOM 3704 O O . GLN B 1 94 ? 9.5 -51.438 -11.578 1 51.97 94 GLN B O 1
ATOM 3709 N N . SER B 1 95 ? 8.156 -51.438 -9.727 1 54.03 95 SER B N 1
ATOM 3710 C CA . SER B 1 95 ? 6.945 -51.531 -10.531 1 54.03 95 SER B CA 1
ATOM 3711 C C . SER B 1 95 ? 6.398 -50.188 -10.906 1 54.03 95 SER B C 1
ATOM 3713 O O . SER B 1 95 ? 5.547 -50.062 -11.797 1 54.03 95 SER B O 1
ATOM 3715 N N . LEU B 1 96 ? 6.988 -49.156 -10.43 1 59.62 96 LEU B N 1
ATOM 3716 C CA . LEU B 1 96 ? 6.445 -47.812 -10.539 1 59.62 96 LEU B CA 1
ATOM 3717 C C . LEU B 1 96 ? 6.465 -47.344 -11.984 1 59.62 96 LEU B C 1
ATOM 3719 O O . LEU B 1 96 ? 5.473 -46.781 -12.477 1 59.62 96 LEU B O 1
ATOM 3723 N N . PRO B 1 97 ? 7.641 -47.656 -12.648 1 60.22 97 PRO B N 1
ATOM 3724 C CA . PRO B 1 97 ? 7.652 -47.125 -14.016 1 60.22 97 PRO B CA 1
ATOM 3725 C C . PRO B 1 97 ? 6.598 -47.75 -14.914 1 60.22 97 PRO B C 1
ATOM 3727 O O . PRO B 1 97 ? 5.961 -47.062 -15.719 1 60.22 97 PRO B O 1
ATOM 3730 N N . ASN B 1 98 ? 6.375 -49.062 -14.711 1 59 98 ASN B N 1
ATOM 3731 C CA . ASN B 1 98 ? 5.418 -49.75 -15.562 1 59 98 ASN B CA 1
ATOM 3732 C C . ASN B 1 98 ? 3.982 -49.344 -15.234 1 59 98 ASN B C 1
ATOM 3734 O O . ASN B 1 98 ? 3.158 -49.188 -16.141 1 59 98 ASN B O 1
ATOM 3738 N N . ILE B 1 99 ? 3.729 -49.125 -14.016 1 58.53 99 ILE B N 1
ATOM 3739 C CA . ILE B 1 99 ? 2.391 -48.75 -13.586 1 58.53 99 ILE B CA 1
ATOM 3740 C C . ILE B 1 99 ? 2.096 -47.312 -14.078 1 58.53 99 ILE B C 1
ATOM 3742 O O . ILE B 1 99 ? 1.01 -47.062 -14.594 1 58.53 99 ILE B O 1
ATOM 3746 N N . LEU B 1 100 ? 3.084 -46.531 -13.883 1 62.84 100 LEU B N 1
ATOM 3747 C CA . LEU B 1 100 ? 2.916 -45.156 -14.273 1 62.84 100 LEU B CA 1
ATOM 3748 C C . LEU B 1 100 ? 2.748 -45.031 -15.789 1 62.84 100 LEU B C 1
ATOM 3750 O O . LEU B 1 100 ? 1.96 -44.219 -16.266 1 62.84 100 LEU B O 1
ATOM 3754 N N . LYS B 1 101 ? 3.514 -45.844 -16.5 1 62.81 101 LYS B N 1
ATOM 3755 C CA . LYS B 1 101 ? 3.416 -45.875 -17.953 1 62.81 101 LYS B CA 1
ATOM 3756 C C . LYS B 1 101 ? 1.99 -46.156 -18.422 1 62.81 101 LYS B C 1
ATOM 3758 O O . LYS B 1 101 ? 1.454 -45.5 -19.297 1 62.81 101 LYS B O 1
ATOM 3763 N N . GLY B 1 102 ? 1.353 -47.156 -17.75 1 59.06 102 GLY B N 1
ATOM 3764 C CA . GLY B 1 102 ? -0.001 -47.531 -18.125 1 59.06 102 GLY B CA 1
ATOM 3765 C C . GLY B 1 102 ? -1.026 -46.469 -17.812 1 59.06 102 GLY B C 1
ATOM 3766 O O . GLY B 1 102 ? -1.876 -46.156 -18.656 1 59.06 102 GLY B O 1
ATOM 3767 N N . ILE B 1 103 ? -0.92 -45.875 -16.766 1 61.56 103 ILE B N 1
ATOM 3768 C CA . ILE B 1 103 ? -1.908 -44.906 -16.297 1 61.56 103 ILE B CA 1
ATOM 3769 C C . ILE B 1 103 ? -1.764 -43.625 -17.094 1 61.56 103 ILE B C 1
ATOM 3771 O O . ILE B 1 103 ? -2.756 -43.062 -17.562 1 61.56 103 ILE B O 1
ATOM 3775 N N . ILE B 1 104 ? -0.501 -43.156 -17.188 1 63.75 104 ILE B N 1
ATOM 3776 C CA . ILE B 1 104 ? -0.243 -41.906 -17.859 1 63.75 104 ILE B CA 1
ATOM 3777 C C . ILE B 1 104 ? -0.643 -42 -19.328 1 63.75 104 ILE B C 1
ATOM 3779 O O . ILE B 1 104 ? -1.208 -41.062 -19.906 1 63.75 104 ILE B O 1
ATOM 3783 N N . LEU B 1 105 ? -0.417 -43.219 -19.891 1 65.25 105 LEU B N 1
ATOM 3784 C CA . LEU B 1 105 ? -0.766 -43.406 -21.297 1 65.25 105 LEU B CA 1
ATOM 3785 C C . LEU B 1 105 ? -2.279 -43.375 -21.484 1 65.25 105 LEU B C 1
ATOM 3787 O O . LEU B 1 105 ? -2.77 -42.812 -22.469 1 65.25 105 LEU B O 1
ATOM 3791 N N . ARG B 1 106 ? -2.961 -44 -20.578 1 63.41 106 ARG B N 1
ATOM 3792 C CA . ARG B 1 106 ? -4.418 -43.969 -20.688 1 63.41 106 ARG B CA 1
ATOM 3793 C C . ARG B 1 106 ? -4.965 -42.562 -20.547 1 63.41 106 ARG B C 1
ATOM 3795 O O . ARG B 1 106 ? -5.875 -42.156 -21.281 1 63.41 106 ARG B O 1
ATOM 3802 N N . ARG B 1 107 ? -4.414 -41.844 -19.688 1 65.62 107 ARG B N 1
ATOM 3803 C CA . ARG B 1 107 ? -4.875 -40.469 -19.469 1 65.62 107 ARG B CA 1
ATOM 3804 C C . ARG B 1 107 ? -4.516 -39.562 -20.656 1 65.62 107 ARG B C 1
ATOM 3806 O O . ARG B 1 107 ? -5.309 -38.719 -21.062 1 65.62 107 ARG B O 1
ATOM 3813 N N . LEU B 1 108 ? -3.314 -39.75 -21.031 1 67.75 108 LEU B N 1
ATOM 3814 C CA . LEU B 1 108 ? -2.865 -38.969 -22.172 1 67.75 108 LEU B CA 1
ATOM 3815 C C . LEU B 1 108 ? -3.74 -39.25 -23.391 1 67.75 108 LEU B C 1
ATOM 3817 O O . LEU B 1 108 ? -4.121 -38.312 -24.109 1 67.75 108 LEU B O 1
ATOM 3821 N N . THR B 1 109 ? -4.039 -40.5 -23.562 1 65.81 109 THR B N 1
ATOM 3822 C CA . THR B 1 109 ? -4.863 -40.875 -24.719 1 65.81 109 THR B CA 1
ATOM 3823 C C . THR B 1 109 ? -6.258 -40.281 -24.594 1 65.81 109 THR B C 1
ATOM 3825 O O . THR B 1 109 ? -6.82 -39.781 -25.578 1 65.81 109 THR B O 1
ATOM 3828 N N . ALA B 1 110 ? -6.727 -40.312 -23.375 1 68.06 110 ALA B N 1
ATOM 3829 C CA . ALA B 1 110 ? -8.047 -39.719 -23.141 1 68.06 110 ALA B CA 1
ATOM 3830 C C . ALA B 1 110 ? -8.031 -38.219 -23.359 1 68.06 110 ALA B C 1
ATOM 3832 O O . ALA B 1 110 ? -8.953 -37.656 -23.953 1 68.06 110 ALA B O 1
ATOM 3833 N N . GLN B 1 111 ? -7.059 -37.531 -22.891 1 71.5 111 GLN B N 1
ATOM 3834 C CA . GLN B 1 111 ? -6.957 -36.094 -23.031 1 71.5 111 GLN B CA 1
ATOM 3835 C C . GLN B 1 111 ? -6.773 -35.688 -24.484 1 71.5 111 GLN B C 1
ATOM 3837 O O . GLN B 1 111 ? -7.344 -34.688 -24.938 1 71.5 111 GLN B O 1
ATOM 3842 N N . VAL B 1 112 ? -5.938 -36.406 -25.172 1 68.31 112 VAL B N 1
ATOM 3843 C CA . VAL B 1 112 ? -5.68 -36.094 -26.578 1 68.31 112 VAL B CA 1
ATOM 3844 C C . VAL B 1 112 ? -6.945 -36.344 -27.391 1 68.31 112 VAL B C 1
ATOM 3846 O O . VAL B 1 112 ? -7.254 -35.594 -28.312 1 68.31 112 VAL B O 1
ATOM 3849 N N . ALA B 1 113 ? -7.621 -37.406 -27 1 68.69 113 ALA B N 1
ATOM 3850 C CA . ALA B 1 113 ? -8.867 -37.719 -27.703 1 68.69 113 ALA B CA 1
ATOM 3851 C C . ALA B 1 113 ? -9.875 -36.594 -27.516 1 68.69 113 ALA B C 1
ATOM 3853 O O . ALA B 1 113 ? -10.578 -36.219 -28.469 1 68.69 113 ALA B O 1
ATOM 3854 N N . ASN B 1 114 ? -9.906 -36.094 -26.312 1 70.44 114 ASN B N 1
ATOM 3855 C CA . ASN B 1 114 ? -10.82 -34.969 -26.047 1 70.44 114 ASN B CA 1
ATOM 3856 C C . ASN B 1 114 ? -10.391 -33.719 -26.766 1 70.44 114 ASN B C 1
ATOM 3858 O O . ASN B 1 114 ? -11.234 -32.938 -27.219 1 70.44 114 ASN B O 1
ATOM 3862 N N . LEU B 1 115 ? -9.102 -33.5 -26.844 1 71.31 115 LEU B N 1
ATOM 3863 C CA . LEU B 1 115 ? -8.562 -32.312 -27.484 1 71.31 115 LEU B CA 1
ATOM 3864 C C . LEU B 1 115 ? -8.75 -32.375 -29 1 71.31 115 LEU B C 1
ATOM 3866 O O . LEU B 1 115 ? -8.977 -31.344 -29.641 1 71.31 115 LEU B O 1
ATOM 3870 N N . THR B 1 116 ? -8.688 -33.688 -29.578 1 62.25 116 THR B N 1
ATOM 3871 C CA . THR B 1 116 ? -8.734 -33.875 -31.016 1 62.25 116 THR B CA 1
ATOM 3872 C C . THR B 1 116 ? -10.172 -34.094 -31.484 1 62.25 116 THR B C 1
ATOM 3874 O O . THR B 1 116 ? -10.438 -34.125 -32.688 1 62.25 116 THR B O 1
ATOM 3877 N N . ALA B 1 117 ? -11.055 -34.438 -30.562 1 61.91 117 ALA B N 1
ATOM 3878 C CA . ALA B 1 117 ? -12.391 -34.875 -30.969 1 61.91 117 ALA B CA 1
ATOM 3879 C C . ALA B 1 117 ? -12.961 -33.938 -32.031 1 61.91 117 ALA B C 1
ATOM 3881 O O . ALA B 1 117 ? -13.562 -34.406 -33 1 61.91 117 ALA B O 1
ATOM 3882 N N . ASP B 1 118 ? -12.812 -32.656 -31.891 1 57.06 118 ASP B N 1
ATOM 3883 C CA . ASP B 1 118 ? -13.492 -31.797 -32.875 1 57.06 118 ASP B CA 1
ATOM 3884 C C . ASP B 1 118 ? -12.523 -30.812 -33.5 1 57.06 118 ASP B C 1
ATOM 3886 O O . ASP B 1 118 ? -12.938 -29.828 -34.094 1 57.06 118 ASP B O 1
ATOM 3890 N N . LYS B 1 119 ? -11.305 -31.203 -33.406 1 59.09 119 LYS B N 1
ATOM 3891 C CA . LYS B 1 119 ? -10.414 -30.188 -33.969 1 59.09 119 LYS B CA 1
ATOM 3892 C C . LYS B 1 119 ? -9.398 -30.828 -34.906 1 59.09 119 LY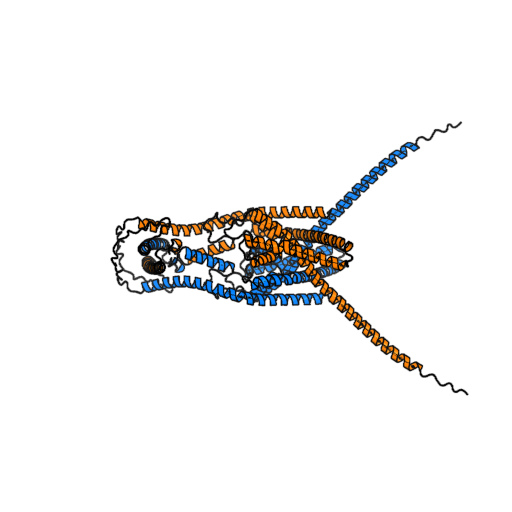S B C 1
ATOM 3894 O O . LYS B 1 119 ? -8.922 -31.938 -34.656 1 59.09 119 LYS B O 1
ATOM 3899 N N . ASP B 1 120 ? -9.359 -30.406 -36.188 1 53.12 120 ASP B N 1
ATOM 3900 C CA . ASP B 1 120 ? -8.406 -30.891 -37.188 1 53.12 120 ASP B CA 1
ATOM 3901 C C . ASP B 1 120 ? -6.984 -30.453 -36.844 1 53.12 120 ASP B C 1
ATOM 3903 O O . ASP B 1 120 ? -6.02 -31.125 -37.188 1 53.12 120 ASP B O 1
ATOM 3907 N N . CYS B 1 121 ? -6.891 -29.25 -36.094 1 51.38 121 CYS B N 1
ATOM 3908 C CA . CYS B 1 121 ? -5.578 -28.703 -35.75 1 51.38 121 CYS B CA 1
ATOM 3909 C C . CYS B 1 121 ? -5.516 -28.297 -34.281 1 51.38 121 CYS B C 1
ATOM 3911 O O . CYS B 1 121 ? -6.469 -27.719 -33.75 1 51.38 121 CYS B O 1
ATOM 3913 N N . ILE B 1 122 ? -4.574 -28.906 -33.656 1 60.16 122 ILE B N 1
ATOM 3914 C CA . ILE B 1 122 ? -4.367 -28.547 -32.25 1 60.16 122 ILE B CA 1
ATOM 3915 C C . ILE B 1 122 ? -3.129 -27.672 -32.125 1 60.16 122 ILE B C 1
ATOM 3917 O O . ILE B 1 122 ? -2.094 -27.938 -32.719 1 60.16 122 ILE B O 1
ATOM 3921 N N . GLU B 1 123 ? -3.273 -26.547 -31.516 1 61.81 123 GLU B N 1
ATOM 3922 C CA . GLU B 1 123 ? -2.152 -25.641 -31.266 1 61.81 123 GLU B CA 1
ATOM 3923 C C . GLU B 1 123 ? -1.102 -26.312 -30.375 1 61.81 123 GLU B C 1
ATOM 3925 O O . GLU B 1 123 ? -1.433 -27.125 -29.516 1 61.81 123 GLU B O 1
ATOM 3930 N N . ASP B 1 124 ? 0.172 -25.984 -30.562 1 61.12 124 ASP B N 1
ATOM 3931 C CA . ASP B 1 124 ? 1.307 -26.547 -29.828 1 61.12 124 ASP B CA 1
ATOM 3932 C C . ASP B 1 124 ? 1.144 -26.359 -28.328 1 61.12 124 ASP B C 1
ATOM 3934 O O . ASP B 1 124 ? 1.453 -27.266 -27.547 1 61.12 124 ASP B O 1
ATOM 3938 N N . ASP B 1 125 ? 0.588 -25.219 -27.969 1 64.38 125 ASP B N 1
ATOM 3939 C CA . ASP B 1 125 ? 0.524 -24.891 -26.547 1 64.38 125 ASP B CA 1
ATOM 3940 C C . ASP B 1 125 ? -0.593 -25.672 -25.859 1 64.38 125 ASP B C 1
ATOM 3942 O O . ASP B 1 125 ? -0.627 -25.766 -24.625 1 64.38 125 ASP B O 1
ATOM 3946 N N . ASP B 1 126 ? -1.407 -26.344 -26.672 1 66.88 126 ASP B N 1
ATOM 3947 C CA . ASP B 1 126 ? -2.527 -27.078 -26.094 1 66.88 126 ASP B CA 1
ATOM 3948 C C . ASP B 1 126 ? -2.191 -28.562 -25.953 1 66.88 126 ASP B C 1
ATOM 3950 O O . ASP B 1 126 ? -2.967 -29.328 -25.375 1 66.88 126 ASP B O 1
ATOM 3954 N N . ILE B 1 127 ? -1.035 -28.938 -26.453 1 66.12 127 ILE B N 1
ATOM 3955 C CA . ILE B 1 127 ? -0.623 -30.328 -26.375 1 66.12 127 ILE B CA 1
ATOM 3956 C C . ILE B 1 127 ? -0.093 -30.641 -24.969 1 66.12 127 ILE B C 1
ATOM 3958 O O . ILE B 1 127 ? 0.738 -29.891 -24.438 1 66.12 127 ILE B O 1
ATOM 3962 N N . PRO B 1 128 ? -0.747 -31.547 -24.25 1 68.81 128 PRO B N 1
ATOM 3963 C CA . PRO B 1 128 ? -0.296 -31.906 -22.891 1 68.81 128 PRO B CA 1
ATOM 3964 C C . PRO B 1 128 ? 1.094 -32.531 -22.891 1 68.81 128 PRO B C 1
ATOM 3966 O O . PRO B 1 128 ? 1.219 -33.75 -22.922 1 68.81 128 PRO B O 1
ATOM 3969 N N . VAL B 1 129 ? 2.137 -31.609 -22.859 1 63.78 129 VAL B N 1
ATOM 3970 C CA . VAL B 1 129 ? 3.516 -32.062 -22.984 1 63.78 129 VAL B CA 1
ATOM 3971 C C . VAL B 1 129 ? 4.211 -31.984 -21.625 1 63.78 129 VAL B C 1
ATOM 3973 O O . VAL B 1 129 ? 5.25 -32.594 -21.406 1 63.78 129 VAL B O 1
ATOM 3976 N N . LEU B 1 130 ? 3.555 -31.375 -20.703 1 69.69 130 LEU B N 1
ATOM 3977 C CA . LEU B 1 130 ? 4.223 -31.125 -19.422 1 69.69 130 LEU B CA 1
ATOM 3978 C C . LEU B 1 130 ? 3.869 -32.219 -18.406 1 69.69 130 LEU B C 1
ATOM 3980 O O . LEU B 1 130 ? 2.691 -32.469 -18.156 1 69.69 130 LEU B O 1
ATOM 3984 N N . ILE B 1 131 ? 4.875 -32.938 -17.953 1 71 131 ILE B N 1
ATOM 3985 C CA . ILE B 1 131 ? 4.719 -33.938 -16.906 1 71 131 ILE B CA 1
ATOM 3986 C C . ILE B 1 131 ? 5.41 -33.438 -15.633 1 71 131 ILE B C 1
ATOM 3988 O O . ILE B 1 131 ? 6.602 -33.125 -15.648 1 71 131 ILE B O 1
ATOM 3992 N N . MET B 1 132 ? 4.641 -33.219 -14.68 1 73.12 132 MET B N 1
ATOM 3993 C CA . MET B 1 132 ? 5.215 -32.719 -13.43 1 73.12 132 MET B CA 1
ATOM 3994 C C . MET B 1 132 ? 4.562 -33.375 -12.227 1 73.12 132 MET B C 1
ATOM 3996 O O . MET B 1 132 ? 3.469 -33.938 -12.344 1 73.12 132 MET B O 1
ATOM 4000 N N . SER B 1 133 ? 5.391 -33.469 -11.133 1 71.25 133 SER B N 1
ATOM 4001 C CA . SER B 1 133 ? 4.84 -33.938 -9.859 1 71.25 133 SER B CA 1
ATOM 4002 C C . SER B 1 133 ? 4.074 -32.812 -9.156 1 71.25 133 SER B C 1
ATOM 4004 O O . SER B 1 133 ? 4.18 -31.641 -9.547 1 71.25 133 SER B O 1
ATOM 4006 N N . ARG B 1 134 ? 3.232 -33.188 -8.234 1 70.19 134 ARG B N 1
ATOM 4007 C CA . ARG B 1 134 ? 2.48 -32.188 -7.461 1 70.19 134 ARG B CA 1
ATOM 4008 C C . ARG B 1 134 ? 3.418 -31.219 -6.754 1 70.19 134 ARG B C 1
ATOM 4010 O O . ARG B 1 134 ? 3.17 -30.016 -6.742 1 70.19 134 ARG B O 1
ATOM 4017 N N . ARG B 1 135 ? 4.426 -31.75 -6.219 1 72.94 135 ARG B N 1
ATOM 4018 C CA . ARG B 1 135 ? 5.375 -30.906 -5.492 1 72.94 135 ARG B CA 1
ATOM 4019 C C . ARG B 1 135 ? 6.066 -29.922 -6.43 1 72.94 135 ARG B C 1
ATOM 4021 O O . ARG B 1 135 ? 6.273 -28.766 -6.078 1 72.94 135 ARG B O 1
ATOM 4028 N N . GLN B 1 136 ? 6.438 -30.453 -7.609 1 75.31 136 GLN B N 1
ATOM 4029 C CA . GLN B 1 136 ? 7.055 -29.578 -8.594 1 75.31 136 GLN B CA 1
ATOM 4030 C C . GLN B 1 136 ? 6.082 -28.484 -9.047 1 75.31 136 GLN B C 1
ATOM 4032 O O . GLN B 1 136 ? 6.473 -27.328 -9.219 1 75.31 136 GLN B O 1
ATOM 4037 N N . PHE B 1 137 ? 4.887 -28.953 -9.227 1 75.25 137 PHE B N 1
ATOM 4038 C CA . PHE B 1 137 ? 3.848 -28.016 -9.625 1 75.25 137 PHE B CA 1
ATOM 4039 C C . PHE B 1 137 ? 3.65 -26.938 -8.562 1 75.25 137 PHE B C 1
ATOM 4041 O O . PHE B 1 137 ? 3.627 -25.75 -8.875 1 75.25 137 PHE B O 1
ATOM 4048 N N . GLU B 1 138 ? 3.598 -27.375 -7.332 1 74.56 138 GLU B N 1
ATOM 4049 C CA . GLU B 1 138 ? 3.42 -26.438 -6.227 1 74.56 138 GLU B CA 1
ATOM 4050 C C . GLU B 1 138 ? 4.621 -25.5 -6.102 1 74.56 138 GLU B C 1
ATOM 4052 O O . GLU B 1 138 ? 4.465 -24.328 -5.762 1 74.56 138 GLU B O 1
ATOM 4057 N N . ARG B 1 139 ? 5.715 -26.047 -6.336 1 75.5 139 ARG B N 1
ATOM 4058 C CA . ARG B 1 139 ? 6.918 -25.219 -6.281 1 75.5 139 ARG B CA 1
ATOM 4059 C C . ARG B 1 139 ? 6.891 -24.141 -7.352 1 75.5 139 ARG B C 1
ATOM 4061 O O . ARG B 1 139 ? 7.262 -22.984 -7.09 1 75.5 139 ARG B O 1
ATOM 4068 N N . HIS B 1 140 ? 6.387 -24.547 -8.484 1 73.38 140 HIS B N 1
ATOM 4069 C CA . HIS B 1 140 ? 6.301 -23.578 -9.57 1 73.38 140 HIS B CA 1
ATOM 4070 C C . HIS B 1 140 ? 5.281 -22.484 -9.25 1 73.38 140 HIS B C 1
ATOM 4072 O O . HIS B 1 140 ? 5.516 -21.312 -9.531 1 73.38 140 HIS B O 1
ATOM 4078 N N . ILE B 1 141 ? 4.238 -22.891 -8.664 1 73.56 141 ILE B N 1
ATOM 4079 C CA . ILE B 1 141 ? 3.193 -21.953 -8.297 1 73.56 141 ILE B CA 1
ATOM 4080 C C . ILE B 1 141 ? 3.717 -21 -7.223 1 73.56 141 ILE B C 1
ATOM 4082 O O . ILE B 1 141 ? 3.479 -19.781 -7.285 1 73.56 141 ILE B O 1
ATOM 4086 N N . ARG B 1 142 ? 4.426 -21.531 -6.289 1 72.94 142 ARG B N 1
ATOM 4087 C CA . ARG B 1 142 ? 4.973 -20.719 -5.211 1 72.94 142 ARG B CA 1
ATOM 4088 C C . ARG B 1 142 ? 6 -19.734 -5.742 1 72.94 142 ARG B C 1
ATOM 4090 O O . ARG B 1 142 ? 6.02 -18.562 -5.324 1 72.94 142 ARG B O 1
ATOM 4097 N N . GLU B 1 143 ? 6.801 -20.25 -6.57 1 73.19 143 GLU B N 1
ATOM 4098 C CA . GLU B 1 143 ? 7.824 -19.391 -7.141 1 73.19 143 GLU B CA 1
ATOM 4099 C C . GLU B 1 143 ? 7.199 -18.281 -7.988 1 73.19 143 GLU B C 1
ATOM 4101 O O . GLU B 1 143 ? 7.656 -17.141 -7.961 1 73.19 143 GLU B O 1
ATOM 4106 N N . ALA B 1 144 ? 6.172 -18.719 -8.734 1 71.69 144 ALA B N 1
ATOM 4107 C CA . ALA B 1 144 ? 5.457 -17.719 -9.523 1 71.69 144 ALA B CA 1
ATOM 4108 C C . ALA B 1 144 ? 4.77 -16.703 -8.617 1 71.69 144 ALA B C 1
ATOM 4110 O O . ALA B 1 144 ? 4.742 -15.5 -8.93 1 71.69 144 ALA B O 1
ATOM 4111 N N . TYR B 1 145 ? 4.332 -17.141 -7.531 1 71.25 145 TYR B N 1
ATOM 4112 C CA . TYR B 1 145 ? 3.67 -16.266 -6.566 1 71.25 145 TYR B CA 1
ATOM 4113 C C . TYR B 1 145 ? 4.656 -15.266 -5.961 1 71.25 145 TYR B C 1
ATOM 4115 O O . TYR B 1 145 ? 4.359 -14.078 -5.848 1 71.25 145 TYR B O 1
ATOM 4123 N N . VAL B 1 146 ? 5.758 -15.82 -5.594 1 68.5 146 VAL B N 1
ATOM 4124 C CA . VAL B 1 146 ? 6.773 -14.969 -4.988 1 68.5 146 VAL B CA 1
ATOM 4125 C C . VAL B 1 146 ? 7.27 -13.953 -6.016 1 68.5 146 VAL B C 1
ATOM 4127 O O . VAL B 1 146 ? 7.492 -12.781 -5.684 1 68.5 146 VAL B O 1
ATOM 4130 N N . ALA B 1 147 ? 7.383 -14.422 -7.23 1 67.31 147 ALA B N 1
ATOM 4131 C CA . ALA B 1 147 ? 7.785 -13.516 -8.305 1 67.31 147 ALA B CA 1
ATOM 4132 C C . ALA B 1 147 ? 6.75 -12.414 -8.508 1 67.31 147 ALA B C 1
ATOM 4134 O O . ALA B 1 147 ? 7.105 -11.25 -8.703 1 67.31 147 ALA B O 1
ATOM 4135 N N . GLY B 1 148 ? 5.555 -12.812 -8.438 1 66.69 148 GLY B N 1
ATOM 4136 C CA . GLY B 1 148 ? 4.473 -11.852 -8.586 1 66.69 148 GLY B CA 1
ATOM 4137 C C . GLY B 1 148 ? 4.418 -10.836 -7.457 1 66.69 148 GLY B C 1
ATOM 4138 O O . GLY B 1 148 ? 4.16 -9.656 -7.691 1 66.69 148 GLY B O 1
ATOM 4139 N N . GLN B 1 149 ? 4.703 -11.32 -6.27 1 64.56 149 GLN B N 1
ATOM 4140 C CA . GLN B 1 149 ? 4.699 -10.43 -5.113 1 64.56 149 GLN B CA 1
ATOM 4141 C C . GLN B 1 149 ? 5.805 -9.383 -5.219 1 64.56 149 GLN B C 1
ATOM 4143 O O . GLN B 1 149 ? 5.676 -8.281 -4.68 1 64.56 149 GLN B O 1
ATOM 4148 N N . ARG B 1 150 ? 6.816 -9.82 -5.926 1 60.47 150 ARG B N 1
ATOM 4149 C CA . ARG B 1 150 ? 7.945 -8.914 -6.074 1 60.47 150 ARG B CA 1
ATOM 4150 C C . ARG B 1 150 ? 7.812 -8.07 -7.34 1 60.47 150 ARG B C 1
ATOM 4152 O O . ARG B 1 150 ? 8.781 -7.465 -7.793 1 60.47 150 ARG B O 1
ATOM 4159 N N . GLY B 1 151 ? 6.613 -8.188 -7.984 1 60.72 151 GLY B N 1
ATOM 4160 C CA . GLY B 1 151 ? 6.293 -7.312 -9.102 1 60.72 151 GLY B CA 1
ATOM 4161 C C . GLY B 1 151 ? 6.676 -7.895 -10.445 1 60.72 151 GLY B C 1
ATOM 4162 O O . GLY B 1 151 ? 6.703 -7.184 -11.453 1 60.72 151 GLY B O 1
ATOM 4163 N N . MET B 1 152 ? 7.113 -9.117 -10.43 1 63.38 152 MET B N 1
ATOM 4164 C CA . MET B 1 152 ? 7.5 -9.742 -11.688 1 63.38 152 MET B CA 1
ATOM 4165 C C . MET B 1 152 ? 6.328 -10.5 -12.305 1 63.38 152 MET B C 1
ATOM 4167 O O . MET B 1 152 ? 5.461 -11 -11.586 1 63.38 152 MET B O 1
ATOM 4171 N N . ASP B 1 153 ? 6.18 -10.367 -13.602 1 62.75 153 ASP B N 1
ATOM 4172 C CA . ASP B 1 153 ? 5.172 -11.18 -14.273 1 62.75 153 ASP B CA 1
ATOM 4173 C C . ASP B 1 153 ? 5.535 -12.664 -14.227 1 62.75 153 ASP B C 1
ATOM 4175 O O . ASP B 1 153 ? 6.566 -13.07 -14.773 1 62.75 153 ASP B O 1
ATOM 4179 N N . PRO B 1 154 ? 4.801 -13.336 -13.477 1 63.06 154 PRO B N 1
ATOM 4180 C CA . PRO B 1 154 ? 5.145 -14.758 -13.344 1 63.06 154 PRO B CA 1
ATOM 4181 C C . PRO B 1 154 ? 5.145 -15.492 -14.68 1 63.06 154 PRO B C 1
ATOM 4183 O O . PRO B 1 154 ? 5.766 -16.547 -14.812 1 63.06 154 PRO B O 1
ATOM 4186 N N . MET B 1 155 ? 4.438 -14.867 -15.641 1 60.94 155 MET B N 1
ATOM 4187 C CA . MET B 1 155 ? 4.309 -15.547 -16.922 1 60.94 155 MET B CA 1
ATOM 4188 C C . MET B 1 155 ? 5.395 -15.102 -17.891 1 60.94 155 MET B C 1
ATOM 4190 O O . MET B 1 155 ? 5.523 -15.656 -18.984 1 60.94 155 MET B O 1
ATOM 4194 N N . SER B 1 156 ? 6.145 -14.148 -17.5 1 58.09 156 SER B N 1
ATOM 4195 C CA . SER B 1 156 ? 7.094 -13.609 -18.469 1 58.09 156 SER B CA 1
ATOM 4196 C C . SER B 1 156 ? 8.281 -14.547 -18.656 1 58.09 156 SER B C 1
ATOM 4198 O O . SER B 1 156 ? 8.859 -15.031 -17.688 1 58.09 156 SER B O 1
ATOM 4200 N N . THR B 1 157 ? 8.406 -15.211 -19.781 1 53.47 157 THR B N 1
ATOM 4201 C CA . THR B 1 157 ? 9.461 -16.125 -20.172 1 53.47 157 THR B CA 1
ATOM 4202 C C . THR B 1 157 ? 10.781 -15.391 -20.359 1 53.47 157 THR B C 1
ATOM 4204 O O . THR B 1 157 ? 11.836 -16.016 -20.484 1 53.47 157 THR B O 1
ATOM 4207 N N . ASP B 1 158 ? 10.844 -14.117 -20.562 1 49.81 158 ASP B N 1
ATOM 4208 C CA . ASP B 1 158 ? 12.07 -13.406 -20.906 1 49.81 158 ASP B CA 1
ATOM 4209 C C . ASP B 1 158 ? 12.547 -12.523 -19.766 1 49.81 158 ASP B C 1
ATOM 4211 O O . ASP B 1 158 ? 11.75 -11.789 -19.172 1 49.81 158 ASP B O 1
ATOM 4215 N N . THR B 1 159 ? 13.68 -12.945 -19.141 1 53 159 THR B N 1
ATOM 4216 C CA . THR B 1 159 ? 14.328 -12.141 -18.109 1 53 159 THR B CA 1
ATOM 4217 C C . THR B 1 159 ? 14.297 -10.656 -18.469 1 53 159 THR B C 1
ATOM 4219 O O . THR B 1 159 ? 14.242 -9.805 -17.594 1 53 159 THR B O 1
ATOM 4222 N N . ASN B 1 160 ? 14.477 -10.391 -19.781 1 50.59 160 ASN B N 1
ATOM 4223 C CA . ASN B 1 160 ? 14.68 -9.023 -20.25 1 50.59 160 ASN B CA 1
ATOM 4224 C C . ASN B 1 160 ? 13.352 -8.32 -20.531 1 50.59 160 ASN B C 1
ATOM 4226 O O . ASN B 1 160 ? 13.328 -7.133 -20.844 1 50.59 160 ASN B O 1
ATOM 4230 N N . SER B 1 161 ? 12.289 -9.125 -20.578 1 53.31 161 SER B N 1
ATOM 4231 C CA . SER B 1 161 ? 11.062 -8.531 -21.094 1 53.31 161 SER B CA 1
ATOM 4232 C C . SER B 1 161 ? 10.398 -7.637 -20.047 1 53.31 161 SER B C 1
ATOM 4234 O O . SER B 1 161 ? 9.656 -6.719 -20.391 1 53.31 161 SER B O 1
ATOM 4236 N N . SER B 1 162 ? 10.68 -7.949 -18.766 1 60.88 162 SER B N 1
ATOM 4237 C CA . SER B 1 162 ? 10.031 -7.043 -17.828 1 60.88 162 SER B CA 1
ATOM 4238 C C . SER B 1 162 ? 11.039 -6.109 -17.172 1 60.88 162 SER B C 1
ATOM 4240 O O . SER B 1 162 ? 12.102 -6.551 -16.719 1 60.88 162 SER B O 1
ATOM 4242 N N . PRO B 1 163 ? 10.93 -4.832 -17.578 1 66.12 163 PRO B N 1
ATOM 4243 C CA . PRO B 1 163 ? 11.844 -3.895 -16.922 1 66.12 163 PRO B CA 1
ATOM 4244 C C . PRO B 1 163 ? 12.008 -4.172 -15.43 1 66.12 163 PRO B C 1
ATOM 4246 O O . PRO B 1 163 ? 11.07 -4.648 -14.781 1 66.12 163 PRO B O 1
ATOM 4249 N N . PRO B 1 164 ? 13.383 -4.098 -15.07 1 73.88 164 PRO B N 1
ATOM 4250 C CA . PRO B 1 164 ? 13.617 -4.285 -13.641 1 73.88 164 PRO B CA 1
ATOM 4251 C C . PRO B 1 164 ? 12.727 -3.396 -12.773 1 73.88 164 PRO B C 1
ATOM 4253 O O . PRO B 1 164 ? 12.438 -2.26 -13.148 1 73.88 164 PRO B O 1
ATOM 4256 N N . GLN B 1 165 ? 12.234 -3.936 -11.727 1 77.25 165 GLN B N 1
ATOM 4257 C CA . GLN B 1 165 ? 11.375 -3.191 -10.812 1 77.25 165 GLN B CA 1
ATOM 4258 C C . GLN B 1 165 ? 12.156 -2.094 -10.094 1 77.25 165 GLN B C 1
ATOM 4260 O O . GLN B 1 165 ? 11.602 -1.049 -9.75 1 77.25 165 GLN B O 1
ATOM 4265 N N . TRP B 1 166 ? 13.492 -2.432 -9.938 1 85.94 166 TRP B N 1
ATOM 4266 C CA . TRP B 1 166 ? 14.305 -1.461 -9.211 1 85.94 166 TRP B CA 1
ATOM 4267 C C . TRP B 1 166 ? 15.25 -0.73 -10.156 1 85.94 166 TRP B C 1
ATOM 4269 O O . TRP B 1 166 ? 16.422 -0.537 -9.844 1 85.94 166 TRP B O 1
ATOM 4279 N N . SER B 1 167 ? 14.695 -0.382 -11.352 1 83.5 167 SER B N 1
ATOM 4280 C CA . SER B 1 167 ? 15.43 0.545 -12.203 1 83.5 167 SER B CA 1
ATOM 4281 C C . SER B 1 167 ? 15.57 1.913 -11.547 1 83.5 167 SER B C 1
ATOM 4283 O O . SER B 1 167 ? 14.883 2.209 -10.57 1 83.5 167 SER B O 1
ATOM 4285 N N . PHE B 1 168 ? 16.484 2.697 -12.07 1 87.56 168 PHE B N 1
ATOM 4286 C CA . PHE B 1 168 ? 16.703 3.996 -11.445 1 87.56 168 PHE B CA 1
ATOM 4287 C C . PHE B 1 168 ? 15.43 4.824 -11.438 1 87.56 168 PHE B C 1
ATOM 4289 O O . PHE B 1 168 ? 15.078 5.418 -10.414 1 87.56 168 PHE B O 1
ATOM 4296 N N . SER B 1 169 ? 14.766 4.871 -12.578 1 85.56 169 SER B N 1
ATOM 4297 C CA . SER B 1 169 ? 13.531 5.648 -12.664 1 85.56 169 SER B CA 1
ATOM 4298 C C . SER B 1 169 ? 12.477 5.125 -11.688 1 85.56 169 SER B C 1
ATOM 4300 O O . SER B 1 169 ? 11.781 5.906 -11.039 1 85.56 169 SER B O 1
ATOM 4302 N N . SER B 1 170 ? 12.391 3.812 -11.547 1 86.62 170 SER B N 1
ATOM 4303 C CA . SER B 1 170 ? 11.43 3.211 -10.633 1 86.62 170 SER B CA 1
ATOM 4304 C C . SER B 1 170 ? 11.82 3.445 -9.18 1 86.62 170 SER B C 1
ATOM 4306 O O . SER B 1 170 ? 10.961 3.635 -8.32 1 86.62 170 SER B O 1
ATOM 4308 N N . ALA B 1 171 ? 13.133 3.424 -8.977 1 91.56 171 ALA B N 1
ATOM 4309 C CA . ALA B 1 171 ? 13.625 3.664 -7.621 1 91.56 171 ALA B CA 1
ATOM 4310 C C . ALA B 1 171 ? 13.344 5.098 -7.184 1 91.56 171 ALA B C 1
ATOM 4312 O O . ALA B 1 171 ? 13.039 5.348 -6.016 1 91.56 171 ALA B O 1
ATOM 4313 N N . VAL B 1 172 ? 13.438 5.98 -8.125 1 91.88 172 VAL B N 1
ATOM 4314 C CA . VAL B 1 172 ? 13.133 7.375 -7.828 1 91.88 172 VAL B CA 1
ATOM 4315 C C . VAL B 1 172 ? 11.641 7.523 -7.52 1 91.88 172 VAL B C 1
ATOM 4317 O O . VAL B 1 172 ? 11.266 8.234 -6.582 1 91.88 172 VAL B O 1
ATOM 4320 N N . GLY B 1 173 ? 10.875 6.852 -8.328 1 90.38 173 GLY B N 1
ATOM 4321 C CA . GLY B 1 173 ? 9.445 6.848 -8.055 1 90.38 173 GLY B CA 1
ATOM 4322 C C . GLY B 1 173 ? 9.102 6.281 -6.688 1 90.38 173 GLY B C 1
ATOM 4323 O O . GLY B 1 173 ? 8.258 6.828 -5.973 1 90.38 173 GLY B O 1
ATOM 4324 N N . PHE B 1 174 ? 9.82 5.293 -6.336 1 92.88 174 PHE B N 1
ATOM 4325 C CA . PHE B 1 174 ? 9.641 4.672 -5.031 1 92.88 174 PHE B CA 1
ATOM 4326 C C . PHE B 1 174 ? 10.016 5.641 -3.916 1 92.88 174 PHE B C 1
ATOM 4328 O O . PHE B 1 174 ? 9.289 5.77 -2.928 1 92.88 174 PHE B O 1
ATOM 4335 N N . SER B 1 175 ? 11.094 6.262 -4.094 1 95.5 175 SER B N 1
ATOM 4336 C CA . SER B 1 175 ? 11.555 7.223 -3.1 1 95.5 175 SER B CA 1
ATOM 4337 C C . SER B 1 175 ? 10.539 8.336 -2.895 1 95.5 175 SER B C 1
ATOM 4339 O O . SER B 1 175 ? 10.305 8.781 -1.766 1 95.5 175 SER B O 1
ATOM 4341 N N . LEU B 1 176 ? 9.953 8.758 -3.924 1 94 176 LEU B N 1
ATOM 4342 C CA . LEU B 1 176 ? 8.945 9.812 -3.85 1 94 176 LEU B CA 1
ATOM 4343 C C . LEU B 1 176 ? 7.711 9.328 -3.092 1 94 176 LEU B C 1
ATOM 4345 O O . LEU B 1 176 ? 7.148 10.062 -2.279 1 94 176 LEU B O 1
ATOM 4349 N N . THR B 1 177 ? 7.312 8.125 -3.322 1 93.81 177 THR B N 1
ATOM 4350 C CA . THR B 1 177 ? 6.129 7.586 -2.66 1 93.81 177 THR B CA 1
ATOM 4351 C C . THR B 1 177 ? 6.387 7.387 -1.17 1 93.81 177 THR B C 1
ATOM 4353 O O . THR B 1 177 ? 5.457 7.461 -0.36 1 93.81 177 THR B O 1
ATOM 4356 N N . VAL B 1 178 ? 7.613 7.172 -0.816 1 96.38 178 VAL B N 1
ATOM 4357 C CA . VAL B 1 178 ? 7.977 6.992 0.585 1 96.38 178 VAL B CA 1
ATOM 4358 C C . VAL B 1 178 ? 7.863 8.32 1.325 1 96.38 178 VAL B C 1
ATOM 4360 O O . VAL B 1 178 ? 7.227 8.406 2.379 1 96.38 178 VAL B O 1
ATOM 4363 N N . VAL B 1 179 ? 8.375 9.336 0.729 1 95.31 179 VAL B N 1
ATOM 4364 C CA . VAL B 1 179 ? 8.438 10.625 1.405 1 95.31 179 VAL B CA 1
ATOM 4365 C C . VAL B 1 179 ? 7.055 11.281 1.405 1 95.31 179 VAL B C 1
ATOM 4367 O O . VAL B 1 179 ? 6.711 12.016 2.33 1 95.31 179 VAL B O 1
ATOM 4370 N N . THR B 1 180 ? 6.23 10.945 0.441 1 94.06 180 THR B N 1
ATOM 4371 C CA . THR B 1 180 ? 4.883 11.492 0.369 1 94.06 180 THR B CA 1
ATOM 4372 C C . THR B 1 180 ? 3.889 10.57 1.078 1 94.06 180 THR B C 1
ATOM 4374 O O . THR B 1 180 ? 2.695 10.875 1.144 1 94.06 180 THR B O 1
ATOM 4377 N N . THR B 1 181 ? 4.32 9.438 1.547 1 94.5 181 THR B N 1
ATOM 4378 C CA . THR B 1 181 ? 3.592 8.438 2.322 1 94.5 181 THR B CA 1
ATOM 4379 C C . THR B 1 181 ? 2.479 7.812 1.489 1 94.5 181 THR B C 1
ATOM 4381 O O . THR B 1 181 ? 1.476 7.344 2.033 1 94.5 181 THR B O 1
ATOM 4384 N N . ILE B 1 182 ? 2.518 7.938 0.164 1 95 182 ILE B N 1
ATOM 4385 C CA . ILE B 1 182 ? 1.579 7.234 -0.703 1 95 182 ILE B CA 1
ATOM 4386 C C . ILE B 1 182 ? 1.746 5.727 -0.528 1 95 182 ILE B C 1
ATOM 4388 O O . ILE B 1 182 ? 0.784 5.02 -0.214 1 95 182 ILE B O 1
ATOM 4392 N N . GLY B 1 183 ? 2.977 5.18 -0.686 1 92.88 183 GLY B N 1
ATOM 4393 C CA . GLY B 1 183 ? 3.33 3.799 -0.406 1 92.88 183 GLY B CA 1
ATOM 4394 C C . GLY B 1 183 ? 2.512 2.801 -1.204 1 92.88 183 GLY B C 1
ATOM 4395 O O . GLY B 1 183 ? 1.816 1.96 -0.63 1 92.88 183 GLY B O 1
ATOM 4396 N N . TYR B 1 184 ? 2.611 2.691 -2.443 1 88.12 184 TYR B N 1
ATOM 4397 C CA . TYR B 1 184 ? 1.844 1.784 -3.289 1 88.12 184 TYR B CA 1
ATOM 4398 C C . TYR B 1 184 ? 2.068 0.334 -2.879 1 88.12 184 TYR B C 1
ATOM 4400 O O . TYR B 1 184 ? 1.153 -0.489 -2.955 1 88.12 184 TYR B O 1
ATOM 4408 N N . GLY B 1 185 ? 3.279 -0.033 -2.52 1 85.12 185 GLY B N 1
ATOM 4409 C CA . GLY B 1 185 ? 3.564 -1.362 -2.002 1 85.12 185 GLY B CA 1
ATOM 4410 C C . GLY B 1 185 ? 3.9 -2.365 -3.09 1 85.12 185 GLY B C 1
ATOM 4411 O O . GLY B 1 185 ? 4.207 -3.523 -2.801 1 85.12 185 GLY B O 1
ATOM 4412 N N . HIS B 1 186 ? 3.744 -1.965 -4.359 1 78.5 186 HIS B N 1
ATOM 4413 C CA . HIS B 1 186 ? 4.121 -2.885 -5.426 1 78.5 186 HIS B CA 1
ATOM 4414 C C . HIS B 1 186 ? 5.617 -3.176 -5.402 1 78.5 186 HIS B C 1
ATOM 4416 O O . HIS B 1 186 ? 6.059 -4.223 -5.875 1 78.5 186 HIS B O 1
ATOM 4422 N N . ILE B 1 187 ? 6.387 -2.209 -4.984 1 81.88 187 ILE B N 1
ATOM 4423 C CA . ILE B 1 187 ? 7.809 -2.396 -4.715 1 81.88 187 ILE B CA 1
ATOM 4424 C C . ILE B 1 187 ? 8.117 -2.018 -3.266 1 81.88 187 ILE B C 1
ATOM 4426 O O . ILE B 1 187 ? 7.574 -1.037 -2.748 1 81.88 187 ILE B O 1
ATOM 4430 N N . ALA B 1 188 ? 8.758 -2.879 -2.592 1 87.81 188 ALA B N 1
ATOM 4431 C CA . ALA B 1 188 ? 9.164 -2.625 -1.213 1 87.81 188 ALA B CA 1
ATOM 4432 C C . ALA B 1 188 ? 10.539 -3.217 -0.931 1 87.81 188 ALA B C 1
ATOM 4434 O O . ALA B 1 188 ? 10.945 -4.195 -1.562 1 87.81 188 ALA B O 1
ATOM 4435 N N . PRO B 1 189 ? 11.25 -2.592 -0.093 1 89.25 189 PRO B N 1
ATOM 4436 C CA . PRO B 1 189 ? 12.578 -3.113 0.221 1 89.25 189 PRO B CA 1
ATOM 4437 C C . PRO B 1 189 ? 12.539 -4.523 0.8 1 89.25 189 PRO B C 1
ATOM 4439 O O . PRO B 1 189 ? 11.695 -4.824 1.648 1 89.25 189 PRO B O 1
ATOM 4442 N N . SER B 1 190 ? 13.398 -5.371 0.282 1 84 190 SER B N 1
ATOM 4443 C CA . SER B 1 190 ? 13.453 -6.758 0.736 1 84 190 SER B CA 1
ATOM 4444 C C . SER B 1 190 ? 14.734 -7.031 1.518 1 84 190 SER B C 1
ATOM 4446 O O . SER B 1 190 ? 14.812 -8.008 2.268 1 84 190 SER B O 1
ATOM 4448 N N . THR B 1 191 ? 15.688 -6.117 1.409 1 88 191 THR B N 1
ATOM 4449 C CA . THR B 1 191 ? 16.969 -6.293 2.096 1 88 191 THR B CA 1
ATOM 4450 C C . THR B 1 191 ? 16.953 -5.578 3.445 1 88 191 THR B C 1
ATOM 4452 O O . THR B 1 191 ? 16.234 -4.602 3.631 1 88 191 THR B O 1
ATOM 4455 N N . VAL B 1 192 ? 17.75 -6.07 4.383 1 91.25 192 VAL B N 1
ATOM 4456 C CA . VAL B 1 192 ? 17.844 -5.469 5.711 1 91.25 192 VAL B CA 1
ATOM 4457 C C . VAL B 1 192 ? 18.375 -4.039 5.594 1 91.25 192 VAL B C 1
ATOM 4459 O O . VAL B 1 192 ? 17.875 -3.135 6.27 1 91.25 192 VAL B O 1
ATOM 4462 N N . GLY B 1 193 ? 19.375 -3.938 4.727 1 92.19 193 GLY B N 1
ATOM 4463 C CA . GLY B 1 193 ? 19.891 -2.6 4.488 1 92.19 193 GLY B CA 1
ATOM 4464 C C . GLY B 1 193 ? 18.859 -1.657 3.895 1 92.19 193 GLY B C 1
ATOM 4465 O O . GLY B 1 193 ? 18.781 -0.491 4.285 1 92.19 193 GLY B O 1
ATOM 4466 N N . GLY B 1 194 ? 18.094 -2.148 2.924 1 93.75 194 GLY B N 1
ATOM 4467 C CA . GLY B 1 194 ? 17.031 -1.347 2.322 1 93.75 194 GLY B CA 1
ATOM 4468 C C . GLY B 1 194 ? 15.945 -0.963 3.301 1 93.75 194 GLY B C 1
ATOM 4469 O O . GLY B 1 194 ? 15.453 0.166 3.275 1 93.75 194 GLY B O 1
ATOM 4470 N N . MET B 1 195 ? 15.617 -1.876 4.23 1 95 195 MET B N 1
ATOM 4471 C CA . MET B 1 195 ? 14.586 -1.627 5.234 1 95 195 MET B CA 1
ATOM 4472 C C . MET B 1 195 ? 15.039 -0.569 6.234 1 95 195 MET B C 1
ATOM 4474 O O . MET B 1 195 ? 14.297 0.355 6.555 1 95 195 MET B O 1
ATOM 4478 N N . ALA B 1 196 ? 16.219 -0.735 6.668 1 94.31 196 ALA B N 1
ATOM 4479 C CA . ALA B 1 196 ? 16.766 0.223 7.625 1 94.31 196 ALA B CA 1
ATOM 4480 C C . ALA B 1 196 ? 16.891 1.61 7 1 94.31 196 ALA B C 1
ATOM 4482 O O . ALA B 1 196 ? 16.547 2.613 7.625 1 94.31 196 ALA B O 1
ATOM 4483 N N . PHE B 1 197 ? 17.438 1.644 5.777 1 96.25 197 PHE B N 1
ATOM 4484 C CA . PHE B 1 197 ? 17.562 2.918 5.082 1 96.25 197 PHE B CA 1
ATOM 4485 C C . PHE B 1 197 ? 16.203 3.561 4.863 1 96.25 197 PHE B C 1
ATOM 4487 O O . PHE B 1 197 ? 16.062 4.781 4.953 1 96.25 197 PHE B O 1
ATOM 4494 N N . CYS B 1 198 ? 15.211 2.744 4.52 1 96.5 198 CYS B N 1
ATOM 4495 C CA . CYS B 1 198 ? 13.859 3.244 4.273 1 96.5 198 CYS B CA 1
ATOM 4496 C C . CYS B 1 198 ? 13.312 3.955 5.504 1 96.5 198 CYS B C 1
ATOM 4498 O O . CYS B 1 198 ? 12.703 5.023 5.391 1 96.5 198 CYS B O 1
ATOM 4500 N N . VAL B 1 199 ? 13.578 3.422 6.684 1 94.69 199 VAL B N 1
ATOM 4501 C CA . VAL B 1 199 ? 13.078 3.988 7.934 1 94.69 199 VAL B CA 1
ATOM 4502 C C . VAL B 1 199 ? 13.742 5.34 8.188 1 94.69 199 VAL B C 1
ATOM 4504 O O . VAL B 1 199 ? 13.055 6.336 8.438 1 94.69 199 VAL B O 1
ATOM 4507 N N . VAL B 1 200 ? 14.992 5.395 8.055 1 95.25 200 VAL B N 1
ATOM 4508 C CA . VAL B 1 200 ? 15.742 6.625 8.297 1 95.25 200 VAL B CA 1
ATOM 4509 C C . VAL B 1 200 ? 15.375 7.664 7.238 1 95.25 200 VAL B C 1
ATOM 4511 O O . VAL B 1 200 ? 15.188 8.844 7.555 1 95.25 200 VAL B O 1
ATOM 4514 N N . TYR B 1 201 ? 15.344 7.211 5.984 1 96.94 201 TYR B N 1
ATOM 4515 C CA . TYR B 1 201 ? 15 8.07 4.855 1 96.94 201 TYR B CA 1
ATOM 4516 C C . TYR B 1 201 ? 13.625 8.703 5.055 1 96.94 201 TYR B C 1
ATOM 4518 O O . TYR B 1 201 ? 13.453 9.898 4.805 1 96.94 201 TYR B O 1
ATOM 4526 N N . ALA B 1 202 ? 12.688 7.918 5.539 1 96.56 202 ALA B N 1
ATOM 4527 C CA . ALA B 1 202 ? 11.328 8.398 5.75 1 96.56 202 ALA B CA 1
ATOM 4528 C C . ALA B 1 202 ? 11.258 9.344 6.941 1 96.56 202 ALA B C 1
ATOM 4530 O O . ALA B 1 202 ? 10.508 10.328 6.922 1 96.56 202 ALA B O 1
ATOM 4531 N N . LEU B 1 203 ? 12 9.078 7.938 1 93.5 203 LEU B N 1
ATOM 4532 C CA . LEU B 1 203 ? 12.008 9.891 9.148 1 93.5 203 LEU B CA 1
ATOM 4533 C C . LEU B 1 203 ? 12.422 11.32 8.836 1 93.5 203 LEU B C 1
ATOM 4535 O O . LEU B 1 203 ? 11.883 12.266 9.422 1 93.5 203 LEU B O 1
ATOM 4539 N N . ILE B 1 204 ? 13.266 11.461 7.914 1 93.75 204 ILE B N 1
ATOM 4540 C CA . ILE B 1 204 ? 13.773 12.781 7.559 1 93.75 204 ILE B CA 1
ATOM 4541 C C . ILE B 1 204 ? 12.93 13.367 6.426 1 93.75 204 ILE B C 1
ATOM 4543 O O . ILE B 1 204 ? 12.594 14.555 6.441 1 93.75 204 ILE B O 1
ATOM 4547 N N . GLY B 1 205 ? 12.633 12.57 5.523 1 95.12 205 GLY B N 1
ATOM 4548 C CA . GLY B 1 205 ? 11.984 13.031 4.309 1 95.12 205 GLY B CA 1
ATOM 4549 C C . GLY B 1 205 ? 10.547 13.477 4.531 1 95.12 205 GLY B C 1
ATOM 4550 O O . GLY B 1 205 ? 10.094 14.445 3.928 1 95.12 205 GLY B O 1
ATOM 4551 N N . ILE B 1 206 ? 9.75 12.828 5.391 1 94.19 206 ILE B N 1
ATOM 4552 C CA . ILE B 1 206 ? 8.336 13.102 5.578 1 94.19 206 ILE B CA 1
ATOM 4553 C C . ILE B 1 206 ? 8.156 14.492 6.188 1 94.19 206 ILE B C 1
ATOM 4555 O O . ILE B 1 206 ? 7.41 15.32 5.652 1 94.19 206 ILE B O 1
ATOM 4559 N N . PRO B 1 207 ? 8.883 14.82 7.266 1 92.31 207 PRO B N 1
ATOM 4560 C CA . PRO B 1 207 ? 8.742 16.172 7.801 1 92.31 207 PRO B CA 1
ATOM 4561 C C . PRO B 1 207 ? 9.172 17.25 6.805 1 92.31 207 PRO B C 1
ATOM 4563 O O . PRO B 1 207 ? 8.562 18.328 6.746 1 92.31 207 PRO B O 1
ATOM 4566 N N . LEU B 1 208 ? 10.188 16.938 6.09 1 91.19 208 LEU B N 1
ATOM 4567 C CA . LEU B 1 208 ? 10.633 17.875 5.062 1 91.19 208 LEU B CA 1
ATOM 4568 C C . LEU B 1 208 ? 9.523 18.125 4.039 1 91.19 208 LEU B C 1
ATOM 4570 O O . LEU B 1 208 ? 9.273 19.281 3.656 1 91.19 208 LEU B O 1
ATOM 4574 N N . TYR B 1 209 ? 8.914 17.125 3.65 1 92.19 209 TYR B N 1
ATOM 4575 C CA . TYR B 1 209 ? 7.82 17.234 2.688 1 92.19 209 TYR B CA 1
ATOM 4576 C C . TYR B 1 209 ? 6.641 18 3.283 1 92.19 209 TYR B C 1
ATOM 4578 O O . TYR B 1 209 ? 5.992 18.781 2.594 1 92.19 209 TYR B O 1
ATOM 4586 N N . LEU B 1 210 ? 6.359 17.766 4.516 1 88.81 210 LEU B N 1
ATOM 4587 C CA . LEU B 1 210 ? 5.246 18.438 5.18 1 88.81 210 LEU B CA 1
ATOM 4588 C C . LEU B 1 210 ? 5.473 19.938 5.246 1 88.81 210 LEU B C 1
ATOM 4590 O O . LEU B 1 210 ? 4.531 20.719 5.105 1 88.81 210 LEU B O 1
ATOM 4594 N N . VAL B 1 211 ? 6.719 20.328 5.457 1 89.12 211 VAL B N 1
ATOM 4595 C CA . VAL B 1 211 ? 7.059 21.734 5.492 1 89.12 211 VAL B CA 1
ATOM 4596 C C . VAL B 1 211 ? 6.82 22.359 4.117 1 89.12 211 VAL B C 1
ATOM 4598 O O . VAL B 1 211 ? 6.27 23.469 4.016 1 89.12 211 VAL B O 1
ATOM 4601 N N . ILE B 1 212 ? 7.203 21.656 3.148 1 87.62 212 ILE B N 1
ATOM 4602 C CA . ILE B 1 212 ? 7.031 22.141 1.782 1 87.62 212 ILE B CA 1
ATOM 4603 C C . ILE B 1 212 ? 5.543 22.234 1.454 1 87.62 212 ILE B C 1
ATOM 4605 O O . ILE B 1 212 ? 5.102 23.219 0.858 1 87.62 212 ILE B O 1
ATOM 4609 N N . LEU B 1 213 ? 4.805 21.234 1.867 1 85.62 213 LEU B N 1
ATOM 4610 C CA . LEU B 1 213 ? 3.369 21.219 1.617 1 85.62 213 LEU B CA 1
ATOM 4611 C C . LEU B 1 213 ? 2.691 22.422 2.264 1 85.62 213 LEU B C 1
ATOM 4613 O O . LEU B 1 213 ? 1.831 23.062 1.652 1 85.62 213 LEU B O 1
ATOM 4617 N N . ASP B 1 214 ? 3.098 22.688 3.396 1 83.06 214 ASP B N 1
ATOM 4618 C CA . ASP B 1 214 ? 2.547 23.844 4.117 1 83.06 214 ASP B CA 1
ATOM 4619 C C . ASP B 1 214 ? 2.92 25.156 3.432 1 83.06 214 ASP B C 1
ATOM 4621 O O . ASP B 1 214 ? 2.096 26.062 3.332 1 83.06 214 ASP B O 1
ATOM 4625 N N . GLY B 1 215 ? 4.172 25.219 3.025 1 83 215 GLY B N 1
ATOM 4626 C CA . GLY B 1 215 ? 4.633 26.422 2.344 1 83 215 GLY B CA 1
ATOM 4627 C C . GLY B 1 215 ? 3.926 26.672 1.024 1 83 215 GLY B C 1
ATOM 4628 O O . GLY B 1 215 ? 3.488 27.781 0.749 1 83 215 GLY B O 1
ATOM 4629 N N . VAL B 1 216 ? 3.744 25.672 0.299 1 82.69 216 VAL B N 1
ATOM 4630 C CA . VAL B 1 216 ? 3.084 25.781 -0.998 1 82.69 216 VAL B CA 1
ATOM 4631 C C . VAL B 1 216 ? 1.603 26.094 -0.796 1 82.69 216 VAL B C 1
ATOM 4633 O O . VAL B 1 216 ? 1.021 26.875 -1.548 1 82.69 216 VAL B O 1
ATOM 4636 N N . GLY B 1 217 ? 1.028 25.5 0.175 1 78.69 217 GLY B N 1
ATOM 4637 C CA . GLY B 1 217 ? -0.355 25.797 0.507 1 78.69 217 GLY B CA 1
ATOM 4638 C C . GLY B 1 217 ? -0.576 27.25 0.881 1 78.69 217 GLY B C 1
ATOM 4639 O O . GLY B 1 217 ? -1.562 27.859 0.464 1 78.69 217 GLY B O 1
ATOM 4640 N N . THR B 1 218 ? 0.331 27.766 1.599 1 79.69 218 THR B N 1
ATOM 4641 C CA . THR B 1 218 ? 0.234 29.172 2.014 1 79.69 218 THR B CA 1
ATOM 4642 C C . THR B 1 218 ? 0.384 30.094 0.817 1 79.69 218 THR B C 1
ATOM 4644 O O . THR B 1 218 ? -0.304 31.125 0.726 1 79.69 218 THR B O 1
ATOM 4647 N N . LEU B 1 219 ? 1.295 29.734 -0.014 1 80.75 219 LEU B N 1
ATOM 4648 C CA . LEU B 1 219 ? 1.492 30.531 -1.22 1 80.75 219 LEU B CA 1
ATOM 4649 C C . LEU B 1 219 ? 0.236 30.531 -2.084 1 80.75 219 LEU B C 1
ATOM 4651 O O . LEU B 1 219 ? -0.161 31.578 -2.611 1 80.75 219 LEU B O 1
ATOM 4655 N N . LEU B 1 220 ? -0.359 29.406 -2.184 1 77.69 220 LEU B N 1
ATOM 4656 C CA . LEU B 1 220 ? -1.582 29.297 -2.969 1 77.69 220 LEU B CA 1
ATOM 4657 C C . LEU B 1 220 ? -2.727 30.062 -2.314 1 77.69 220 LEU B C 1
ATOM 4659 O O . LEU B 1 220 ? -3.539 30.672 -3.004 1 77.69 220 LEU B O 1
ATOM 4663 N N . GLY B 1 221 ? -2.787 29.984 -1.063 1 76.12 221 GLY B N 1
ATOM 4664 C CA . GLY B 1 221 ? -3.779 30.766 -0.328 1 76.12 221 GLY B CA 1
ATOM 4665 C C . GLY B 1 221 ? -3.641 32.25 -0.528 1 76.12 221 GLY B C 1
ATOM 4666 O O . GLY B 1 221 ? -4.637 32.969 -0.704 1 76.12 221 GLY B O 1
ATOM 4667 N N . LYS B 1 222 ? -2.482 32.688 -0.486 1 79 222 LYS B N 1
ATOM 4668 C CA . LYS B 1 222 ? -2.211 34.094 -0.712 1 79 222 LYS B CA 1
ATOM 4669 C C . LYS B 1 222 ? -2.605 34.5 -2.127 1 79 222 LYS B C 1
ATOM 4671 O O . LYS B 1 222 ? -3.143 35.594 -2.332 1 79 222 LYS B O 1
ATOM 4676 N N . MET B 1 223 ? -2.316 33.656 -3.021 1 78.94 223 MET B N 1
ATOM 4677 C CA . MET B 1 223 ? -2.664 33.938 -4.41 1 78.94 223 MET B CA 1
ATOM 4678 C C . MET B 1 223 ? -4.176 34.031 -4.582 1 78.94 223 MET B C 1
ATOM 4680 O O . MET B 1 223 ? -4.668 34.938 -5.281 1 78.94 223 MET B O 1
ATOM 4684 N N . VAL B 1 224 ? -4.887 33.156 -3.943 1 78 224 VAL B N 1
ATOM 4685 C CA . VAL B 1 224 ? -6.34 33.125 -4.031 1 78 224 VAL B CA 1
ATOM 4686 C C . VAL B 1 224 ? -6.914 34.406 -3.381 1 78 224 VAL B C 1
ATOM 4688 O O . VAL B 1 224 ? -7.855 35 -3.904 1 78 224 VAL B O 1
ATOM 4691 N N . ARG B 1 225 ? -6.316 34.75 -2.299 1 77.69 225 ARG B N 1
ATOM 4692 C CA . ARG B 1 225 ? -6.758 35.969 -1.598 1 77.69 225 ARG B CA 1
ATOM 4693 C C . ARG B 1 225 ? -6.492 37.219 -2.432 1 77.69 225 ARG B C 1
ATOM 4695 O O . ARG B 1 225 ? -7.305 38.156 -2.439 1 77.69 225 ARG B O 1
ATOM 4702 N N . ARG B 1 226 ? -5.398 37.156 -3.104 1 78.94 226 ARG B N 1
ATOM 4703 C CA . ARG B 1 226 ? -5.059 38.281 -3.959 1 78.94 226 ARG B CA 1
ATOM 4704 C C . ARG B 1 226 ? -6.047 38.438 -5.109 1 78.94 226 ARG B C 1
ATOM 4706 O O . ARG B 1 226 ? -6.465 39.531 -5.453 1 78.94 226 ARG B O 1
ATOM 4713 N N . ILE B 1 227 ? -6.387 37.344 -5.66 1 77.81 227 ILE B N 1
ATOM 4714 C CA . ILE B 1 227 ? -7.328 37.344 -6.773 1 77.81 227 ILE B CA 1
ATOM 4715 C C . ILE B 1 227 ? -8.711 37.781 -6.281 1 77.81 227 ILE B C 1
ATOM 4717 O O . ILE B 1 227 ? -9.414 38.531 -6.961 1 77.81 227 ILE B O 1
ATOM 4721 N N . ALA B 1 228 ? -9.047 37.281 -5.094 1 77.31 228 ALA B N 1
ATOM 4722 C CA . ALA B 1 228 ? -10.328 37.625 -4.484 1 77.31 228 ALA B CA 1
ATOM 4723 C C . ALA B 1 228 ? -10.398 39.125 -4.18 1 77.31 228 ALA B C 1
ATOM 4725 O O . ALA B 1 228 ? -11.445 39.75 -4.363 1 77.31 228 ALA B O 1
ATOM 4726 N N . GLN B 1 229 ? -9.352 39.656 -3.705 1 77.75 229 GLN B N 1
ATOM 4727 C CA . GLN B 1 229 ? -9.312 41.062 -3.361 1 77.75 229 GLN B CA 1
ATOM 4728 C C . GLN B 1 229 ? -9.422 41.938 -4.609 1 77.75 229 GLN B C 1
ATOM 4730 O O . GLN B 1 229 ? -10.094 42.969 -4.594 1 77.75 229 GLN B O 1
ATOM 4735 N N . LYS B 1 230 ? -8.781 41.5 -5.594 1 77 230 LYS B N 1
ATOM 4736 C CA . LYS B 1 230 ? -8.875 42.25 -6.844 1 77 230 LYS B CA 1
ATOM 4737 C C . LYS B 1 230 ? -10.297 42.219 -7.395 1 77 230 LYS B C 1
ATOM 4739 O O . LYS B 1 230 ? -10.781 43.219 -7.949 1 77 230 LYS B O 1
ATOM 4744 N N . ALA B 1 231 ? -10.969 41.062 -7.199 1 73.44 231 ALA B N 1
ATOM 4745 C CA . ALA B 1 231 ? -12.336 40.906 -7.68 1 73.44 231 ALA B CA 1
ATOM 4746 C C . ALA B 1 231 ? -13.312 41.719 -6.824 1 73.44 231 ALA B C 1
ATOM 4748 O O . ALA B 1 231 ? -14.328 42.188 -7.328 1 73.44 231 ALA B O 1
ATOM 4749 N N . HIS B 1 232 ? -12.953 41.719 -5.512 1 71.44 232 HIS B N 1
ATOM 4750 C CA . HIS B 1 232 ? -13.781 42.5 -4.598 1 71.44 232 HIS B CA 1
ATOM 4751 C C . HIS B 1 232 ? -13.75 43.969 -4.953 1 71.44 232 HIS B C 1
ATOM 4753 O O . HIS B 1 232 ? -14.781 44.656 -4.91 1 71.44 232 HIS B O 1
ATOM 4759 N N . VAL B 1 233 ? -12.602 44.375 -5.203 1 69.31 233 VAL B N 1
ATOM 4760 C CA . VAL B 1 233 ? -12.453 45.781 -5.516 1 69.31 233 VAL B CA 1
ATOM 4761 C C . VAL B 1 233 ? -13.18 46.125 -6.812 1 69.31 233 VAL B C 1
ATOM 4763 O O . VAL B 1 233 ? -13.773 47.188 -6.949 1 69.31 233 VAL B O 1
ATOM 4766 N N . SER B 1 234 ? -13.195 45.094 -7.566 1 66.44 234 SER B N 1
ATOM 4767 C CA . SER B 1 234 ? -13.781 45.375 -8.875 1 66.44 234 SER B CA 1
ATOM 4768 C C . SER B 1 234 ? -15.305 45.25 -8.836 1 66.44 234 SER B C 1
ATOM 4770 O O . SER B 1 234 ? -16 45.906 -9.594 1 66.44 234 SER B O 1
ATOM 4772 N N . HIS B 1 235 ? -15.648 44.156 -8.047 1 64.75 235 HIS B N 1
ATOM 4773 C CA . HIS B 1 235 ? -17.094 43.906 -8.062 1 64.75 235 HIS B CA 1
ATOM 4774 C C . HIS B 1 235 ? -17.703 44.156 -6.684 1 64.75 235 HIS B C 1
ATOM 4776 O O . HIS B 1 235 ? -17.047 43.938 -5.66 1 64.75 235 HIS B O 1
ATOM 4782 N N . LYS B 1 236 ? -18.375 45.25 -6.359 1 63.31 236 LYS B N 1
ATOM 4783 C CA . LYS B 1 236 ? -19.125 45.656 -5.18 1 63.31 236 LYS B CA 1
ATOM 4784 C C . LYS B 1 236 ? -19.609 44.469 -4.375 1 63.31 236 LYS B C 1
ATOM 4786 O O . LYS B 1 236 ? -20.656 44.5 -3.748 1 63.31 236 LYS B O 1
ATOM 4791 N N . TRP B 1 237 ? -19.094 43.344 -4.605 1 62.09 237 TRP B N 1
ATOM 4792 C CA . TRP B 1 237 ? -19.609 42.156 -3.887 1 62.09 237 TRP B CA 1
ATOM 4793 C C . TRP B 1 237 ? -19.016 42.094 -2.488 1 62.09 237 TRP B C 1
ATOM 4795 O O . TRP B 1 237 ? -17.938 42.625 -2.23 1 62.09 237 TRP B O 1
ATOM 4805 N N . SER B 1 238 ? -19.766 41.625 -1.522 1 70.75 238 SER B N 1
ATOM 4806 C CA . SER B 1 238 ? -19.297 41.438 -0.148 1 70.75 238 SER B CA 1
ATOM 4807 C C . SER B 1 238 ? -18.016 40.625 -0.091 1 70.75 238 SER B C 1
ATOM 4809 O O . SER B 1 238 ? -17.844 39.688 -0.882 1 70.75 238 SER B O 1
ATOM 4811 N N . ALA B 1 239 ? -17.031 41.094 0.55 1 71.31 239 ALA B N 1
ATOM 4812 C CA . ALA B 1 239 ? -15.695 40.531 0.689 1 71.31 239 ALA B CA 1
ATOM 4813 C C . ALA B 1 239 ? -15.773 39.031 1.006 1 71.31 239 ALA B C 1
ATOM 4815 O O . ALA B 1 239 ? -15 38.25 0.469 1 71.31 239 ALA B O 1
ATOM 4816 N N . ASN B 1 240 ? -16.75 38.625 1.777 1 75.12 240 ASN B N 1
ATOM 4817 C CA . ASN B 1 240 ? -16.875 37.25 2.195 1 75.12 240 ASN B CA 1
ATOM 4818 C C . ASN B 1 240 ? -17.359 36.344 1.054 1 75.12 240 ASN B C 1
ATOM 4820 O O . ASN B 1 240 ? -16.891 35.219 0.896 1 75.12 240 ASN B O 1
ATOM 4824 N N . ARG B 1 241 ? -18.203 36.906 0.302 1 75.94 241 ARG B N 1
ATOM 4825 C CA . ARG B 1 241 ? -18.75 36.156 -0.823 1 75.94 241 ARG B CA 1
ATOM 4826 C C . ARG B 1 241 ? -17.703 35.969 -1.919 1 75.94 241 ARG B C 1
ATOM 4828 O O . ARG B 1 241 ? -17.625 34.906 -2.533 1 75.94 241 ARG B O 1
ATOM 4835 N N . VAL B 1 242 ? -16.938 37 -2.127 1 76.06 242 VAL B N 1
ATOM 4836 C CA . VAL B 1 242 ? -15.906 36.938 -3.158 1 76.06 242 VAL B CA 1
ATOM 4837 C C . VAL B 1 242 ? -14.852 35.906 -2.775 1 76.06 242 VAL B C 1
ATOM 4839 O O . VAL B 1 242 ? -14.367 35.156 -3.629 1 76.06 242 VAL B O 1
ATOM 4842 N N . LYS B 1 243 ? -14.57 35.875 -1.412 1 75.81 243 LYS B N 1
ATOM 4843 C CA . LYS B 1 243 ? -13.609 34.875 -0.922 1 75.81 243 LYS B CA 1
ATOM 4844 C C . LYS B 1 243 ? -14.125 33.469 -1.128 1 75.81 243 LYS B C 1
ATOM 4846 O O . LYS B 1 243 ? -13.375 32.562 -1.549 1 75.81 243 LYS B O 1
ATOM 4851 N N . GLN B 1 244 ? -15.359 33.344 -0.917 1 77.5 244 GLN B N 1
ATOM 4852 C CA . GLN B 1 244 ? -15.961 32 -1.045 1 77.5 244 GLN B CA 1
ATOM 4853 C C . GLN B 1 244 ? -16 31.562 -2.504 1 77.5 244 GLN B C 1
ATOM 4855 O O . GLN B 1 244 ? -15.742 30.406 -2.812 1 77.5 244 GLN B O 1
ATOM 4860 N N . ILE B 1 245 ? -16.297 32.5 -3.32 1 79.62 245 ILE B N 1
ATOM 4861 C CA . ILE B 1 245 ? -16.391 32.188 -4.742 1 79.62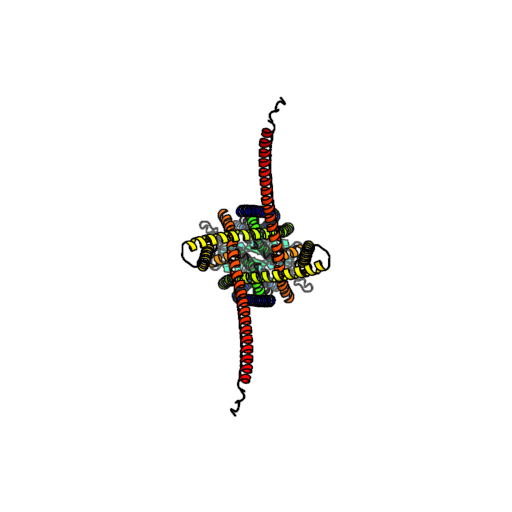 245 ILE B CA 1
ATOM 4862 C C . ILE B 1 245 ? -14.992 31.906 -5.301 1 79.62 245 ILE B C 1
ATOM 4864 O O . ILE B 1 245 ? -14.82 31 -6.117 1 79.62 245 ILE B O 1
ATOM 4868 N N . ALA B 1 246 ? -14.055 32.688 -4.855 1 78.12 246 ALA B N 1
ATOM 4869 C CA . ALA B 1 246 ? -12.672 32.469 -5.301 1 78.12 246 ALA B CA 1
ATOM 4870 C C . ALA B 1 246 ? -12.172 31.094 -4.906 1 78.12 246 ALA B C 1
ATOM 4872 O O . ALA B 1 246 ? -11.523 30.406 -5.699 1 78.12 246 ALA B O 1
ATOM 4873 N N . TRP B 1 247 ? -12.539 30.688 -3.719 1 77.5 247 TRP B N 1
ATOM 4874 C CA . TRP B 1 247 ? -12.133 29.375 -3.248 1 77.5 247 TRP B CA 1
ATOM 4875 C C . TRP B 1 247 ? -12.852 28.266 -4.031 1 77.5 247 TRP B C 1
ATOM 4877 O O . TRP B 1 247 ? -12.258 27.234 -4.352 1 77.5 247 TRP B O 1
ATOM 4887 N N . ALA B 1 248 ? -14.031 28.547 -4.316 1 80.25 248 ALA B N 1
ATOM 4888 C CA . ALA B 1 248 ? -14.82 27.578 -5.082 1 80.25 248 ALA B CA 1
ATOM 4889 C C . ALA B 1 248 ? -14.25 27.406 -6.488 1 80.25 248 ALA B C 1
ATOM 4891 O O . ALA B 1 248 ? -14.164 26.281 -6.996 1 80.25 248 ALA B O 1
ATOM 4892 N N . ILE B 1 249 ? -13.828 28.484 -7.055 1 81.69 249 ILE B N 1
ATOM 4893 C CA . ILE B 1 249 ? -13.281 28.438 -8.406 1 81.69 249 ILE B CA 1
ATOM 4894 C C . ILE B 1 249 ? -11.93 27.734 -8.398 1 81.69 249 ILE B C 1
ATOM 4896 O O . ILE B 1 249 ? -11.648 26.906 -9.273 1 81.69 249 ILE B O 1
ATOM 4900 N N . THR B 1 250 ? -11.117 28.047 -7.434 1 79.06 250 THR B N 1
ATOM 4901 C CA . THR B 1 250 ? -9.82 27.375 -7.316 1 79.06 250 THR B CA 1
ATOM 4902 C C . THR B 1 250 ? -9.992 25.875 -7.137 1 79.06 250 THR B C 1
ATOM 4904 O O . THR B 1 250 ? -9.242 25.094 -7.715 1 79.06 250 THR B O 1
ATOM 4907 N N . PHE B 1 251 ? -10.969 25.547 -6.383 1 82.12 251 PHE B N 1
ATOM 4908 C CA . PHE B 1 251 ? -11.242 24.125 -6.16 1 82.12 251 PHE B CA 1
ATOM 4909 C C . PHE B 1 251 ? -11.727 23.469 -7.445 1 82.12 251 PHE B C 1
ATOM 4911 O O . PHE B 1 251 ? -11.328 22.344 -7.75 1 82.12 251 PHE B O 1
ATOM 4918 N N . ALA B 1 252 ? -12.539 24.141 -8.102 1 85.12 252 ALA B N 1
ATOM 4919 C CA . ALA B 1 252 ? -13.07 23.609 -9.359 1 85.12 252 ALA B CA 1
ATOM 4920 C C . ALA B 1 252 ? -11.953 23.438 -10.391 1 85.12 252 ALA B C 1
ATOM 4922 O O . ALA B 1 252 ? -11.898 22.438 -11.086 1 85.12 252 ALA B O 1
ATOM 4923 N N . ILE B 1 253 ? -11.109 24.375 -10.398 1 84.38 253 ILE B N 1
ATOM 4924 C CA . ILE B 1 253 ? -9.992 24.312 -11.328 1 84.38 253 ILE B CA 1
ATOM 4925 C C . ILE B 1 253 ? -9.047 23.172 -10.93 1 84.38 253 ILE B C 1
ATOM 4927 O O . ILE B 1 253 ? -8.578 22.422 -11.781 1 84.38 253 ILE B O 1
ATOM 4931 N N . GLY B 1 254 ? -8.789 23.109 -9.641 1 85.12 254 GLY B N 1
ATOM 4932 C CA . GLY B 1 254 ? -7.945 22.016 -9.156 1 85.12 254 GLY B CA 1
ATOM 4933 C C . GLY B 1 254 ? -8.523 20.641 -9.438 1 85.12 254 GLY B C 1
ATOM 4934 O O . GLY B 1 254 ? -7.797 19.734 -9.82 1 85.12 254 GLY B O 1
ATOM 4935 N N . LEU B 1 255 ? -9.789 20.531 -9.242 1 86.19 255 LEU B N 1
ATOM 4936 C CA . LEU B 1 255 ? -10.469 19.266 -9.508 1 86.19 255 LEU B CA 1
ATOM 4937 C C . LEU B 1 255 ? -10.352 18.891 -10.984 1 86.19 255 LEU B C 1
ATOM 4939 O O . LEU B 1 255 ? -10.117 17.719 -11.305 1 86.19 255 LEU B O 1
ATOM 4943 N N . CYS B 1 256 ? -10.484 19.828 -11.844 1 88.06 256 CYS B N 1
ATOM 4944 C CA . CYS B 1 256 ? -10.398 19.578 -13.273 1 88.06 256 CYS B CA 1
ATOM 4945 C C . CYS B 1 256 ? -8.961 19.266 -13.688 1 88.06 256 CYS B C 1
ATOM 4947 O O . CYS B 1 256 ? -8.703 18.312 -14.414 1 88.06 256 CYS B O 1
ATOM 4949 N N . LEU B 1 257 ? -8.055 20 -13.18 1 87.69 257 LEU B N 1
ATOM 4950 C CA . LEU B 1 257 ? -6.664 19.922 -13.609 1 87.69 257 LEU B CA 1
ATOM 4951 C C . LEU B 1 257 ? -5.973 18.703 -12.992 1 87.69 257 LEU B C 1
ATOM 4953 O O . LEU B 1 257 ? -5.117 18.078 -13.617 1 87.69 257 LEU B O 1
ATOM 4957 N N . PHE B 1 258 ? -6.391 18.375 -11.766 1 88.31 258 PHE B N 1
ATOM 4958 C CA . PHE B 1 258 ? -5.617 17.359 -11.07 1 88.31 258 PHE B CA 1
ATOM 4959 C C . PHE B 1 258 ? -6.414 16.062 -10.945 1 88.31 258 PHE B C 1
ATOM 4961 O O . PHE B 1 258 ? -5.867 15.031 -10.562 1 88.31 258 PHE B O 1
ATOM 4968 N N . TYR B 1 259 ? -7.598 16.141 -11.258 1 89.38 259 TYR B N 1
ATOM 4969 C CA . TYR B 1 259 ? -8.391 14.938 -11.062 1 89.38 259 TYR B CA 1
ATOM 4970 C C . TYR B 1 259 ? -9.031 14.492 -12.367 1 89.38 259 TYR B C 1
ATOM 4972 O O . TYR B 1 259 ? -8.648 13.469 -12.945 1 89.38 259 TYR B O 1
ATOM 4980 N N . LEU B 1 260 ? -9.82 15.328 -13.086 1 90.31 260 LEU B N 1
ATOM 4981 C CA . LEU B 1 260 ? -10.625 14.914 -14.234 1 90.31 260 LEU B CA 1
ATOM 4982 C C . LEU B 1 260 ? -9.758 14.781 -15.477 1 90.31 260 LEU B C 1
ATOM 4984 O O . LEU B 1 260 ? -9.82 13.766 -16.172 1 90.31 260 LEU B O 1
ATOM 4988 N N . LEU B 1 261 ? -8.953 15.711 -15.766 1 91.75 261 LEU B N 1
ATOM 4989 C CA . LEU B 1 261 ? -8.141 15.688 -16.969 1 91.75 261 LEU B CA 1
ATOM 4990 C C . LEU B 1 261 ? -7.09 14.586 -16.906 1 91.75 261 LEU B C 1
ATOM 4992 O O . LEU B 1 261 ? -6.98 13.773 -17.828 1 91.75 261 LEU B O 1
ATOM 4996 N N . PRO B 1 262 ? -6.371 14.562 -15.859 1 92.19 262 PRO B N 1
ATOM 4997 C CA . PRO B 1 262 ? -5.398 13.469 -15.789 1 92.19 262 PRO B CA 1
ATOM 4998 C C . PRO B 1 262 ? -6.055 12.086 -15.82 1 92.19 262 PRO B C 1
ATOM 5000 O O . PRO B 1 262 ? -5.457 11.125 -16.312 1 92.19 262 PRO B O 1
ATOM 5003 N N . ALA B 1 263 ? -7.238 11.969 -15.258 1 93.19 263 ALA B N 1
ATOM 5004 C CA . ALA B 1 263 ? -7.945 10.695 -15.281 1 93.19 263 ALA B CA 1
ATOM 5005 C C . ALA B 1 263 ? -8.227 10.242 -16.719 1 93.19 263 ALA B C 1
ATOM 5007 O O . ALA B 1 263 ? -8.156 9.055 -17.031 1 93.19 263 ALA B O 1
ATOM 5008 N N . PHE B 1 264 ? -8.484 11.195 -17.562 1 92.62 264 PHE B N 1
ATOM 5009 C CA . PHE B 1 264 ? -8.727 10.883 -18.969 1 92.62 264 PHE B CA 1
ATOM 5010 C C . PHE B 1 264 ? -7.445 10.43 -19.656 1 92.62 264 PHE B C 1
ATOM 5012 O O . PHE B 1 264 ? -7.465 9.492 -20.453 1 92.62 264 PHE B O 1
ATOM 5019 N N . ILE B 1 265 ? -6.355 11 -19.375 1 91.19 265 ILE B N 1
ATOM 5020 C CA . ILE B 1 265 ? -5.07 10.648 -19.969 1 91.19 265 ILE B CA 1
ATOM 5021 C C . ILE B 1 265 ? -4.656 9.25 -19.516 1 91.19 265 ILE B C 1
ATOM 5023 O O . ILE B 1 265 ? -4.238 8.43 -20.328 1 91.19 265 ILE B O 1
ATOM 5027 N N . VAL B 1 266 ? -4.824 9.008 -18.219 1 92.19 266 VAL B N 1
ATOM 5028 C CA . VAL B 1 266 ? -4.414 7.719 -17.656 1 92.19 266 VAL B CA 1
ATOM 5029 C C . VAL B 1 266 ? -5.328 6.613 -18.188 1 92.19 266 VAL B C 1
ATOM 5031 O O . VAL B 1 266 ? -4.867 5.508 -18.484 1 92.19 266 VAL B O 1
ATOM 5034 N N . SER B 1 267 ? -6.598 6.965 -18.281 1 92.38 267 SER B N 1
ATOM 5035 C CA . SER B 1 267 ? -7.539 5.98 -18.797 1 92.38 267 SER B CA 1
ATOM 5036 C C . SER B 1 267 ? -7.164 5.547 -20.219 1 92.38 267 SER B C 1
ATOM 5038 O O . SER B 1 267 ? -7.195 4.355 -20.531 1 92.38 267 SER B O 1
ATOM 5040 N N . SER B 1 268 ? -6.738 6.441 -21.016 1 89.69 268 SER B N 1
ATOM 5041 C CA . SER B 1 268 ? -6.391 6.156 -22.406 1 89.69 268 SER B CA 1
ATOM 5042 C C . SER B 1 268 ? -5.031 5.469 -22.516 1 89.69 268 SER B C 1
ATOM 5044 O O . SER B 1 268 ? -4.836 4.586 -23.344 1 89.69 268 SER B O 1
ATOM 5046 N N . THR B 1 269 ? -4.129 5.809 -21.641 1 87.69 269 THR B N 1
ATOM 5047 C CA . THR B 1 269 ? -2.773 5.281 -21.734 1 87.69 269 THR B CA 1
ATOM 5048 C C . THR B 1 269 ? -2.686 3.902 -21.078 1 87.69 269 THR B C 1
ATOM 5050 O O . THR B 1 269 ? -1.946 3.035 -21.547 1 87.69 269 THR B O 1
ATOM 5053 N N . GLU B 1 270 ? -3.355 3.631 -20.016 1 89.06 270 GLU B N 1
ATOM 5054 C CA . GLU B 1 270 ? -3.246 2.385 -19.25 1 89.06 270 GLU B CA 1
ATOM 5055 C C . GLU B 1 270 ? -4.367 1.416 -19.625 1 89.06 270 GLU B C 1
ATOM 5057 O O . GLU B 1 270 ? -4.395 0.281 -19.156 1 89.06 270 GLU B O 1
ATOM 5062 N N . ASP B 1 271 ? -5.352 1.803 -20.453 1 87.69 271 ASP B N 1
ATOM 5063 C CA . ASP B 1 271 ? -6.492 0.982 -20.844 1 87.69 271 ASP B CA 1
ATOM 5064 C C . ASP B 1 271 ? -7.367 0.649 -19.641 1 87.69 271 ASP B C 1
ATOM 5066 O O . ASP B 1 271 ? -7.742 -0.508 -19.438 1 87.69 271 ASP B O 1
ATOM 5070 N N . TRP B 1 272 ? -7.445 1.515 -18.719 1 90.06 272 TRP B N 1
ATOM 5071 C CA . TRP B 1 272 ? -8.352 1.422 -17.578 1 90.06 272 TRP B CA 1
ATOM 5072 C C . TRP B 1 272 ? -9.688 2.09 -17.891 1 90.06 272 TRP B C 1
ATOM 5074 O O . TRP B 1 272 ? -9.773 2.936 -18.781 1 90.06 272 TRP B O 1
ATOM 5084 N N . THR B 1 273 ? -10.719 1.686 -17.281 1 92.25 273 THR B N 1
ATOM 5085 C CA . THR B 1 273 ? -11.969 2.434 -17.375 1 92.25 273 THR B CA 1
ATOM 5086 C C . THR B 1 273 ? -11.828 3.801 -16.703 1 92.25 273 THR B C 1
ATOM 5088 O O . THR B 1 273 ? -10.93 4.016 -15.898 1 92.25 273 THR B O 1
ATOM 5091 N N . TYR B 1 274 ? -12.586 4.695 -17.156 1 92.75 274 TYR B N 1
ATOM 5092 C CA . TYR B 1 274 ? -12.531 6.039 -16.578 1 92.75 274 TYR B CA 1
ATOM 5093 C C . TYR B 1 274 ? -12.781 6.004 -15.078 1 92.75 274 TYR B C 1
ATOM 5095 O O . TYR B 1 274 ? -12.133 6.73 -14.32 1 92.75 274 TYR B O 1
ATOM 5103 N N . THR B 1 275 ? -13.656 5.105 -14.641 1 91.81 275 THR B N 1
ATOM 5104 C CA . THR B 1 275 ? -13.961 4.988 -13.219 1 91.81 275 THR B CA 1
ATOM 5105 C C . THR B 1 275 ? -12.75 4.457 -12.453 1 91.81 275 THR B C 1
ATOM 5107 O O . THR B 1 275 ? -12.453 4.926 -11.352 1 91.81 275 THR B O 1
ATOM 5110 N N . GLU B 1 276 ? -12.078 3.564 -13.047 1 93.38 276 GLU B N 1
ATOM 5111 C CA . GLU B 1 276 ? -10.875 3.016 -12.43 1 93.38 276 GLU B CA 1
ATOM 5112 C C . GLU B 1 276 ? -9.773 4.07 -12.328 1 93.38 276 GLU B C 1
ATOM 5114 O O . GLU B 1 276 ? -9.039 4.113 -11.344 1 93.38 276 GLU B O 1
ATOM 5119 N N . SER B 1 277 ? -9.742 4.852 -13.328 1 94.19 277 SER B N 1
ATOM 5120 C CA . SER B 1 277 ? -8.742 5.91 -13.328 1 94.19 277 SER B CA 1
ATOM 5121 C C . SER B 1 277 ? -9.039 6.961 -12.266 1 94.19 277 SER B C 1
ATOM 5123 O O . SER B 1 277 ? -8.133 7.441 -11.586 1 94.19 277 SER B O 1
ATOM 5125 N N . LEU B 1 278 ? -10.289 7.281 -12.102 1 93.75 278 LEU B N 1
ATOM 5126 C CA . LEU B 1 278 ? -10.688 8.234 -11.07 1 93.75 278 LEU B CA 1
ATOM 5127 C C . LEU B 1 278 ? -10.406 7.672 -9.68 1 93.75 278 LEU B C 1
ATOM 5129 O O . LEU B 1 278 ? -9.953 8.398 -8.789 1 93.75 278 LEU B O 1
ATOM 5133 N N . TYR B 1 279 ? -10.695 6.406 -9.578 1 94.31 279 TYR B N 1
ATOM 5134 C CA . TYR B 1 279 ? -10.422 5.703 -8.328 1 94.31 279 TYR B CA 1
ATOM 5135 C C . TYR B 1 279 ? -8.93 5.727 -8.008 1 94.31 279 TYR B C 1
ATOM 5137 O O . TYR B 1 279 ? -8.539 6.066 -6.887 1 94.31 279 TYR B O 1
ATOM 5145 N N . TYR B 1 280 ? -8.141 5.477 -8.961 1 93.81 280 TYR B N 1
ATOM 5146 C CA . TYR B 1 280 ? -6.691 5.477 -8.781 1 93.81 280 TYR B CA 1
ATOM 5147 C C . TYR B 1 280 ? -6.191 6.855 -8.375 1 93.81 280 TYR B C 1
ATOM 5149 O O . TYR B 1 280 ? -5.363 6.98 -7.473 1 93.81 280 TYR B O 1
ATOM 5157 N N . MET B 1 281 ? -6.633 7.812 -9.062 1 93.19 281 MET B N 1
ATOM 5158 C CA . MET B 1 281 ? -6.152 9.172 -8.82 1 93.19 281 MET B CA 1
ATOM 5159 C C . MET B 1 281 ? -6.492 9.625 -7.406 1 93.19 281 MET B C 1
ATOM 5161 O O . MET B 1 281 ? -5.656 10.227 -6.73 1 93.19 281 MET B O 1
ATOM 5165 N N . PHE B 1 282 ? -7.664 9.328 -6.969 1 93.88 282 PHE B N 1
ATOM 5166 C CA . PHE B 1 282 ? -8.055 9.734 -5.625 1 93.88 282 PHE B CA 1
ATOM 5167 C C . PHE B 1 282 ? -7.254 8.961 -4.578 1 93.88 282 PHE B C 1
ATOM 5169 O O . PHE B 1 282 ? -6.785 9.547 -3.596 1 93.88 282 PHE B O 1
ATOM 5176 N N . ILE B 1 283 ? -7.117 7.688 -4.77 1 95.31 283 ILE B N 1
ATOM 5177 C CA . ILE B 1 283 ? -6.41 6.836 -3.818 1 95.31 283 ILE B CA 1
ATOM 5178 C C . ILE B 1 283 ? -4.941 7.254 -3.744 1 95.31 283 ILE B C 1
ATOM 5180 O O . ILE B 1 283 ? -4.344 7.25 -2.666 1 95.31 283 ILE B O 1
ATOM 5184 N N . SER B 1 284 ? -4.438 7.641 -4.867 1 94.25 284 SER B N 1
ATOM 5185 C CA . SER B 1 284 ? -3.037 8.055 -4.91 1 94.25 284 SER B CA 1
ATOM 5186 C C . SER B 1 284 ? -2.85 9.43 -4.293 1 94.25 284 SER B C 1
ATOM 5188 O O . SER B 1 284 ? -1.945 9.641 -3.48 1 94.25 284 SER B O 1
ATOM 5190 N N . LEU B 1 285 ? -3.715 10.336 -4.582 1 93.5 285 LEU B N 1
ATOM 5191 C CA . LEU B 1 285 ? -3.545 11.711 -4.117 1 93.5 285 LEU B CA 1
ATOM 5192 C C . LEU B 1 285 ? -3.938 11.836 -2.652 1 93.5 285 LEU B C 1
ATOM 5194 O O . LEU B 1 285 ? -3.484 12.758 -1.962 1 93.5 285 LEU B O 1
ATOM 5198 N N . SER B 1 286 ? -4.797 10.984 -2.16 1 94.06 286 SER B N 1
ATOM 5199 C CA . SER B 1 286 ? -5.152 10.984 -0.746 1 94.06 286 SER B CA 1
ATOM 5200 C C . SER B 1 286 ? -4.113 10.25 0.089 1 94.06 286 SER B C 1
ATOM 5202 O O . SER B 1 286 ? -4.258 10.125 1.307 1 94.06 286 SER B O 1
ATOM 5204 N N . THR B 1 287 ? -3.072 9.711 -0.539 1 93.88 287 THR B N 1
ATOM 5205 C CA . THR B 1 287 ? -1.921 9.039 0.049 1 93.88 287 THR B CA 1
ATOM 5206 C C . THR B 1 287 ? -2.34 7.727 0.709 1 93.88 287 THR B C 1
ATOM 5208 O O . THR B 1 287 ? -1.657 7.234 1.608 1 93.88 287 THR B O 1
ATOM 5211 N N . ILE B 1 288 ? -3.57 7.199 0.387 1 95.56 288 ILE B N 1
ATOM 5212 C CA . ILE B 1 288 ? -3.949 5.863 0.83 1 95.56 288 ILE B CA 1
ATOM 5213 C C . ILE B 1 288 ? -3.055 4.824 0.156 1 95.56 288 ILE B C 1
ATOM 5215 O O . ILE B 1 288 ? -2.441 3.992 0.83 1 95.56 288 ILE B O 1
ATOM 5219 N N . GLY B 1 289 ? -2.975 4.898 -1.163 1 93.75 289 GLY B N 1
ATOM 5220 C CA . GLY B 1 289 ? -1.986 4.164 -1.939 1 93.75 289 GLY B CA 1
ATOM 5221 C C . GLY B 1 289 ? -2.117 2.66 -1.804 1 93.75 289 GLY B C 1
ATOM 5222 O O . GLY B 1 289 ? -1.157 1.979 -1.439 1 93.75 289 GLY B O 1
ATOM 5223 N N . PHE B 1 290 ? -3.141 2.029 -2.215 1 90.88 290 PHE B N 1
ATOM 5224 C CA . PHE B 1 290 ? -3.336 0.587 -2.129 1 90.88 290 PHE B CA 1
ATOM 5225 C C . PHE B 1 290 ? -2.312 -0.15 -2.986 1 90.88 290 PHE B C 1
ATOM 5227 O O . PHE B 1 290 ? -1.885 -1.253 -2.641 1 90.88 290 PHE B O 1
ATOM 5234 N N . GLY B 1 291 ? -1.979 0.424 -4.094 1 87.62 291 GLY B N 1
ATOM 5235 C CA . GLY B 1 291 ? -1.034 -0.204 -5.004 1 87.62 291 GLY B CA 1
ATOM 5236 C C . GLY B 1 291 ? -1.688 -1.181 -5.965 1 87.62 291 GLY B C 1
ATOM 5237 O O . GLY B 1 291 ? -1 -1.901 -6.691 1 87.62 291 GLY B O 1
ATOM 5238 N N . ASP B 1 292 ? -3.066 -1.329 -5.91 1 84.31 292 ASP B N 1
ATOM 5239 C CA . ASP B 1 292 ? -3.771 -2.189 -6.855 1 84.31 292 ASP B CA 1
ATOM 5240 C C . ASP B 1 292 ? -3.684 -1.631 -8.273 1 84.31 292 ASP B C 1
ATOM 5242 O O . ASP B 1 292 ? -3.58 -2.391 -9.242 1 84.31 292 ASP B O 1
ATOM 5246 N N . TYR B 1 293 ? -3.764 -0.319 -8.367 1 86.31 293 TYR B N 1
ATOM 5247 C CA . TYR B 1 293 ? -3.527 0.384 -9.617 1 86.31 293 TYR B CA 1
ATOM 5248 C C . TYR B 1 293 ? -2.322 1.311 -9.508 1 86.31 293 TYR B C 1
ATOM 5250 O O . TYR B 1 293 ? -2.26 2.15 -8.609 1 86.31 293 TYR B O 1
ATOM 5258 N N . VAL B 1 294 ? -1.331 0.955 -10.258 1 84 294 VAL B N 1
ATOM 5259 C CA . VAL B 1 294 ? -0.149 1.81 -10.281 1 84 294 VAL B CA 1
ATOM 5260 C C . VAL B 1 294 ? 0.177 2.205 -11.719 1 84 294 VAL B C 1
ATOM 5262 O O . VAL B 1 294 ? 0.33 1.344 -12.586 1 84 294 VAL B O 1
ATOM 5265 N N . VAL B 1 295 ? 0.17 3.467 -11.938 1 85.88 295 VAL B N 1
ATOM 5266 C CA . VAL B 1 295 ? 0.408 3.98 -13.289 1 85.88 295 VAL B CA 1
ATOM 5267 C C . VAL B 1 295 ? 1.831 3.643 -13.727 1 85.88 295 VAL B C 1
ATOM 5269 O O . VAL B 1 295 ? 2.775 3.771 -12.945 1 85.88 295 VAL B O 1
ATOM 5272 N N . GLY B 1 296 ? 2.059 3.168 -14.938 1 75.56 296 GLY B N 1
ATOM 5273 C CA . GLY B 1 296 ? 3.359 2.943 -15.547 1 75.56 296 GLY B CA 1
ATOM 5274 C C . GLY B 1 296 ? 3.973 1.607 -15.18 1 75.56 296 GLY B C 1
ATOM 5275 O O . GLY B 1 296 ? 5.16 1.377 -15.406 1 75.56 296 GLY B O 1
ATOM 5276 N N . LYS B 1 297 ? 3.195 0.827 -14.453 1 68.12 297 LYS B N 1
ATOM 5277 C CA . LYS B 1 297 ? 3.803 -0.423 -14 1 68.12 297 LYS B CA 1
ATOM 5278 C C . LYS B 1 297 ? 2.961 -1.625 -14.422 1 68.12 297 LYS B C 1
ATOM 5280 O O . LYS B 1 297 ? 3.043 -2.691 -13.812 1 68.12 297 LYS B O 1
ATOM 5285 N N . GLN B 1 298 ? 2.26 -1.35 -15.398 1 64.12 298 GLN B N 1
ATOM 5286 C CA . GLN B 1 298 ? 1.521 -2.508 -15.883 1 64.12 298 GLN B CA 1
ATOM 5287 C C . GLN B 1 298 ? 2.459 -3.521 -16.531 1 64.12 298 GLN B C 1
ATOM 5289 O O . GLN B 1 298 ? 3.416 -3.143 -17.219 1 64.12 298 GLN B O 1
ATOM 5294 N N . MET B 1 299 ? 2.201 -4.648 -16.109 1 60.62 299 MET B N 1
ATOM 5295 C CA . MET B 1 299 ? 3.055 -5.746 -16.562 1 60.62 299 MET B CA 1
ATOM 5296 C C . MET B 1 299 ? 3.078 -5.82 -18.094 1 60.62 299 MET B C 1
ATOM 5298 O O . MET B 1 299 ? 2.037 -5.695 -18.734 1 60.62 299 MET B O 1
ATOM 5302 N N . GLY B 1 300 ? 4.258 -5.812 -18.609 1 59.53 300 GLY B N 1
ATOM 5303 C CA . GLY B 1 300 ? 4.41 -6.059 -20.047 1 59.53 300 GLY B CA 1
ATOM 5304 C C . GLY B 1 300 ? 4.383 -4.793 -20.875 1 59.53 300 GLY B C 1
ATOM 5305 O O . GLY B 1 300 ? 4.609 -4.832 -22.078 1 59.53 300 GLY B O 1
ATOM 5306 N N . ARG B 1 301 ? 4.059 -3.709 -20.312 1 68.19 301 ARG B N 1
ATOM 5307 C CA . ARG B 1 301 ? 3.969 -2.475 -21.078 1 68.19 301 ARG B CA 1
ATOM 5308 C C . ARG B 1 301 ? 5.172 -1.572 -20.812 1 68.19 301 ARG B C 1
ATOM 5310 O O . ARG B 1 301 ? 5.656 -1.491 -19.688 1 68.19 301 ARG B O 1
ATOM 5317 N N . GLN B 1 302 ? 5.742 -1.098 -21.859 1 69.5 302 GLN B N 1
ATOM 5318 C CA . GLN B 1 302 ? 6.824 -0.129 -21.734 1 69.5 302 GLN B CA 1
ATOM 5319 C C . GLN B 1 302 ? 6.293 1.301 -21.781 1 69.5 302 GLN B C 1
ATOM 5321 O O . GLN B 1 302 ? 5.457 1.633 -22.625 1 69.5 302 GLN B O 1
ATOM 5326 N N . TYR B 1 303 ? 6.598 2.037 -20.844 1 78.25 303 TYR B N 1
ATOM 5327 C CA . TYR B 1 303 ? 6.125 3.416 -20.766 1 78.25 303 TYR B CA 1
ATOM 5328 C C . TYR B 1 303 ? 7.246 4.395 -21.094 1 78.25 303 TYR B C 1
ATOM 5330 O O . TYR B 1 303 ? 8.414 4.137 -20.797 1 78.25 303 TYR B O 1
ATOM 5338 N N . GLY B 1 304 ? 6.914 5.422 -21.844 1 76.94 304 GLY B N 1
ATOM 5339 C CA . GLY B 1 304 ? 7.867 6.473 -22.156 1 76.94 304 GLY B CA 1
ATOM 5340 C C . GLY B 1 304 ? 8.336 7.242 -20.938 1 76.94 304 GLY B C 1
ATOM 5341 O O . GLY B 1 304 ? 7.617 7.328 -19.938 1 76.94 304 GLY B O 1
ATOM 5342 N N . SER B 1 305 ? 9.578 7.684 -21.031 1 79.81 305 SER B N 1
ATOM 5343 C CA . SER B 1 305 ? 10.164 8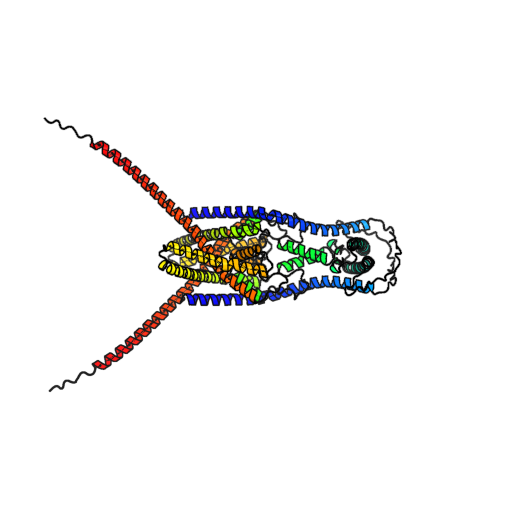.461 -19.938 1 79.81 305 SER B CA 1
ATOM 5344 C C . SER B 1 305 ? 9.367 9.727 -19.672 1 79.81 305 SER B C 1
ATOM 5346 O O . SER B 1 305 ? 9.242 10.164 -18.516 1 79.81 305 SER B O 1
ATOM 5348 N N . ALA B 1 306 ? 8.711 10.219 -20.672 1 84.62 306 ALA B N 1
ATOM 5349 C CA . ALA B 1 306 ? 7.93 11.445 -20.516 1 84.62 306 ALA B CA 1
ATOM 5350 C C . ALA B 1 306 ? 6.672 11.195 -19.688 1 84.62 306 ALA B C 1
ATOM 5352 O O . ALA B 1 306 ? 6.285 12.039 -18.859 1 84.62 306 ALA B O 1
ATOM 5353 N N . TYR B 1 307 ? 6.098 10.055 -19.906 1 87.75 307 TYR B N 1
ATOM 5354 C CA . TYR B 1 307 ? 4.902 9.688 -19.156 1 87.75 307 TYR B CA 1
ATOM 5355 C C . TYR B 1 307 ? 5.215 9.539 -17.672 1 87.75 307 TYR B C 1
ATOM 5357 O O . TYR B 1 307 ? 4.461 10.016 -16.828 1 87.75 307 TYR B O 1
ATOM 5365 N N . LYS B 1 308 ? 6.355 9.016 -17.391 1 84 308 LYS B N 1
ATOM 5366 C CA . LYS B 1 308 ? 6.758 8.836 -16 1 84 308 LYS B CA 1
ATOM 5367 C C . LYS B 1 308 ? 7.055 10.18 -15.344 1 84 308 LYS B C 1
ATOM 5369 O O . LYS B 1 308 ? 6.672 10.398 -14.188 1 84 308 LYS B O 1
ATOM 5374 N N . ALA B 1 309 ? 7.684 10.992 -16.062 1 84.69 309 ALA B N 1
ATOM 5375 C CA . ALA B 1 309 ? 8 12.312 -15.531 1 84.69 309 ALA B CA 1
ATOM 5376 C C . ALA B 1 309 ? 6.734 13.125 -15.281 1 84.69 309 ALA B C 1
ATOM 5378 O O . ALA B 1 309 ? 6.621 13.812 -14.266 1 84.69 309 ALA B O 1
ATOM 5379 N N . LEU B 1 310 ? 5.82 13.016 -16.172 1 87.25 310 LEU B N 1
ATOM 5380 C CA . LEU B 1 310 ? 4.559 13.734 -16.031 1 87.25 310 LEU B CA 1
ATOM 5381 C C . LEU B 1 310 ? 3.785 13.234 -14.805 1 87.25 310 LEU B C 1
ATOM 5383 O O . LEU B 1 310 ? 3.156 14.031 -14.102 1 87.25 310 LEU B O 1
ATOM 5387 N N . MET B 1 311 ? 3.85 12.023 -14.586 1 88.25 311 MET B N 1
ATOM 5388 C CA . MET B 1 311 ? 3.152 11.445 -13.438 1 88.25 311 MET B CA 1
ATOM 5389 C C . MET B 1 311 ? 3.795 11.891 -12.125 1 88.25 311 MET B C 1
ATOM 5391 O O . MET B 1 311 ? 3.1 12.125 -11.141 1 88.25 311 MET B O 1
ATOM 5395 N N . PHE B 1 312 ? 5.098 12.031 -12.172 1 85.88 312 PHE B N 1
ATOM 5396 C CA . PHE B 1 312 ? 5.809 12.508 -10.992 1 85.88 312 PHE B CA 1
ATOM 5397 C C . PHE B 1 312 ? 5.398 13.938 -10.656 1 85.88 312 PHE B C 1
ATOM 5399 O O . PHE B 1 312 ? 5.145 14.266 -9.492 1 85.88 312 PHE B O 1
ATOM 5406 N N . ILE B 1 313 ? 5.293 14.656 -11.625 1 85.62 313 ILE B N 1
ATOM 5407 C CA . ILE B 1 313 ? 4.906 16.062 -11.445 1 85.62 313 ILE B CA 1
ATOM 5408 C C . ILE B 1 313 ? 3.453 16.141 -10.992 1 85.62 313 ILE B C 1
ATOM 5410 O O . ILE B 1 313 ? 3.117 16.922 -10.102 1 85.62 313 ILE B O 1
ATOM 5414 N N . TRP B 1 314 ? 2.627 15.344 -11.594 1 90.38 314 TRP B N 1
ATOM 5415 C CA . TRP B 1 314 ? 1.216 15.312 -11.219 1 90.38 314 TRP B CA 1
ATOM 5416 C C . TRP B 1 314 ? 1.044 14.914 -9.758 1 90.38 314 TRP B C 1
ATOM 5418 O O . TRP B 1 314 ? 0.252 15.523 -9.031 1 90.38 314 TRP B O 1
ATOM 5428 N N . ILE B 1 315 ? 1.8 13.977 -9.312 1 88.5 315 ILE B N 1
ATOM 5429 C CA . ILE B 1 315 ? 1.693 13.484 -7.941 1 88.5 315 ILE B CA 1
ATOM 5430 C C . ILE B 1 315 ? 2.107 14.586 -6.965 1 88.5 315 ILE B C 1
ATOM 5432 O O . ILE B 1 315 ? 1.394 14.867 -6 1 88.5 315 ILE B O 1
ATOM 5436 N N . THR B 1 316 ? 3.211 15.227 -7.262 1 84.12 316 THR B N 1
ATOM 5437 C CA . THR B 1 316 ? 3.736 16.234 -6.352 1 84.12 316 THR B CA 1
ATOM 5438 C C . THR B 1 316 ? 2.781 17.422 -6.25 1 84.12 316 THR B C 1
ATOM 5440 O O . THR B 1 316 ? 2.488 17.891 -5.148 1 84.12 316 THR B O 1
ATOM 5443 N N . CYS B 1 317 ? 2.211 17.797 -7.352 1 84 317 CYS B N 1
ATOM 5444 C CA . CYS B 1 317 ? 1.302 18.938 -7.375 1 84 317 CYS B CA 1
ATOM 5445 C C . CYS B 1 317 ? -0.082 18.547 -6.875 1 84 317 CYS B C 1
ATOM 5447 O O . CYS B 1 317 ? -0.735 19.312 -6.164 1 84 317 CYS B O 1
ATOM 5449 N N . GLY B 1 318 ? -0.487 17.406 -7.309 1 88.5 318 GLY B N 1
ATOM 5450 C CA . GLY B 1 318 ? -1.803 16.922 -6.91 1 88.5 318 GLY B CA 1
ATOM 5451 C C . GLY B 1 318 ? -1.929 16.719 -5.41 1 88.5 318 GLY B C 1
ATOM 5452 O O . GLY B 1 318 ? -2.986 16.969 -4.832 1 88.5 318 GLY B O 1
ATOM 5453 N N . LEU B 1 319 ? -0.866 16.297 -4.785 1 90.25 319 LEU B N 1
ATOM 5454 C CA . LEU B 1 319 ? -0.874 16.078 -3.344 1 90.25 319 LEU B CA 1
ATOM 5455 C C . LEU B 1 319 ? -1.09 17.375 -2.588 1 90.25 319 LEU B C 1
ATOM 5457 O O . LEU B 1 319 ? -1.799 17.406 -1.58 1 90.25 319 LEU B O 1
ATOM 5461 N N . VAL B 1 320 ? -0.496 18.406 -3.135 1 84.19 320 VAL B N 1
ATOM 5462 C CA . VAL B 1 320 ? -0.67 19.703 -2.516 1 84.19 320 VAL B CA 1
ATOM 5463 C C . VAL B 1 320 ? -2.133 20.141 -2.607 1 84.19 320 VAL B C 1
ATOM 5465 O O . VAL B 1 320 ? -2.709 20.609 -1.627 1 84.19 320 VAL B O 1
ATOM 5468 N N . PHE B 1 321 ? -2.666 19.922 -3.689 1 85.75 321 PHE B N 1
ATOM 5469 C CA . PHE B 1 321 ? -4.051 20.312 -3.914 1 85.75 321 PHE B CA 1
ATOM 5470 C C . PHE B 1 321 ? -4.984 19.547 -2.973 1 85.75 321 PHE B C 1
ATOM 5472 O O . PHE B 1 321 ? -5.852 20.156 -2.334 1 85.75 321 PHE B O 1
ATOM 5479 N N . LEU B 1 322 ? -4.867 18.266 -2.912 1 88.12 322 LEU B N 1
ATOM 5480 C CA . LEU B 1 322 ? -5.777 17.484 -2.086 1 88.12 322 LEU B CA 1
ATOM 5481 C C . LEU B 1 322 ? -5.566 17.781 -0.606 1 88.12 322 LEU B C 1
ATOM 5483 O O . LEU B 1 322 ? -6.516 17.766 0.179 1 88.12 322 LEU B O 1
ATOM 5487 N N . ALA B 1 323 ? -4.32 18.031 -0.265 1 85.44 323 ALA B N 1
ATOM 5488 C CA . ALA B 1 323 ? -4.047 18.422 1.115 1 85.44 323 ALA B CA 1
ATOM 5489 C C . ALA B 1 323 ? -4.77 19.719 1.474 1 85.44 323 ALA B C 1
ATOM 5491 O O . ALA B 1 323 ? -5.262 19.859 2.594 1 85.44 323 ALA B O 1
ATOM 5492 N N . MET B 1 324 ? -4.84 20.594 0.507 1 82.75 324 MET B N 1
ATOM 5493 C CA . MET B 1 324 ? -5.551 21.844 0.721 1 82.75 324 MET B CA 1
ATOM 5494 C C . MET B 1 324 ? -7.051 21.609 0.877 1 82.75 324 MET B C 1
ATOM 5496 O O . MET B 1 324 ? -7.703 22.25 1.702 1 82.75 324 MET B O 1
ATOM 5500 N N . VAL B 1 325 ? -7.496 20.766 0.115 1 83.62 325 VAL B N 1
ATOM 5501 C CA . VAL B 1 325 ? -8.914 20.422 0.196 1 83.62 325 VAL B CA 1
ATOM 5502 C C . VAL B 1 325 ? -9.227 19.828 1.564 1 83.62 325 VAL B C 1
ATOM 5504 O O . VAL B 1 325 ? -10.211 20.188 2.205 1 83.62 325 VAL B O 1
ATOM 5507 N N . PHE B 1 326 ? -8.406 18.906 2.037 1 86.69 326 PHE B N 1
ATOM 5508 C CA . PHE B 1 326 ? -8.609 18.266 3.33 1 86.69 326 PHE B CA 1
ATOM 5509 C C . PHE B 1 326 ? -8.492 19.281 4.461 1 86.69 326 PHE B C 1
ATOM 5511 O O . PHE B 1 326 ? -9.219 19.203 5.453 1 86.69 326 PHE B O 1
ATOM 5518 N N . ASP B 1 327 ? -7.633 20.188 4.246 1 82.31 327 ASP B N 1
ATOM 5519 C CA . ASP B 1 327 ? -7.469 21.219 5.258 1 82.31 327 ASP B CA 1
ATOM 5520 C C . ASP B 1 327 ? -8.711 22.109 5.348 1 82.31 327 ASP B C 1
ATOM 5522 O O . ASP B 1 327 ? -9.125 22.5 6.441 1 82.31 327 ASP B O 1
ATOM 5526 N N . LEU B 1 328 ? -9.234 22.406 4.199 1 78.56 328 LEU B N 1
ATOM 5527 C CA . LEU B 1 328 ? -10.453 23.219 4.168 1 78.56 328 LEU B CA 1
ATOM 5528 C C . LEU B 1 328 ? -11.609 22.469 4.82 1 78.56 328 LEU B C 1
ATOM 5530 O O . LEU B 1 328 ? -12.391 23.062 5.57 1 78.56 328 LEU B O 1
ATOM 5534 N N . MET B 1 329 ? -11.695 21.25 4.555 1 84.06 329 MET B N 1
ATOM 5535 C CA . MET B 1 329 ? -12.75 20.438 5.148 1 84.06 329 MET B CA 1
ATOM 5536 C C . MET B 1 329 ? -12.562 20.312 6.656 1 84.06 329 MET B C 1
ATOM 5538 O O . MET B 1 329 ? -13.531 20.359 7.418 1 84.06 329 MET B O 1
ATOM 5542 N N . LYS B 1 330 ? -11.344 20.141 7.016 1 84.38 330 LYS B N 1
ATOM 5543 C CA . LYS B 1 330 ? -11.023 20.078 8.438 1 84.38 330 LYS B CA 1
ATOM 5544 C C . LYS B 1 330 ? -11.43 21.359 9.156 1 84.38 330 LYS B C 1
ATOM 5546 O O . LYS B 1 330 ? -12.031 21.297 10.234 1 84.38 330 LYS B O 1
ATOM 5551 N N . ARG B 1 331 ? -11.188 22.453 8.609 1 81.06 331 ARG B N 1
ATOM 5552 C CA . ARG B 1 331 ? -11.57 23.734 9.18 1 81.06 331 ARG B CA 1
ATOM 5553 C C . ARG B 1 331 ? -13.086 23.891 9.227 1 81.06 331 ARG B C 1
ATOM 5555 O O . ARG B 1 331 ? -13.625 24.469 10.164 1 81.06 331 ARG B O 1
ATOM 5562 N N . GLY B 1 332 ? -13.656 23.391 8.188 1 79.31 332 GLY B N 1
ATOM 5563 C CA . GLY B 1 332 ? -15.117 23.406 8.18 1 79.31 332 GLY B CA 1
ATOM 5564 C C . GLY B 1 332 ? -15.727 22.609 9.32 1 79.31 332 GLY B C 1
ATOM 5565 O O . GLY B 1 332 ? -16.688 23.062 9.953 1 79.31 332 GLY B O 1
ATOM 5566 N N . ILE B 1 333 ? -15.172 21.547 9.641 1 80.69 333 ILE B N 1
ATOM 5567 C CA . ILE B 1 333 ? -15.664 20.688 10.711 1 80.69 333 ILE B CA 1
ATOM 5568 C C . ILE B 1 333 ? -15.391 21.344 12.062 1 80.69 333 ILE B C 1
ATOM 5570 O O . ILE B 1 333 ? -16.25 21.312 12.953 1 80.69 333 ILE B O 1
ATOM 5574 N N . GLU B 1 334 ? -14.297 21.984 12.148 1 81.69 334 GLU B N 1
ATOM 5575 C CA . GLU B 1 334 ? -13.93 22.656 13.398 1 81.69 334 GLU B CA 1
ATOM 5576 C C . GLU B 1 334 ? -14.797 23.891 13.625 1 81.69 334 GLU B C 1
ATOM 5578 O O . GLU B 1 334 ? -15.102 24.25 14.766 1 81.69 334 GLU B O 1
ATOM 5583 N N . SER B 1 335 ? -15.109 24.547 12.547 1 76.5 335 SER B N 1
ATOM 5584 C CA . SER B 1 335 ? -15.93 25.75 12.656 1 76.5 335 SER B CA 1
ATOM 5585 C C . SER B 1 335 ? -17.359 25.406 13.086 1 76.5 335 SER B C 1
ATOM 5587 O O . SER B 1 335 ? -17.984 26.172 13.812 1 76.5 335 SER B O 1
ATOM 5589 N N . ILE B 1 336 ? -17.828 24.406 12.586 1 67.94 336 ILE B N 1
ATOM 5590 C CA . ILE B 1 336 ? -19.172 23.969 12.992 1 67.94 336 ILE B CA 1
ATOM 5591 C C . ILE B 1 336 ? -19.188 23.688 14.492 1 67.94 336 ILE B C 1
ATOM 5593 O O . ILE B 1 336 ? -20.141 24.047 15.18 1 67.94 336 ILE B O 1
ATOM 5597 N N . ASP B 1 337 ? -18.156 23.219 14.969 1 65.62 337 ASP B N 1
ATOM 5598 C CA . ASP B 1 337 ? -18.031 22.906 16.391 1 65.62 337 ASP B CA 1
ATOM 5599 C C . ASP B 1 337 ? -17.938 24.172 17.234 1 65.62 337 ASP B C 1
ATOM 5601 O O . ASP B 1 337 ? -18.562 24.25 18.297 1 65.62 337 ASP B O 1
ATOM 5605 N N . SER B 1 338 ? -17.219 25.125 16.719 1 65.88 338 SER B N 1
ATOM 5606 C CA . SER B 1 338 ? -17.062 26.375 17.453 1 65.88 338 SER B CA 1
ATOM 5607 C C . SER B 1 338 ? -18.375 27.172 17.484 1 65.88 338 SER B C 1
ATOM 5609 O O . SER B 1 338 ? -18.719 27.766 18.5 1 65.88 338 SER B O 1
ATOM 5611 N N . ASN B 1 339 ? -19.016 27.062 16.391 1 59.75 339 ASN B N 1
ATOM 5612 C CA . ASN B 1 339 ? -20.297 27.766 16.344 1 59.75 339 ASN B CA 1
ATOM 5613 C C . ASN B 1 339 ? -21.344 27.125 17.25 1 59.75 339 ASN B C 1
ATOM 5615 O O . ASN B 1 339 ? -22.141 27.828 17.875 1 59.75 339 ASN B O 1
ATOM 5619 N N . GLU B 1 340 ? -21.25 25.875 17.312 1 58.69 340 GLU B N 1
ATOM 5620 C CA . GLU B 1 340 ? -22.172 25.172 18.188 1 58.69 340 GLU B CA 1
ATOM 5621 C C . GLU B 1 340 ? -21.859 25.453 19.656 1 58.69 340 GLU B C 1
ATOM 5623 O O . GLU B 1 340 ? -22.766 25.609 20.484 1 58.69 340 GLU B O 1
ATOM 5628 N N . GLN B 1 341 ? -20.562 25.594 19.906 1 58.38 341 GLN B N 1
ATOM 5629 C CA . GLN B 1 341 ? -20.172 25.938 21.266 1 58.38 341 GLN B CA 1
ATOM 5630 C C . GLN B 1 341 ? -20.547 27.375 21.609 1 58.38 341 GLN B C 1
ATOM 5632 O O . GLN B 1 341 ? -21.016 27.641 22.719 1 58.38 341 GLN B O 1
ATOM 5637 N N . ASP B 1 342 ? -20.281 28.25 20.656 1 54.81 342 ASP B N 1
ATOM 5638 C CA . ASP B 1 342 ? -20.688 29.641 20.859 1 54.81 342 ASP B CA 1
ATOM 5639 C C . ASP B 1 342 ? -22.203 29.766 20.984 1 54.81 342 ASP B C 1
ATOM 5641 O O . ASP B 1 342 ? -22.703 30.547 21.797 1 54.81 342 ASP B O 1
ATOM 5645 N N . ALA B 1 343 ? -22.875 29.016 20.219 1 55.38 343 ALA B N 1
ATOM 5646 C CA . ALA B 1 343 ? -24.328 29.047 20.281 1 55.38 343 ALA B CA 1
ATOM 5647 C C . ALA B 1 343 ? -24.844 28.484 21.594 1 55.38 343 ALA B C 1
ATOM 5649 O O . ALA B 1 343 ? -25.797 29 22.188 1 55.38 343 ALA B O 1
ATOM 5650 N N . LYS B 1 344 ? -24.188 27.547 22.062 1 59.44 344 LYS B N 1
ATOM 5651 C CA . LYS B 1 344 ? -24.594 26.938 23.328 1 59.44 344 LYS B CA 1
ATOM 5652 C C . LYS B 1 344 ? -24.25 27.844 24.5 1 59.44 344 LYS B C 1
ATOM 5654 O O . LYS B 1 344 ? -25.016 27.953 25.453 1 59.44 344 LYS B O 1
ATOM 5659 N N . ASP B 1 345 ? -23.047 28.391 24.25 1 54.22 345 ASP B N 1
ATOM 5660 C CA . ASP B 1 345 ? -22.688 29.359 25.281 1 54.22 345 ASP B CA 1
ATOM 5661 C C . ASP B 1 345 ? -23.625 30.562 25.281 1 54.22 345 ASP B C 1
ATOM 5663 O O . ASP B 1 345 ? -23.984 31.078 26.328 1 54.22 345 ASP B O 1
ATOM 5667 N N . SER B 1 346 ? -23.922 30.938 24.094 1 54.38 346 SER B N 1
ATOM 5668 C CA . SER B 1 346 ? -24.859 32.031 23.969 1 54.38 346 SER B CA 1
ATOM 5669 C C . SER B 1 346 ? -26.266 31.641 24.438 1 54.38 346 SER B C 1
ATOM 5671 O O . SER B 1 346 ? -26.984 32.438 25.047 1 54.38 346 SER B O 1
ATOM 5673 N N . GLY B 1 347 ? -26.609 30.453 24.062 1 52.88 347 GLY B N 1
ATOM 5674 C CA . GLY B 1 347 ? -27.891 29.984 24.562 1 52.88 347 GLY B CA 1
ATOM 5675 C C . GLY B 1 347 ? -27.922 29.844 26.078 1 52.88 347 GLY B C 1
ATOM 5676 O O . GLY B 1 347 ? -28.938 30.141 26.719 1 52.88 347 GLY B O 1
ATOM 5677 N N . ALA B 1 348 ? -26.859 29.438 26.609 1 55.56 348 ALA B N 1
ATOM 5678 C CA . ALA B 1 348 ? -26.734 29.359 28.062 1 55.56 348 ALA B CA 1
ATOM 5679 C C . ALA B 1 348 ? -26.781 30.75 28.688 1 55.56 348 ALA B C 1
ATOM 5681 O O . ALA B 1 348 ? -27.375 30.938 29.766 1 55.56 348 ALA B O 1
ATOM 5682 N N . CYS B 1 349 ? -26.172 31.656 28.031 1 52.28 349 CYS B N 1
ATOM 5683 C CA . CYS B 1 349 ? -26.25 33.031 28.516 1 52.28 349 CYS B CA 1
ATOM 5684 C C . CYS B 1 349 ? -27.688 33.562 28.422 1 52.28 349 CYS B C 1
ATOM 5686 O O . CYS B 1 349 ? -28.141 34.25 29.328 1 52.28 349 CYS B O 1
ATOM 5688 N N . GLU B 1 350 ? -28.281 33.188 27.375 1 51.53 350 GLU B N 1
ATOM 5689 C CA . GLU B 1 350 ? -29.656 33.625 27.25 1 51.53 350 GLU B CA 1
ATOM 5690 C C . GLU B 1 350 ? -30.547 33 28.328 1 51.53 350 GLU B C 1
ATOM 5692 O O . GLU B 1 350 ? -31.406 33.656 28.906 1 51.53 350 GLU B O 1
ATOM 5697 N N . ASP B 1 351 ? -30.281 31.844 28.656 1 54.41 351 ASP B N 1
ATOM 5698 C CA . ASP B 1 351 ? -31.047 31.188 29.719 1 54.41 351 ASP B CA 1
ATOM 5699 C C . ASP B 1 351 ? -30.719 31.781 31.078 1 54.41 351 ASP B C 1
ATOM 5701 O O . ASP B 1 351 ? -31.609 31.922 31.922 1 54.41 351 ASP B O 1
ATOM 5705 N N . GLN B 1 352 ? -29.516 32.188 31.203 1 52.22 352 GLN B N 1
ATOM 5706 C CA . GLN B 1 352 ? -29.141 32.812 32.469 1 52.22 352 GLN B CA 1
ATOM 5707 C C . GLN B 1 352 ? -29.734 34.219 32.531 1 52.22 352 GLN B C 1
ATOM 5709 O O . GLN B 1 352 ? -30.156 34.656 33.625 1 52.22 352 GLN B O 1
ATOM 5714 N N . GLU B 1 353 ? -29.734 34.875 31.469 1 50.75 353 GLU B N 1
ATOM 5715 C CA . GLU B 1 353 ? -30.359 36.219 31.438 1 50.75 353 GLU B CA 1
ATOM 5716 C C . GLU B 1 353 ? -31.875 36.125 31.656 1 50.75 353 GLU B C 1
ATOM 5718 O O . GLU B 1 353 ? -32.438 36.938 32.375 1 50.75 353 GLU B O 1
ATOM 5723 N N . MET B 1 354 ? -32.406 35.125 31.141 1 54.91 354 MET B N 1
ATOM 5724 C CA . MET B 1 354 ? -33.844 34.906 31.359 1 54.91 354 MET B CA 1
ATOM 5725 C C . MET B 1 354 ? -34.125 34.531 32.812 1 54.91 354 MET B C 1
ATOM 5727 O O . MET B 1 354 ? -35.125 34.969 33.375 1 54.91 354 MET B O 1
ATOM 5731 N N . ALA B 1 355 ? -33.281 33.812 33.375 1 55.94 355 ALA B N 1
ATOM 5732 C CA . ALA B 1 355 ? -33.438 33.438 34.781 1 55.94 355 ALA B CA 1
ATOM 5733 C C . ALA B 1 355 ? -33.25 34.656 35.719 1 55.94 355 ALA B C 1
ATOM 5735 O O . ALA B 1 355 ? -33.969 34.781 36.719 1 55.94 355 ALA B O 1
ATOM 5736 N N . SER B 1 356 ? -32.344 35.5 35.25 1 54.34 356 SER B N 1
ATOM 5737 C CA . SER B 1 356 ? -32.094 36.719 36.031 1 54.34 356 SER B CA 1
ATOM 5738 C C . SER B 1 356 ? -33.281 37.688 35.875 1 54.34 356 SER B C 1
ATOM 5740 O O . SER B 1 356 ? -33.656 38.344 36.844 1 54.34 356 SER B O 1
ATOM 5742 N N . MET B 1 357 ? -33.906 37.656 34.781 1 54.59 357 MET B N 1
ATOM 5743 C CA . MET B 1 357 ? -35.062 38.531 34.531 1 54.59 357 MET B CA 1
ATOM 5744 C C . MET B 1 357 ? -36.281 38 35.281 1 54.59 357 MET B C 1
ATOM 5746 O O . MET B 1 357 ? -37.062 38.781 35.781 1 54.59 357 MET B O 1
ATOM 5750 N N . GLU B 1 358 ? -36.375 36.781 35.469 1 52.81 358 GLU B N 1
ATOM 5751 C CA . GLU B 1 358 ? -37.469 36.188 36.188 1 52.81 358 GLU B CA 1
ATOM 5752 C C . GLU B 1 358 ? -37.344 36.469 37.688 1 52.81 358 GLU B C 1
ATOM 5754 O O . GLU B 1 358 ? -38.344 36.719 38.375 1 52.81 358 GLU B O 1
ATOM 5759 N N . THR B 1 359 ? -36.125 36.594 38.156 1 54.06 359 THR B N 1
ATOM 5760 C CA . THR B 1 359 ? -35.875 36.906 39.562 1 54.06 359 THR B CA 1
ATOM 5761 C C . THR B 1 359 ? -36.156 38.375 39.844 1 54.06 359 THR B C 1
ATOM 5763 O O . THR B 1 359 ? -36.656 38.719 40.906 1 54.06 359 THR B O 1
ATOM 5766 N N . LEU B 1 360 ? -35.938 39.219 38.844 1 49.84 360 LEU B N 1
ATOM 5767 C CA . LEU B 1 360 ? -36.188 40.656 38.969 1 49.84 360 LEU B CA 1
ATOM 5768 C C . LEU B 1 360 ? -37.688 40.938 38.906 1 49.84 360 LEU B C 1
ATOM 5770 O O . LEU B 1 360 ? -38.188 41.812 39.625 1 49.84 360 LEU B O 1
ATOM 5774 N N . SER B 1 361 ? -38.375 40.156 38.188 1 50.53 361 SER B N 1
ATOM 5775 C CA . SER B 1 361 ? -39.812 40.344 38.094 1 50.53 361 SER B CA 1
ATOM 5776 C C . SER B 1 361 ? -40.5 39.938 39.375 1 50.53 361 SER B C 1
ATOM 5778 O O . SER B 1 361 ? -41.469 40.562 39.812 1 50.53 361 SER B O 1
ATOM 5780 N N . ASP B 1 362 ? -39.938 39 40.062 1 49.97 362 ASP B N 1
ATOM 5781 C CA . ASP B 1 362 ? -40.5 38.562 41.344 1 49.97 362 ASP B CA 1
ATOM 5782 C C . ASP B 1 362 ? -40.25 39.562 42.438 1 49.97 362 ASP B C 1
ATOM 5784 O O . ASP B 1 362 ? -41.062 39.719 43.375 1 49.97 362 ASP B O 1
ATOM 5788 N N . GLN B 1 363 ? -39.125 40.312 42.375 1 48.16 363 GLN B N 1
ATOM 5789 C CA . GLN B 1 363 ? -38.812 41.281 43.406 1 48.16 363 GLN B CA 1
ATOM 5790 C C . GLN B 1 363 ? -39.594 42.562 43.219 1 48.16 363 GLN B C 1
ATOM 5792 O O . GLN B 1 363 ? -39.969 43.219 44.219 1 48.16 363 GLN B O 1
ATOM 5797 N N . ALA B 1 364 ? -40 42.906 42.062 1 47.59 364 ALA B N 1
ATOM 5798 C CA . ALA B 1 364 ? -40.812 44.094 41.781 1 47.59 364 ALA B CA 1
ATOM 5799 C C . ALA B 1 364 ? -42.25 43.906 42.25 1 47.59 364 ALA B C 1
ATOM 5801 O O . ALA B 1 364 ? -42.906 44.875 42.688 1 47.59 364 ALA B O 1
ATOM 5802 N N . GLY B 1 365 ? -42.688 42.656 42.281 1 45.84 365 GLY B N 1
ATOM 5803 C CA . GLY B 1 365 ? -44.031 42.375 42.75 1 45.84 365 GLY B CA 1
ATOM 5804 C C . GLY B 1 365 ? -44.188 42.562 44.25 1 45.84 365 GLY B C 1
ATOM 5805 O O . GLY B 1 365 ? -45.25 42.906 44.75 1 45.84 365 GLY B O 1
ATOM 5806 N N . VAL B 1 366 ? -43.156 42.312 45 1 48.84 366 VAL B N 1
ATOM 5807 C CA . VAL B 1 366 ? -43.25 42.375 46.438 1 48.84 366 VAL B CA 1
ATOM 5808 C C . VAL B 1 366 ? -43.219 43.844 46.906 1 48.84 366 VAL B C 1
ATOM 5810 O O . VAL B 1 366 ? -43.906 44.219 47.875 1 48.84 366 VAL B O 1
ATOM 5813 N N . ASP B 1 367 ? -42.5 44.656 46.219 1 42.78 367 ASP B N 1
ATOM 5814 C CA . ASP B 1 367 ? -42.344 46 46.688 1 42.78 367 ASP B CA 1
ATOM 5815 C C . ASP B 1 367 ? -43.594 46.844 46.375 1 42.78 367 ASP B C 1
ATOM 5817 O O . ASP B 1 367 ? -43.812 47.875 47.031 1 42.78 367 ASP B O 1
ATOM 5821 N N . ALA B 1 368 ? -44.406 46.562 45.406 1 42.59 368 ALA B N 1
ATOM 5822 C CA . ALA B 1 368 ? -45.562 47.344 45.062 1 42.59 368 ALA B CA 1
ATOM 5823 C C . ALA B 1 368 ? -46.688 47.188 46.094 1 42.59 368 ALA B C 1
ATOM 5825 O O . ALA B 1 368 ? -47.594 48 46.188 1 42.59 368 ALA B O 1
ATOM 5826 N N . GLN B 1 369 ? -46.688 46.031 46.75 1 40 369 GLN B N 1
ATOM 5827 C CA . GLN B 1 369 ? -47.781 45.844 47.719 1 40 369 GLN B CA 1
ATOM 5828 C C . GLN B 1 369 ? -47.625 46.719 48.938 1 40 369 GLN B C 1
ATOM 5830 O O . GLN B 1 369 ? -48.594 46.906 49.688 1 40 369 GLN B O 1
ATOM 5835 N N . ARG B 1 370 ? -46.438 47.125 49.281 1 39.19 370 ARG B N 1
ATOM 5836 C CA . ARG B 1 370 ? -46.25 47.812 50.562 1 39.19 370 ARG B CA 1
ATOM 5837 C C . ARG B 1 370 ? -46.719 49.25 50.469 1 39.19 370 ARG B C 1
ATOM 5839 O O . ARG B 1 370 ? -46.781 49.969 51.5 1 39.19 370 ARG B O 1
ATOM 5846 N N . LYS B 1 371 ? -46.75 49.844 49.312 1 37.16 371 LYS B N 1
ATOM 5847 C CA . LYS B 1 371 ? -46.906 51.312 49.312 1 37.16 371 LYS B CA 1
ATOM 5848 C C . LYS B 1 371 ? -48.375 51.688 49.594 1 37.16 371 LYS B C 1
ATOM 5850 O O . LYS B 1 371 ? -48.688 52.875 49.625 1 37.16 371 LYS B O 1
ATOM 5855 N N . GLY B 1 372 ? -49.312 50.75 49.438 1 34.19 372 GLY B N 1
ATOM 5856 C CA . GLY B 1 372 ? -50.688 51.25 49.406 1 34.19 372 GLY B CA 1
ATOM 5857 C C . GLY B 1 372 ? -51.188 51.688 50.75 1 34.19 372 GLY B C 1
ATOM 5858 O O . GLY B 1 372 ? -52.375 52 50.938 1 34.19 372 GLY B O 1
ATOM 5859 N N . GLN B 1 373 ? -50.531 51.312 51.844 1 33.53 373 GLN B N 1
ATOM 5860 C CA . GLN B 1 373 ? -51.25 51.5 53.094 1 33.53 373 GLN B CA 1
ATOM 5861 C C . GLN B 1 373 ? -51.25 52.938 53.562 1 33.53 373 GLN B C 1
ATOM 5863 O O . GLN B 1 373 ? -50.312 53.375 54.25 1 33.53 373 GLN B O 1
ATOM 5868 N N . PHE B 1 374 ? -51.344 53.938 52.688 1 32.56 374 PHE B N 1
ATOM 5869 C CA . PHE B 1 374 ? -51.375 55.344 53.125 1 32.56 374 PHE B CA 1
ATOM 5870 C C . PHE B 1 374 ? -52.562 55.594 54.031 1 32.56 374 PHE B C 1
ATOM 5872 O O . PHE B 1 374 ? -53.688 55.125 53.75 1 32.56 374 PHE B O 1
ATOM 5879 N N . ARG B 1 375 ? -52.344 55.844 55.406 1 33.94 375 ARG B N 1
ATOM 5880 C CA . ARG B 1 375 ? -53.219 56.156 56.531 1 33.94 375 ARG B CA 1
ATOM 5881 C C . ARG B 1 375 ? -54.062 57.375 56.25 1 33.94 375 ARG B C 1
ATOM 5883 O O . ARG B 1 375 ? -53.594 58.375 55.719 1 33.94 375 ARG B O 1
ATOM 5890 N N . PRO B 1 376 ? -55.438 57.219 56.062 1 37.91 376 PRO B N 1
ATOM 5891 C CA . PRO B 1 376 ? -56.406 58.281 55.844 1 37.91 376 PRO B CA 1
ATOM 5892 C C . PRO B 1 376 ? -56.375 59.344 56.938 1 37.91 376 PRO B C 1
ATOM 5894 O O . PRO B 1 376 ? -56.406 59 58.125 1 37.91 376 PRO B O 1
ATOM 5897 N N . THR B 1 377 ? -55.469 60.312 56.938 1 30.97 377 THR B N 1
ATOM 5898 C CA . THR B 1 377 ? -55.438 61.375 57.906 1 30.97 377 THR B CA 1
ATOM 5899 C C . THR B 1 377 ? -56.812 62.031 58.094 1 30.97 377 THR B C 1
ATOM 5901 O O . THR B 1 377 ? -57.438 62.406 57.125 1 30.97 377 THR B O 1
ATOM 5904 N N . THR B 1 378 ? -57.562 61.625 59.125 1 31.56 378 THR B N 1
ATOM 5905 C CA . THR B 1 378 ? -58.781 62.156 59.656 1 31.56 378 THR B CA 1
ATOM 5906 C C . THR B 1 378 ? -58.688 63.688 59.844 1 31.56 378 THR B C 1
ATOM 5908 O O . THR B 1 378 ? -57.75 64.188 60.469 1 31.56 378 THR B O 1
ATOM 5911 N N . VAL B 1 379 ? -59.125 64.438 58.875 1 32.25 379 VAL B N 1
ATOM 5912 C CA . VAL B 1 379 ? -59.406 65.875 58.969 1 32.25 379 VAL B CA 1
ATOM 5913 C C . VAL B 1 379 ? -60.312 66.125 60.156 1 32.25 379 VAL B C 1
ATOM 5915 O O . VAL B 1 379 ? -61.438 65.625 60.219 1 32.25 379 VAL B O 1
ATOM 5918 N N . ALA B 1 380 ? -59.75 66.125 61.406 1 24.02 380 ALA B N 1
ATOM 5919 C CA . ALA B 1 380 ? -60.469 67 62.312 1 24.02 380 ALA B CA 1
ATOM 5920 C C . ALA B 1 380 ? -60.281 68.5 61.938 1 24.02 380 ALA B C 1
ATOM 5922 O O . ALA B 1 380 ? -59.156 68.875 61.562 1 24.02 380 ALA B O 1
#

Secondary structure (DSSP, 8-state):
-HHHHHHHHHHHHHHHHHHHHHHHHHHHHHHHHHHHHHHHHHHHHHHHHHHHHHHHHHHHHHS----------------------SSS---BTTTHHHHHHHHHHHHHHHHHHHHHTT-S---GGGS--EEE-HHHHHHHHHHHHHHHHTT--TT---TTTS--TT-HHHHHHHHHHHHTT----SS---SHHHHHHHHHHHHHHHHHHHHHHHHHHHHHHHHHHHHHHHHHHHS---HHHHHHHHHHHHHHHHHIIIIIHHHHHHHHHHT--HHHHHHHHHHHHTT---SSS-TT--TT----HHHHHHHHHHHHHHHHHHHHHHHHHHHHHHHHHHHHHHHHHHHHHHHHHHHHHHHHHHHHHHHHHGGG--------/-HHHHHHHHHHHHHHHHHHHHHHHHHHHHHHHHHHHHHHHHHHHHHHHHHHHHHHHHHHHHHS----------------------SSS----TTTHHHHHHHHHHHHHHHHHHHHHTT-SB--GGGS--EEE-HHHHHHHHHHHHHHHHTT--TT---TTTS--TT-HHHHHHHHHHHHTT----SS---SHHHHHHHHHHHHHHHHHHHHHHHHHHHHHHHHHHHHHHHHHHHS---HHHHHHHHHHHHHHHHHIIIIIHHHHHHHHHHT--HHHHHHHHHHHHTT---SSS-TT--TT----HHHHHHHHHHHHHHHHHHHHHHHHHHHHHHHHHHHHHHHHHHHHHHHHHHHHHHHHHHHHHHHHTGGG--------

Foldseek 3Di:
DLVVVLVVLVVVLLVLLLVQLVVLLVQFVVVLVVLLVVLLVLLVVQVCLLCVQVVVVVVVVPPDPDPPPPPPPPPDPPVPPLVPDDPDSDDDPVCVVVVCVVVVVVVLVVLVCVQPVPPPDDDSVSRPRDDDDPVSVVVLVVSLVVCVLQQARSPDNDSPQAPRCSDSLNSSVQSLLLLLLLCLNSHDDPDPVRVVCSVVSNVPSNVSLVVSLVSVLVVVVVVLLVVLVVVVVVPVDDSVVSSVVSVVVVLVVLCCVQQQVVLVVQCVPVVNPSVVSNVVSCSRLVSVNNNPDDGCSPGRDHDDPVVSVVVSVSNSVSNSSVVSVVVVVVVVVVVVVVVVVVVVVVVVVVVVVVVVVVVVVVVVVVVVVPPPPPPPPPPD/DLVVVLVVLVVVLLVLLLVQLVVLLVPFVVVLVVLLVVLLVLLVVQVVLLCVQVVVVVVVVPPDPDPPPPPPPPPDPPVPPLVPDDPDSDDDPVCVVVVCVVVVVVVLVVLVCVQPVPPPDDDSVSRPRDDDDPVSVVVLVVSLVVCVLQLHRSPDNDSPQAPRCSDSLNSSVQSLLLLLLLCLNSHDDPDPVRVVCSVVSNVPSNVSLVVSLVSVLVVVVVVLLVVLVVVVVVDVDDSVVSSVVSVVVVLVVLCVVQQQVVLVVQCVPVVNPSVVSNVVSCSRLVSVNNNPDDGCSPTRDHDDPVVSVVVSVSNSVSNSSVVSVVVVVVVVVVVVVVVVVVVVVVVVVVVVVVVVVVVVVVVVVVVVVPPPPPPPPPPD

Organism: Branchiostoma lanceolatum (NCBI:txid7740)

Radius of gyration: 39.16 Å; Cα contacts (8 Å, |Δi|>4): 718; chains: 2; bounding box: 111×157×108 Å

Sequence (760 aa):
MRNLWLFGLVLAFVFYVLVGGAVFHHLEYAEEEKIRKEVFKMHKDVDDMKRNTTEGMENACLLPTSTQRLVNSKVGSKIDDVCEKEGASCISVQSLPNILKGIILRRLTAQVANLTADKDCIEDDDIPVLIMSRRQFERHIREAYVAGQRGMDPMSTDTNSSPPQWSFSSAVGFSLTVVTTIGYGHIAPSTVGGMAFCVVYALIGIPLYLVILDGVGTLLGKMVRRIAQKAHVSHKWSANRVKQIAWAITFAIGLCLFYLLPAFIVSSTEDWTYTESLYYMFISLSTIGFGDYVVGKQMGRQYGSAYKALMFIWITCGLVFLAMVFDLMKRGIESIDSNEQDAKDSGACEDQEMASMETLSDQAGVDAQRKGQFRPTTVAMRNLWLFGLVLAFVFYVLVGGAVFHHLEYAEEEKIRKEVFKMHKDVDDMKRNTTEGMENACLLPTSTQRLVNSKVGSKIDDVCEKEGASCISVQSLPNILKGIILRRLTAQVANLTADKDCIEDDDIPVLIMSRRQFERHIREAYVAGQRGMDPMSTDTNSSPPQWSFSSAVGFSLTVVTTIGYGHIAPSTVGGMAFCVVYALIGIPLYLVILDGVGTLLGKMVRRIAQKAHVSHKWSANRVKQIAWAITFAIGLCLFYLLPAFIVSSTEDWTYTESLYYMFISLSTIGFGDYVVGKQMGRQYGSAYKALMFIWITCGLVFLAMVFDLMKRGIESIDSNEQDAKDSGACEDQEMASMETLSDQAGVDAQRKGQFRPTTVA

Nearest PDB structures (foldseek):
  6v37-assembly1_B  TM=7.661E-01  e=1.160E-09  Mus musculus
  6v36-assembly1_B  TM=7.881E-01  e=5.928E-09  Mus musculus
  9g9w-assembly1_B  TM=6.858E-01  e=4.352E-08  Homo sapiens
  6rv3-assembly2_C  TM=7.023E-01  e=1.548E-07  Homo sapiens
  9g9v-assembly1_B  TM=5.648E-01  e=1.941E-07  Homo sapiens

InterPro domains:
  IPR003092 Two pore domain potassium channel, TASK family [PR01095] (9-31)
  IPR003092 Two pore domain potassium channel, TASK family [PR01095] (210-226)
  IPR003092 Two pore domain potassium channel, TASK family [PR01095] (310-324)
  IPR003280 Two pore domain potassium channel [PR01333] (177-205)
  IPR003280 Two pore domain potassium channel [PR01333] (286-295)
  IPR003280 Two pore domain potassium channel [PTHR11003] (3-338)
  IPR013099 Potassium channel domain [PF07885] (163-220)
  IPR013099 Potassium channel domain [PF07885] (255-329)